Protein AF-A0A9R0AD29-F1 (afdb_monomer)

pLDDT: mean 74.95, std 23.06, range [22.58, 98.25]

Mean predicted aligned error: 21.93 Å

Secondary structure (DSSP, 8-state):
---------------TTHHHHHHH-HHHH---S------------------PPPEEEEEEE-SS--SBPPPTTTHHHHHHTT-EEEEEEE-TT--HHHHHHHHHHH-GGGGGGTT-EEEEEE-SSSSS-BEEEPPPBTTB--HHHHHHHTTTTTSPEEEEESS-----PPPPTTSGGGTTS-EEE-TTT--EEEHHHHHHHHHHHTTS----------------------------------------EEE-TTT--EEEHHHHHHHHHHHTT----------------TT--SHHHHHHHHHHTS-TT--EEEEE-STTHHHHHHHHHHH-TT-STTSPEEEEETT-----SSHHHHHHHHHHHHHHHHHSEE-SSSBEE---HHHHHTTHHHHHHHHHHHHHHHTS---TTB-HHHHHHHHHS---GGG---TTTHHHHTT--

Solvent-accessible surface area (backbone atoms only — not comparable to full-atom values): 27889 Å² total; per-residue (Å²): 139,84,86,87,81,86,84,89,80,77,91,73,84,77,69,82,55,64,64,54,49,44,70,74,38,58,87,80,68,70,82,88,80,90,79,84,90,73,84,85,67,86,66,77,76,60,84,72,83,67,73,70,77,64,41,56,33,38,38,28,43,51,42,39,72,66,59,50,50,78,54,83,82,47,50,59,46,28,46,40,29,41,44,24,78,45,76,46,79,41,42,59,85,36,42,31,70,58,48,51,54,53,47,29,74,62,25,57,77,50,61,81,47,74,80,46,58,48,49,26,36,62,53,85,84,80,85,74,30,57,47,43,76,56,83,73,49,101,76,42,57,38,29,51,56,53,33,59,77,18,68,66,28,74,39,58,35,33,39,31,28,72,88,52,73,54,74,61,62,71,57,63,62,82,41,77,53,48,69,89,48,68,65,47,58,41,91,81,81,58,54,64,24,34,52,75,55,41,68,59,42,55,77,64,49,74,80,75,78,78,85,87,81,90,86,83,88,81,91,84,85,89,85,91,79,89,85,80,83,90,86,85,89,83,92,78,92,79,81,88,81,80,80,78,88,76,90,51,70,44,63,38,92,87,79,69,51,71,32,48,65,88,49,41,64,64,48,52,66,59,61,71,67,64,74,90,84,74,97,67,77,91,69,82,75,83,70,83,72,87,75,63,84,50,73,66,42,51,41,52,52,44,39,69,63,40,41,81,90,48,71,31,78,48,81,40,47,84,72,64,39,46,71,52,46,54,55,53,45,75,70,35,92,59,65,45,50,46,32,43,76,39,39,36,52,68,94,55,97,64,80,54,86,48,65,52,38,27,53,49,36,43,49,40,54,53,45,45,50,70,73,49,32,44,67,88,83,50,21,45,76,51,95,47,71,67,46,52,77,69,41,45,63,59,52,48,51,40,50,41,49,29,14,47,38,72,68,24,59,65,81,86,43,56,31,70,44,56,57,48,26,75,74,67,76,48,88,62,76,94,56,59,87,39,94,78,50,43,67,56,64,64,69,75,109

Nearest PDB structures (foldseek):
  6j1y-assembly1_A  TM=7.872E-01  e=8.049E-05  Homo sapiens
  4y07-assembly1_A  TM=7.575E-01  e=2.019E-04  Homo sapiens
  1zvd-assembly1_A  TM=7.522E-01  e=2.282E-04  Homo sapiens
  5tj7-assembly1_A  TM=7.218E-01  e=1.623E-03  Homo sapiens
  5tj7-assembly4_D  TM=5.974E-01  e=2.916E-04  Homo sapiens

Foldseek 3Di:
DDDDDDDDDDDDDPPPPVVVVCVVCVPPPDDDDDDDDDDPDPDDPPVPPPQDFWFKAKEFEAQAQDQKDDAPVCQLLCVQLLTTIDIDTAGQAQFPVNVLVRVCLLRVLCVVLVPQKFKWFFDDDDGMGGIDTDDADPRGDGSNSSCVRCVNRVTYIYIHHHPGGRDSDGDDQPDSSCVPADWDAAPQPRDIGHPVVSVVVNVVRVPPDDPDDDDDDDDDDDDDDDDDDDDDDDDDDDDDDDDDPDQDFDAQPQPRDTDGPVCNVVVNVVSVPPPDDDPDDDPPPPDDPPPCPDPVVVLVVLLVQADAVAADEDEAEPPPLQVSVLVRLVVDPPLALNHHYWYHYPPDPDGCPQPRVQVSLQVNLVVCCVPQWDDDQATDGDDDPPCVVVCVVVSNVRSQSNQSNRPYDHNPRHFPQVVVCVVPVDGDPPRDPDPVCPVVVVVVD

Sequence (445 aa):
MANSSRPTGSQIERSSVQYEMARSFPGLFQNGRKRPSTSVSCRFASMSNKKWKPFYLSIFLLSSNDELTPLPSDELAFMQAGLGKRTVSLDRDLTHVELSRLLQATYPKMVELQDRWLLYKAGGGNGRRKMSAIPLEAEGYTGAMLRKVSGGGKGTLYIVPLQDELDLSPLPANAPEFALMPKASCKHCFAEMPLQMLALHDRKCASHTSPDLEIISDDDDDVQFPEVLQTPVPVQTTKEDHCPQQKGDVQCPICGISFPVLLIEEHASHCGQRTEDTTSPERELHTETDDISCEEDVIMWLKSKVDTSKTFELCVSRDNMFERGLKLWKRNKKATPINPLRIKFLGEVGIDTGALRKEFLTTMVSGIEQRLFEGVKSKMPNYSVNDFDEELFRIAGEIFATSIAQGGPAPRFLQRWCYNFLVSGKLSLDQVLDPSLSPLITTVF

Radius of gyration: 34.86 Å; Cα contacts (8 Å, |Δi|>4): 485; chains: 1; bounding box: 124×83×100 Å

Organism: Cyprinus carpio (NCBI:txid7962)

Structure (mmCIF, N/CA/C/O backbone):
data_AF-A0A9R0AD29-F1
#
_entry.id   AF-A0A9R0AD29-F1
#
loop_
_atom_site.group_PDB
_atom_site.id
_atom_site.type_symbol
_atom_site.label_atom_id
_atom_site.label_alt_id
_atom_site.label_comp_id
_atom_site.label_asym_id
_atom_site.label_entity_id
_atom_site.label_seq_id
_atom_site.pdbx_PDB_ins_code
_atom_site.Cartn_x
_atom_site.Cartn_y
_atom_site.Cartn_z
_atom_site.occupancy
_atom_site.B_iso_or_equiv
_atom_site.auth_seq_id
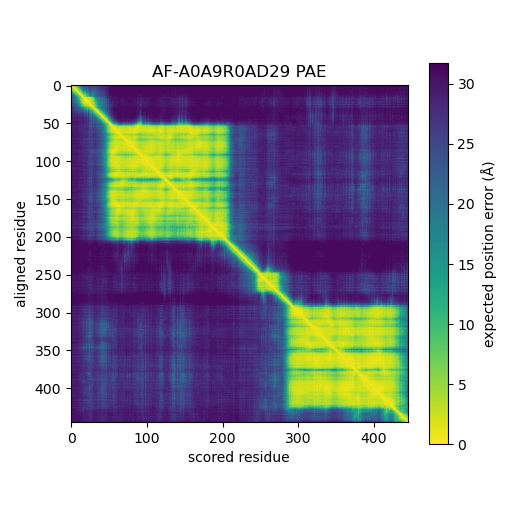_atom_site.auth_comp_id
_atom_site.auth_asym_id
_atom_site.auth_atom_id
_atom_site.pdbx_PDB_model_num
ATOM 1 N N . MET A 1 1 ? -69.603 61.110 -12.736 1.00 37.75 1 MET A N 1
ATOM 2 C CA . MET A 1 1 ? -70.411 59.975 -13.239 1.00 37.75 1 MET A CA 1
ATOM 3 C C . MET A 1 1 ? -69.463 58.786 -13.341 1.00 37.75 1 MET A C 1
ATOM 5 O O . MET A 1 1 ? -68.553 58.841 -14.144 1.00 37.75 1 MET A O 1
ATOM 9 N N . ALA A 1 2 ? -69.350 57.960 -12.305 1.00 36.03 2 ALA A N 1
ATOM 10 C CA . ALA A 1 2 ? -70.220 56.830 -11.956 1.00 36.03 2 ALA A CA 1
ATOM 11 C C . ALA A 1 2 ? -69.653 55.486 -12.474 1.00 36.03 2 ALA A C 1
ATOM 13 O O . ALA A 1 2 ? -69.797 55.159 -13.641 1.00 36.03 2 ALA A O 1
ATOM 14 N N . ASN A 1 3 ? -69.070 54.753 -11.516 1.00 31.69 3 ASN A N 1
ATOM 15 C CA . ASN A 1 3 ? -69.066 53.302 -11.281 1.00 31.69 3 ASN A CA 1
ATOM 16 C C . ASN A 1 3 ? -68.412 52.256 -12.209 1.00 31.69 3 ASN A C 1
ATOM 18 O O . ASN A 1 3 ? -68.584 52.236 -13.419 1.00 31.69 3 ASN A O 1
ATOM 22 N N . SER A 1 4 ? -67.872 51.254 -11.486 1.00 37.16 4 SER A N 1
ATOM 23 C CA . SER A 1 4 ? -67.571 49.852 -11.839 1.00 37.16 4 SER A CA 1
ATOM 24 C C . SER A 1 4 ? -66.142 49.599 -12.361 1.00 37.16 4 SER A C 1
ATOM 26 O O . SER A 1 4 ? -65.752 50.165 -13.366 1.00 37.16 4 SER A O 1
ATOM 28 N N . SER A 1 5 ? -65.265 48.765 -11.778 1.00 35.81 5 SER A N 1
ATOM 29 C CA . SER A 1 5 ? -65.435 47.636 -10.846 1.00 35.81 5 SER A CA 1
ATOM 30 C C . SER A 1 5 ? -64.090 47.307 -10.156 1.00 35.81 5 SER A C 1
ATOM 32 O O . SER A 1 5 ? -63.049 47.302 -10.808 1.00 35.81 5 SER A O 1
ATOM 34 N N . ARG A 1 6 ? -64.118 46.984 -8.855 1.00 36.56 6 ARG A N 1
ATOM 35 C CA . ARG A 1 6 ? -63.050 46.298 -8.080 1.00 36.56 6 ARG A CA 1
ATOM 36 C C . ARG A 1 6 ? -63.123 44.774 -8.378 1.00 36.56 6 ARG A C 1
ATOM 38 O O . ARG A 1 6 ? -64.202 44.334 -8.773 1.00 36.56 6 ARG A O 1
ATOM 45 N N . PRO A 1 7 ? -62.070 43.952 -8.158 1.00 40.50 7 PRO A N 1
ATOM 46 C CA . PRO A 1 7 ? -61.731 43.574 -6.785 1.00 40.50 7 PRO A CA 1
ATOM 47 C C . PRO A 1 7 ? -60.230 43.468 -6.460 1.00 40.50 7 PRO A C 1
ATOM 49 O O . PRO A 1 7 ? -59.354 43.278 -7.295 1.00 40.50 7 PRO A O 1
ATOM 52 N N . THR A 1 8 ? -59.993 43.597 -5.162 1.00 43.72 8 THR A N 1
ATOM 53 C CA . THR A 1 8 ? -58.776 43.360 -4.386 1.00 43.72 8 THR A CA 1
ATOM 54 C C . THR A 1 8 ? -58.260 41.923 -4.501 1.00 43.72 8 THR A C 1
ATOM 56 O O . THR A 1 8 ? -59.014 40.986 -4.250 1.00 43.72 8 THR A O 1
ATOM 59 N N . GLY A 1 9 ? -56.961 41.766 -4.777 1.00 30.91 9 GLY A N 1
ATOM 60 C CA . GLY A 1 9 ? -56.207 40.524 -4.593 1.00 30.91 9 GLY A CA 1
ATOM 61 C C . GLY A 1 9 ? -55.257 40.646 -3.400 1.00 30.91 9 GLY A C 1
ATOM 62 O O . GLY A 1 9 ? -54.330 41.449 -3.419 1.00 30.91 9 GLY A O 1
ATOM 63 N N . SER A 1 10 ? -55.565 39.869 -2.369 1.00 37.16 10 SER A N 1
ATOM 64 C CA . SER A 1 10 ? -54.829 39.552 -1.140 1.00 37.16 10 SER A CA 1
ATOM 65 C C . SER A 1 10 ? -53.300 39.700 -1.161 1.00 37.16 10 SER A C 1
ATOM 67 O O . SER A 1 10 ? -52.616 39.157 -2.030 1.00 37.16 10 SER A O 1
ATOM 69 N N . GLN A 1 11 ? -52.772 40.311 -0.094 1.00 45.97 11 GLN A N 1
ATOM 70 C CA . GLN A 1 11 ? -51.421 40.055 0.405 1.00 45.97 11 GLN A CA 1
ATOM 71 C C . GLN A 1 11 ? -51.203 38.539 0.535 1.00 45.97 11 GLN A C 1
ATOM 73 O O . GLN A 1 11 ? -51.975 37.861 1.208 1.00 45.97 11 GLN A O 1
ATOM 78 N N . ILE A 1 12 ? -50.156 38.014 -0.102 1.00 41.44 12 ILE A N 1
ATOM 79 C CA . ILE A 1 12 ? -49.627 36.680 0.187 1.00 41.44 12 ILE A CA 1
ATOM 80 C C . ILE A 1 12 ? -48.284 36.906 0.873 1.00 41.44 12 ILE A C 1
ATOM 82 O O . ILE A 1 12 ? -47.306 37.298 0.231 1.00 41.44 12 ILE A O 1
ATOM 86 N N . GLU A 1 13 ? -48.260 36.689 2.187 1.00 44.66 13 GLU A N 1
ATOM 87 C CA . GLU A 1 13 ? -47.036 36.463 2.948 1.00 44.66 13 GLU A CA 1
ATOM 88 C C . GLU A 1 13 ? -46.213 35.382 2.242 1.00 44.66 13 GLU A C 1
ATOM 90 O O . GLU A 1 13 ? -46.623 34.227 2.120 1.00 44.66 13 GLU A O 1
ATOM 95 N N . ARG A 1 14 ? -45.035 35.756 1.738 1.00 42.00 14 ARG A N 1
ATOM 96 C CA . ARG A 1 14 ? -44.069 34.779 1.238 1.00 42.00 14 ARG A CA 1
ATOM 97 C C . ARG A 1 14 ? -43.447 34.092 2.447 1.00 42.00 14 ARG A C 1
ATOM 99 O O . ARG A 1 14 ? -42.596 34.671 3.114 1.00 42.00 14 ARG A O 1
ATOM 106 N N . SER A 1 15 ? -43.880 32.862 2.715 1.00 45.84 15 SER A N 1
ATOM 107 C CA . SER A 1 15 ? -43.334 32.006 3.769 1.00 45.84 15 SER A CA 1
ATOM 108 C C . SER A 1 15 ? -41.806 31.908 3.664 1.00 45.84 15 SER A C 1
ATOM 110 O O . SER A 1 15 ? -41.263 31.512 2.626 1.00 45.84 15 SER A O 1
ATOM 112 N N . SER A 1 16 ? -41.129 32.248 4.757 1.00 61.78 16 SER A N 1
ATOM 113 C CA . SER A 1 16 ? -39.695 32.532 4.880 1.00 61.78 16 SER A CA 1
ATOM 114 C C . SER A 1 16 ? -38.753 31.322 4.808 1.00 61.78 16 SER A C 1
ATOM 116 O O . SER A 1 16 ? -37.623 31.408 5.266 1.00 61.78 16 SER A O 1
ATOM 118 N N . VAL A 1 17 ? -39.166 30.199 4.218 1.00 51.00 17 VAL A N 1
ATOM 119 C CA . VAL A 1 17 ? -38.338 28.978 4.159 1.00 51.00 17 VAL A CA 1
ATOM 120 C C . VAL A 1 17 ? -37.806 28.732 2.747 1.00 51.00 17 VAL A C 1
ATOM 122 O O . VAL A 1 17 ? -36.629 28.447 2.559 1.00 51.00 17 VAL A O 1
ATOM 125 N N . GLN A 1 18 ? -38.631 28.932 1.717 1.00 50.22 18 GLN A N 1
ATOM 126 C CA . GLN A 1 18 ? -38.228 28.686 0.326 1.00 50.22 18 GLN A CA 1
ATOM 127 C C . GLN A 1 18 ? -37.140 29.649 -0.166 1.00 50.22 18 GLN A C 1
ATOM 129 O O . GLN A 1 18 ? -36.276 29.252 -0.947 1.00 50.22 18 GLN A O 1
ATOM 134 N N . TYR A 1 19 ? -37.143 30.894 0.316 1.00 58.47 19 TYR A N 1
ATOM 135 C CA . TYR A 1 19 ? -36.107 31.872 -0.018 1.00 58.47 19 TYR A CA 1
ATOM 136 C C . TYR A 1 19 ? -34.750 31.514 0.616 1.00 58.47 19 TYR A C 1
ATOM 138 O O . TYR A 1 19 ? -33.719 31.593 -0.052 1.00 58.47 19 TYR A O 1
ATOM 146 N N . GLU A 1 20 ? -34.737 31.033 1.865 1.00 50.81 20 GLU A N 1
ATOM 147 C CA . GLU A 1 20 ? -33.510 30.551 2.516 1.00 50.81 20 GLU A CA 1
ATOM 148 C C . GLU A 1 20 ? -33.011 29.222 1.935 1.00 50.81 20 GLU A C 1
ATOM 150 O O . GLU A 1 20 ? -31.805 29.045 1.747 1.00 50.81 20 GLU A O 1
ATOM 155 N N . MET A 1 21 ? -33.916 28.307 1.575 1.00 43.47 21 MET A N 1
ATOM 156 C CA . MET A 1 21 ? -33.564 27.042 0.922 1.00 43.47 21 MET A CA 1
ATOM 157 C C . MET A 1 21 ? -32.963 27.258 -0.475 1.00 43.47 21 MET A C 1
ATOM 159 O O . MET A 1 21 ? -31.974 26.612 -0.817 1.00 43.47 21 MET A O 1
ATOM 163 N N . ALA A 1 22 ? -33.494 28.202 -1.262 1.00 56.03 22 ALA A N 1
ATOM 164 C CA . ALA A 1 22 ? -32.949 28.552 -2.576 1.00 56.03 22 ALA A CA 1
ATOM 165 C C . ALA A 1 22 ? -31.570 29.234 -2.489 1.00 56.03 22 ALA A C 1
ATOM 167 O O . ALA A 1 22 ? -30.732 29.043 -3.371 1.00 56.03 22 ALA A O 1
ATOM 168 N N . ARG A 1 23 ? -31.308 29.987 -1.411 1.00 58.62 23 ARG A N 1
ATOM 169 C CA . ARG A 1 23 ? -29.989 30.574 -1.129 1.00 58.62 23 ARG A CA 1
ATOM 170 C C . ARG A 1 23 ? -28.974 29.528 -0.654 1.00 58.62 23 ARG A C 1
ATOM 172 O O . ARG A 1 23 ? -27.803 29.619 -1.008 1.00 58.62 23 ARG A O 1
ATOM 179 N N . SER A 1 24 ? -29.419 28.546 0.128 1.00 47.66 24 SER A N 1
ATOM 180 C CA . SER A 1 24 ? -28.551 27.524 0.732 1.00 47.66 24 SER A CA 1
ATOM 181 C C . SER A 1 24 ? -28.229 26.363 -0.218 1.00 47.66 24 SER A C 1
ATOM 183 O O . SER A 1 24 ? -27.192 25.721 -0.067 1.00 47.66 24 SER A O 1
ATOM 185 N N . PHE A 1 25 ? -29.072 26.115 -1.231 1.00 46.06 25 PHE A N 1
ATOM 186 C CA . PHE A 1 25 ? -28.895 25.023 -2.201 1.00 46.06 25 PHE A CA 1
ATOM 187 C C . PHE A 1 25 ? -29.156 25.472 -3.656 1.00 46.06 25 PHE A C 1
ATOM 189 O O . PHE A 1 25 ? -30.148 25.061 -4.268 1.00 46.06 25 PHE A O 1
ATOM 196 N N . PRO A 1 26 ? -28.254 26.271 -4.263 1.00 49.31 26 PRO A N 1
ATOM 197 C CA . PRO A 1 26 ? -28.487 26.891 -5.575 1.00 49.31 26 PRO A CA 1
ATOM 198 C C . PRO A 1 26 ? -28.680 25.885 -6.721 1.00 49.31 26 PRO A C 1
ATOM 200 O O . PRO A 1 26 ? -29.405 26.156 -7.674 1.00 49.31 26 PRO A O 1
ATOM 203 N N . GLY A 1 27 ? -28.055 24.706 -6.621 1.00 48.09 27 GLY A N 1
ATOM 204 C CA . GLY A 1 27 ? -28.080 23.675 -7.663 1.00 48.09 27 GLY A CA 1
ATOM 205 C C . GLY A 1 27 ? -29.328 22.786 -7.689 1.00 48.09 27 GLY A C 1
ATOM 206 O O . GLY A 1 27 ? -29.518 22.065 -8.663 1.00 48.09 27 GLY A O 1
ATOM 207 N N . LEU A 1 28 ? -30.173 22.815 -6.650 1.00 49.12 28 LEU A N 1
ATOM 208 C CA . LEU A 1 28 ? -31.392 21.992 -6.586 1.00 49.12 28 LEU A CA 1
ATOM 209 C C . LEU A 1 28 ? -32.655 22.735 -7.040 1.00 49.12 28 LEU A C 1
ATOM 211 O O . LEU A 1 28 ? -33.594 22.097 -7.509 1.00 49.12 28 LEU A O 1
ATOM 215 N N . PHE A 1 29 ? -32.687 24.064 -6.907 1.00 50.41 29 PHE A N 1
ATOM 216 C CA . PHE A 1 29 ? -33.917 24.851 -7.071 1.00 50.41 29 PHE A CA 1
ATOM 217 C C . PHE A 1 29 ? -33.907 25.813 -8.266 1.00 50.41 29 PHE A C 1
ATOM 219 O O . PHE A 1 29 ? -34.932 26.421 -8.565 1.00 50.41 29 PHE A O 1
ATOM 226 N N . GLN A 1 30 ? -32.800 25.915 -9.006 1.00 44.97 30 GLN A N 1
ATOM 227 C CA . GLN A 1 30 ? -32.779 26.586 -10.307 1.00 44.97 30 GLN A CA 1
ATOM 228 C C . GLN A 1 30 ? -32.920 25.561 -11.434 1.00 44.97 30 GLN A C 1
ATOM 230 O O . GLN A 1 30 ? -31.930 25.112 -12.000 1.00 44.97 30 GLN A O 1
ATOM 235 N N . ASN A 1 31 ? -34.153 25.210 -11.802 1.00 45.53 31 ASN A N 1
ATOM 236 C CA . ASN A 1 31 ? -34.403 24.468 -13.037 1.00 45.53 31 ASN A CA 1
ATOM 237 C C . ASN A 1 31 ? -35.221 25.312 -14.006 1.00 45.53 31 ASN A C 1
ATOM 239 O O . ASN A 1 31 ? -36.406 25.556 -13.803 1.00 45.53 31 ASN A O 1
ATOM 243 N N . GLY A 1 32 ? -34.570 25.735 -15.090 1.00 41.62 32 GLY A N 1
ATOM 244 C CA . GLY A 1 32 ? -35.209 26.562 -16.103 1.00 41.62 32 GLY A CA 1
ATOM 245 C C . GLY A 1 32 ? -34.626 26.486 -17.509 1.00 41.62 32 GLY A C 1
ATOM 246 O O . GLY A 1 32 ? -34.968 27.355 -18.299 1.00 41.62 32 GLY A O 1
ATOM 247 N N . ARG A 1 33 ? -33.785 25.501 -17.874 1.00 35.88 33 ARG A N 1
ATOM 248 C CA . ARG A 1 33 ? -33.481 25.207 -19.294 1.00 35.88 33 ARG A CA 1
ATOM 249 C C . ARG A 1 33 ? -33.350 23.701 -19.548 1.00 35.88 33 ARG A C 1
ATOM 251 O O . ARG A 1 33 ? -32.476 23.030 -19.017 1.00 35.88 33 ARG A O 1
ATOM 258 N N . LYS A 1 34 ? -34.286 23.198 -20.357 1.00 44.38 34 LYS A N 1
ATOM 259 C CA . LYS A 1 34 ? -34.533 21.795 -20.720 1.00 44.38 34 LYS A CA 1
ATOM 260 C C . LYS A 1 34 ? -33.365 21.160 -21.492 1.00 44.38 34 LYS A C 1
ATOM 262 O O . LYS A 1 34 ? -32.882 21.757 -22.450 1.00 44.38 34 LYS A O 1
ATOM 267 N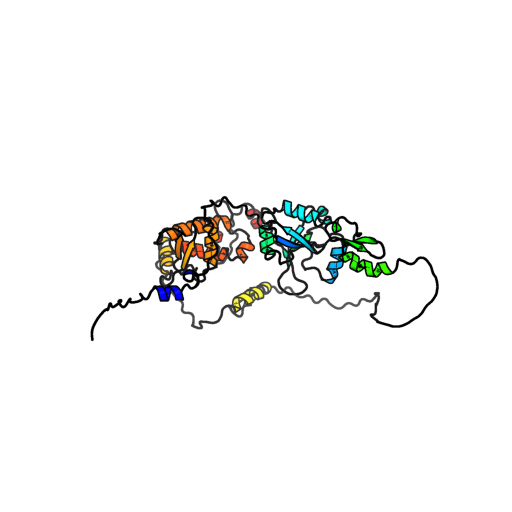 N . ARG A 1 35 ? -33.049 19.894 -21.190 1.00 32.56 35 ARG A N 1
ATOM 268 C CA . ARG A 1 35 ? -32.587 18.872 -22.158 1.00 32.56 35 ARG A CA 1
ATOM 269 C C . ARG A 1 35 ? -33.265 17.524 -21.835 1.00 32.56 35 ARG A C 1
ATOM 271 O O . ARG A 1 35 ? -33.692 17.345 -20.698 1.00 32.56 35 ARG A O 1
ATOM 278 N N . PRO A 1 36 ? -33.503 16.662 -22.841 1.00 39.88 36 PRO A N 1
ATOM 279 C CA . PRO A 1 36 ? -34.675 15.795 -22.875 1.00 39.88 36 PRO A CA 1
ATOM 280 C C . PRO A 1 36 ? -34.561 14.554 -21.987 1.00 39.88 36 PRO A C 1
ATOM 282 O O . PRO A 1 36 ? -33.487 13.996 -21.782 1.00 39.88 36 PRO A O 1
ATOM 285 N N . SER A 1 37 ? -35.736 14.143 -21.514 1.00 37.88 37 SER A N 1
ATOM 286 C CA . SER A 1 37 ? -36.036 12.905 -20.803 1.00 37.88 37 SER A CA 1
ATOM 287 C C . SER A 1 37 ? -35.612 11.672 -21.602 1.00 37.88 37 SER A C 1
ATOM 289 O O . SER A 1 37 ? -36.077 11.463 -22.722 1.00 37.88 37 SER A O 1
ATOM 291 N N . THR A 1 38 ? -34.806 10.815 -20.982 1.00 32.38 38 THR A N 1
ATOM 292 C CA . THR A 1 38 ? -34.909 9.369 -21.174 1.00 32.38 38 THR A CA 1
ATOM 293 C C . THR A 1 38 ? -35.185 8.728 -19.820 1.00 32.38 38 THR A C 1
ATOM 295 O O . THR A 1 38 ? -34.506 8.969 -18.825 1.00 32.38 38 THR A O 1
ATOM 298 N N . SER A 1 39 ? -36.258 7.945 -19.802 1.00 33.22 39 SER A N 1
ATOM 299 C CA . SER A 1 39 ? -36.749 7.111 -18.711 1.00 33.22 39 SER A CA 1
ATOM 300 C C . SER A 1 39 ? -35.628 6.419 -17.931 1.00 33.22 39 SER A C 1
ATOM 302 O O . SER A 1 39 ? -34.903 5.589 -18.491 1.00 33.22 39 SER A O 1
ATOM 304 N N . VAL A 1 40 ? -35.542 6.671 -16.622 1.00 36.03 40 VAL A N 1
ATOM 305 C CA . VAL A 1 40 ? -34.779 5.811 -15.710 1.00 36.03 40 VAL A CA 1
ATOM 306 C C . VAL A 1 40 ? -35.610 4.553 -15.475 1.00 36.03 40 VAL A C 1
ATOM 308 O O . VAL A 1 40 ? -36.313 4.401 -14.484 1.00 36.03 40 VAL A O 1
ATOM 311 N N . SER A 1 41 ? -35.550 3.653 -16.455 1.00 34.41 41 SER A N 1
ATOM 312 C CA . SER A 1 41 ? -35.760 2.233 -16.222 1.00 34.41 41 SER A CA 1
ATOM 313 C C . SER A 1 41 ? -34.824 1.829 -15.090 1.00 34.41 41 SER A C 1
ATOM 315 O O . SER A 1 41 ? -33.612 2.036 -15.203 1.00 34.41 41 SER A O 1
ATOM 317 N N . CYS A 1 42 ? -35.376 1.227 -14.037 1.00 36.84 42 CYS A N 1
ATOM 318 C CA . CYS A 1 42 ? -34.637 0.380 -13.1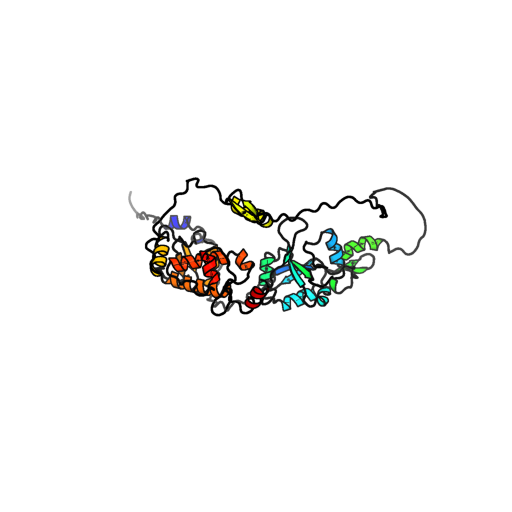13 1.00 36.84 42 CYS A CA 1
ATOM 319 C C . CYS A 1 42 ? -33.868 -0.652 -13.938 1.00 36.84 42 CYS A C 1
ATOM 321 O O . CYS A 1 42 ? -34.397 -1.691 -14.323 1.00 36.84 42 CYS A O 1
ATOM 323 N N . ARG A 1 43 ? -32.617 -0.348 -14.273 1.00 31.81 43 ARG A N 1
ATOM 324 C CA . ARG A 1 43 ? -31.658 -1.382 -14.606 1.00 31.81 43 ARG A CA 1
ATOM 325 C C . ARG A 1 43 ? -31.148 -1.849 -13.264 1.00 31.81 43 ARG A C 1
ATOM 327 O O . ARG A 1 43 ? -30.418 -1.122 -12.595 1.00 31.81 43 ARG A O 1
ATOM 334 N N . PHE A 1 44 ? -31.549 -3.059 -12.890 1.00 34.16 44 PHE A N 1
ATOM 335 C CA . PHE A 1 44 ? -30.656 -3.945 -12.167 1.00 34.16 44 PHE A CA 1
ATOM 336 C C . PHE A 1 44 ? -29.246 -3.685 -12.696 1.00 34.16 44 PHE A C 1
ATOM 338 O O . PHE A 1 44 ? -28.954 -3.961 -13.864 1.00 34.16 44 PHE A O 1
ATOM 345 N N . ALA A 1 45 ? -28.378 -3.115 -11.868 1.00 32.84 45 ALA A N 1
ATOM 346 C CA . ALA A 1 45 ? -26.968 -3.313 -12.085 1.00 32.84 45 ALA A CA 1
ATOM 347 C C . ALA A 1 45 ? -26.722 -4.788 -11.750 1.00 32.84 45 ALA A C 1
ATOM 349 O O . ALA A 1 45 ? -26.286 -5.133 -10.659 1.00 32.84 45 ALA A O 1
ATOM 350 N N . SER A 1 46 ? -26.990 -5.659 -12.731 1.00 34.66 46 SER A N 1
ATOM 351 C CA . SER A 1 46 ? -26.008 -6.670 -13.114 1.00 34.66 46 SER A CA 1
ATOM 352 C C . SER A 1 46 ? -24.646 -6.080 -12.797 1.00 34.66 46 SER A C 1
ATOM 354 O O . SER A 1 46 ? -24.389 -4.971 -13.277 1.00 34.66 46 SER A O 1
ATOM 356 N N . MET A 1 47 ? -23.833 -6.774 -11.993 1.00 38.81 47 MET A N 1
ATOM 357 C CA . MET A 1 47 ? -22.391 -6.552 -11.892 1.00 38.81 47 MET A CA 1
ATOM 358 C C . MET A 1 47 ? -21.911 -6.036 -13.237 1.00 38.81 47 MET A C 1
ATOM 360 O O . MET A 1 47 ? -21.858 -6.780 -14.219 1.00 38.81 47 MET A O 1
ATOM 364 N N . SER A 1 48 ? -21.748 -4.717 -13.349 1.00 36.03 48 SER A N 1
ATOM 365 C CA . SER A 1 48 ? -21.390 -4.175 -14.636 1.00 36.03 48 SER A CA 1
ATOM 366 C C . SER A 1 48 ? -19.934 -4.559 -14.740 1.00 36.03 48 SER A C 1
ATOM 368 O O . SER A 1 48 ? -19.104 -3.956 -14.057 1.00 36.03 48 SER A O 1
ATOM 370 N N . ASN A 1 49 ? -19.646 -5.541 -15.591 1.00 40.62 49 ASN A N 1
ATOM 371 C CA . ASN A 1 49 ? -18.398 -5.668 -16.328 1.00 40.62 49 ASN A CA 1
ATOM 372 C C . ASN A 1 49 ? -18.167 -4.367 -17.115 1.00 40.62 49 ASN A C 1
ATOM 374 O O . ASN A 1 49 ? -18.083 -4.355 -18.341 1.00 40.62 49 ASN A O 1
ATOM 378 N N . LYS A 1 50 ? -18.105 -3.219 -16.432 1.00 44.94 50 LYS A N 1
ATOM 379 C CA . LYS A 1 50 ? -17.450 -2.043 -16.965 1.00 44.94 50 LYS A CA 1
ATOM 380 C C . LYS A 1 50 ? -15.998 -2.466 -16.984 1.00 44.94 50 LYS A C 1
ATOM 382 O O . LYS A 1 50 ? -15.326 -2.339 -15.964 1.00 44.94 50 LYS A O 1
ATOM 387 N N . LYS A 1 51 ? -15.577 -3.041 -18.120 1.00 49.53 51 LYS A N 1
ATOM 388 C CA . LYS A 1 51 ? -14.172 -3.258 -18.448 1.00 49.53 51 LYS A CA 1
ATOM 389 C C . LYS A 1 51 ? -13.461 -1.987 -18.026 1.00 49.53 51 LYS A C 1
ATOM 391 O O . LYS A 1 51 ? -13.728 -0.909 -18.569 1.00 49.53 51 LYS A O 1
ATOM 396 N N . TRP A 1 52 ? -12.676 -2.097 -16.964 1.00 61.38 52 TRP A N 1
ATOM 397 C CA . TRP A 1 52 ? -11.822 -1.002 -16.564 1.00 61.38 52 TRP A CA 1
ATOM 398 C C . TRP A 1 52 ? -10.954 -0.669 -17.768 1.00 61.38 52 TRP A C 1
ATOM 400 O O . TRP A 1 52 ? -10.523 -1.566 -18.488 1.00 61.38 52 TRP A O 1
ATOM 410 N N . LYS A 1 53 ? -10.777 0.624 -18.048 1.00 76.69 53 LYS A N 1
ATOM 411 C CA . LYS A 1 53 ? -9.895 1.003 -19.146 1.00 76.69 53 LYS A CA 1
ATOM 412 C C . LYS A 1 53 ? -8.472 0.590 -18.758 1.00 76.69 53 LYS A C 1
ATOM 414 O O . LYS A 1 53 ? -8.073 0.934 -17.636 1.00 76.69 53 LYS A O 1
ATOM 419 N N . PRO A 1 54 ? -7.735 -0.084 -19.655 1.00 87.31 54 PRO A N 1
ATOM 420 C CA . PRO A 1 54 ? -6.318 -0.315 -19.457 1.00 87.31 54 PRO A CA 1
ATOM 421 C C . PRO A 1 54 ? -5.615 1.009 -19.153 1.00 87.31 54 PRO A C 1
ATOM 423 O O . PRO A 1 54 ? -6.024 2.071 -19.643 1.00 87.31 54 PRO A O 1
ATOM 426 N N . PHE A 1 55 ? -4.580 0.960 -18.324 1.00 91.38 55 PHE A N 1
ATOM 427 C CA . PHE A 1 55 ? -3.727 2.111 -18.060 1.00 91.38 55 PHE A CA 1
ATOM 428 C C . PHE A 1 55 ? -2.339 1.863 -18.637 1.00 91.38 55 PHE A C 1
ATOM 430 O O . PHE A 1 55 ? -1.848 0.738 -18.655 1.00 91.38 55 PHE A O 1
ATOM 437 N N . TYR A 1 56 ? -1.712 2.931 -19.113 1.00 93.75 56 TYR A N 1
ATOM 438 C CA . TYR A 1 56 ? -0.350 2.868 -19.620 1.00 93.75 56 TYR A CA 1
ATOM 439 C C . TYR A 1 56 ? 0.625 3.025 -18.462 1.00 93.75 56 TYR A C 1
ATOM 441 O O . TYR A 1 56 ? 0.472 3.931 -17.641 1.00 93.75 56 TYR A O 1
ATOM 449 N N . LEU A 1 57 ? 1.617 2.145 -18.404 1.00 95.00 57 LEU A N 1
ATOM 450 C CA . LEU A 1 57 ? 2.669 2.164 -17.406 1.00 95.00 57 LEU A CA 1
ATOM 451 C C . LEU A 1 57 ? 4.028 2.257 -18.091 1.00 95.00 57 LEU A C 1
ATOM 453 O O . LEU A 1 57 ? 4.344 1.451 -18.966 1.00 95.00 57 LEU A O 1
ATOM 457 N N . SER A 1 58 ? 4.842 3.221 -17.663 1.00 95.12 58 SER A N 1
ATOM 458 C CA . SER A 1 58 ? 6.254 3.267 -18.031 1.00 95.12 58 SER A CA 1
ATOM 459 C C . SER A 1 58 ? 7.031 2.288 -17.156 1.00 95.12 58 SER A C 1
ATOM 461 O O . SER A 1 58 ? 7.006 2.395 -15.931 1.00 95.12 58 SER A O 1
ATOM 463 N N . ILE A 1 59 ? 7.754 1.366 -17.778 1.00 96.00 59 ILE A N 1
ATOM 464 C CA . ILE A 1 59 ? 8.607 0.391 -17.099 1.00 96.00 59 ILE A CA 1
ATOM 465 C C . ILE A 1 59 ? 10.019 0.504 -17.667 1.00 96.00 59 ILE A C 1
ATOM 467 O O . ILE A 1 59 ? 10.172 0.734 -18.861 1.00 96.00 59 ILE A O 1
ATOM 471 N N . PHE A 1 60 ? 11.040 0.361 -16.831 1.00 96.69 60 PHE A N 1
ATOM 472 C CA . PHE A 1 60 ? 12.446 0.398 -17.215 1.00 96.69 60 PHE A CA 1
ATOM 473 C C . PHE A 1 60 ? 13.124 -0.917 -16.828 1.00 96.69 60 PHE A C 1
ATOM 475 O O . PHE A 1 60 ? 13.128 -1.251 -15.649 1.00 96.69 60 PHE A O 1
ATOM 482 N N . LEU A 1 61 ? 13.701 -1.652 -17.778 1.00 96.50 61 LEU A N 1
ATOM 483 C CA . LEU A 1 61 ? 14.497 -2.849 -17.478 1.00 96.50 61 LEU A CA 1
ATOM 484 C C . LEU A 1 61 ? 15.972 -2.490 -17.270 1.00 96.50 61 LEU A C 1
ATOM 486 O O . LEU A 1 61 ? 16.589 -1.908 -18.164 1.00 96.50 61 LEU A O 1
ATOM 490 N N . LEU A 1 62 ? 16.506 -2.835 -16.096 1.00 96.31 62 LEU A N 1
ATOM 491 C CA . LEU A 1 62 ? 17.918 -2.683 -15.742 1.00 96.31 62 LEU A CA 1
ATOM 492 C C . LEU A 1 62 ? 18.731 -3.911 -16.160 1.00 96.31 62 LEU A C 1
ATOM 494 O O . LEU A 1 62 ? 18.178 -4.988 -16.372 1.00 96.31 62 LEU A O 1
ATOM 498 N N . SER A 1 63 ? 20.044 -3.728 -16.288 1.00 95.12 63 SER A N 1
ATOM 499 C CA . SER A 1 63 ? 20.992 -4.788 -16.637 1.00 95.12 63 SER A CA 1
ATOM 500 C C . SER A 1 63 ? 21.388 -5.611 -15.422 1.00 95.12 63 SER A C 1
ATOM 502 O O . SER A 1 63 ? 21.571 -6.812 -15.540 1.00 95.12 63 SER A O 1
ATOM 504 N N . SER A 1 64 ? 21.483 -4.971 -14.262 1.00 94.00 64 SER A N 1
ATOM 505 C CA . SER A 1 64 ? 22.017 -5.523 -13.020 1.00 94.00 64 SER A CA 1
ATOM 506 C C . SER A 1 64 ? 21.154 -5.122 -11.822 1.00 94.00 64 SER A C 1
ATOM 508 O O . SER A 1 64 ? 20.211 -4.326 -11.935 1.00 94.00 64 SER A O 1
ATOM 510 N N . ASN A 1 65 ? 21.491 -5.676 -10.656 1.00 92.50 65 ASN A N 1
ATOM 511 C CA . ASN A 1 65 ? 20.849 -5.366 -9.383 1.00 92.50 65 ASN A CA 1
ATOM 512 C C . ASN A 1 65 ? 21.331 -4.024 -8.801 1.00 92.50 65 ASN A C 1
ATOM 514 O O . ASN A 1 65 ? 22.021 -3.972 -7.783 1.00 92.50 65 ASN A O 1
ATOM 518 N N . ASP A 1 66 ? 20.993 -2.934 -9.483 1.00 89.56 66 ASP A N 1
ATOM 519 C CA . ASP A 1 66 ? 21.369 -1.586 -9.069 1.00 89.56 66 ASP A CA 1
ATOM 520 C C . ASP A 1 66 ? 20.360 -1.007 -8.065 1.00 89.56 66 ASP A C 1
ATOM 522 O O . ASP A 1 66 ? 19.148 -1.063 -8.266 1.00 89.56 66 ASP A O 1
ATOM 526 N N . GLU A 1 67 ? 20.844 -0.349 -7.007 1.00 88.50 67 GLU A N 1
ATOM 527 C CA . GLU A 1 67 ? 19.978 0.324 -6.020 1.00 88.50 67 GLU A CA 1
ATOM 528 C C . GLU A 1 67 ? 19.510 1.722 -6.454 1.00 88.50 67 GLU A C 1
ATOM 530 O O . GLU A 1 67 ? 18.639 2.329 -5.823 1.00 88.50 67 GLU A O 1
ATOM 535 N N . LEU A 1 68 ? 20.108 2.273 -7.509 1.00 91.19 68 LEU A N 1
ATOM 536 C CA . LEU A 1 68 ? 19.875 3.638 -7.966 1.00 91.19 68 LEU A CA 1
ATOM 537 C C . LEU A 1 68 ? 19.261 3.649 -9.362 1.00 91.19 68 LEU A C 1
ATOM 539 O O . LEU A 1 68 ? 19.577 2.810 -10.198 1.00 91.19 68 LEU A O 1
ATOM 543 N N . THR A 1 69 ? 18.444 4.660 -9.653 1.00 93.25 69 THR A N 1
ATOM 544 C CA . THR A 1 69 ? 17.953 4.875 -11.019 1.00 93.25 69 THR A CA 1
ATOM 545 C C . THR A 1 69 ? 19.127 5.065 -11.997 1.00 93.25 69 THR A C 1
ATOM 547 O O . THR A 1 69 ? 20.152 5.634 -11.602 1.00 93.25 69 THR A O 1
ATOM 550 N N . PRO A 1 70 ? 18.983 4.659 -13.268 1.00 91.19 70 PRO A N 1
ATOM 551 C CA . PRO A 1 70 ? 20.019 4.843 -14.283 1.00 91.19 70 PRO A CA 1
ATOM 552 C C . PRO A 1 70 ? 20.250 6.335 -14.553 1.00 91.19 70 PRO A C 1
ATOM 554 O O . PRO A 1 70 ? 19.352 7.160 -14.332 1.00 91.19 70 PRO A O 1
ATOM 557 N N . LEU A 1 71 ? 21.455 6.696 -15.001 1.00 88.31 71 LEU A N 1
ATOM 558 C CA . LEU A 1 71 ? 21.738 8.070 -15.406 1.00 88.31 71 LEU A CA 1
ATOM 559 C C . LEU A 1 71 ? 21.118 8.348 -16.785 1.00 88.31 71 LEU A C 1
ATOM 561 O O . LEU A 1 71 ? 21.025 7.441 -17.612 1.00 88.31 71 LEU A O 1
ATOM 565 N N . PRO A 1 72 ? 20.755 9.609 -17.091 1.00 84.69 72 PRO A N 1
ATOM 566 C CA . PRO A 1 72 ? 20.298 9.983 -18.430 1.00 84.69 72 PRO A CA 1
ATOM 567 C C . PRO A 1 72 ? 21.308 9.654 -19.542 1.00 84.69 72 PRO A C 1
ATOM 569 O O . PRO A 1 72 ? 20.908 9.413 -20.676 1.00 84.69 72 PRO A O 1
ATOM 572 N N . SER A 1 73 ? 22.608 9.624 -19.221 1.00 84.69 73 SER A N 1
ATOM 573 C CA . SER A 1 73 ? 23.679 9.202 -20.134 1.00 84.69 73 SER A CA 1
ATOM 574 C C . SER A 1 73 ? 23.565 7.738 -20.556 1.00 84.69 73 SER A C 1
ATOM 576 O O . SER A 1 73 ? 23.935 7.395 -21.676 1.00 84.69 73 SER A O 1
ATOM 578 N N . ASP A 1 74 ? 23.030 6.888 -19.680 1.00 87.38 74 ASP A N 1
ATOM 579 C CA . ASP A 1 74 ? 23.040 5.436 -19.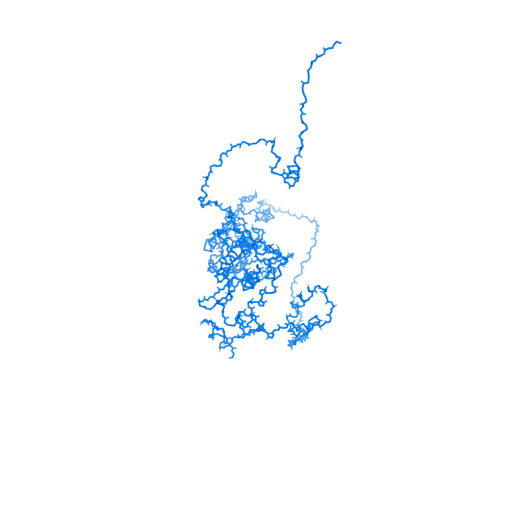853 1.00 87.38 74 ASP A CA 1
ATOM 580 C C . ASP A 1 74 ? 21.811 4.968 -20.641 1.00 87.38 74 ASP A C 1
ATOM 582 O O . ASP A 1 74 ? 21.822 3.889 -21.232 1.00 87.38 74 ASP A O 1
ATOM 586 N N . GLU A 1 75 ? 20.748 5.787 -20.699 1.00 88.69 75 GLU A N 1
ATOM 587 C CA . GLU A 1 75 ? 19.491 5.452 -21.384 1.00 88.69 75 GLU A CA 1
ATOM 588 C C . GLU A 1 75 ? 19.712 5.030 -22.842 1.00 88.69 75 GLU A C 1
ATOM 590 O O . GLU A 1 75 ? 19.000 4.157 -23.347 1.00 88.69 75 GLU A O 1
ATOM 595 N N . LEU A 1 76 ? 20.715 5.612 -23.510 1.00 87.25 76 LEU A N 1
ATOM 596 C CA . LEU A 1 76 ? 21.058 5.259 -24.882 1.00 87.25 76 LEU A CA 1
ATOM 597 C C . LEU A 1 76 ? 21.609 3.832 -24.991 1.00 87.25 76 LEU A C 1
ATOM 599 O O . LEU A 1 76 ? 21.179 3.093 -25.876 1.00 87.25 76 LEU A O 1
ATOM 603 N N . ALA A 1 77 ? 22.507 3.439 -24.084 1.00 90.94 77 ALA A N 1
ATOM 604 C CA . ALA A 1 77 ? 23.092 2.101 -24.055 1.00 90.94 77 ALA A CA 1
ATOM 605 C C . ALA A 1 77 ? 22.022 1.046 -23.746 1.00 90.94 77 ALA A C 1
ATOM 607 O O . ALA A 1 77 ? 21.895 0.064 -24.475 1.00 90.94 77 ALA A O 1
ATOM 608 N N . PHE A 1 78 ? 21.168 1.302 -22.747 1.00 93.88 78 PHE A N 1
ATOM 609 C CA . PHE A 1 78 ? 20.026 0.436 -22.445 1.00 93.88 78 PHE A CA 1
ATOM 610 C C . PHE A 1 78 ? 19.106 0.261 -23.659 1.00 93.88 78 PHE A C 1
ATOM 612 O O . PHE A 1 78 ? 18.722 -0.861 -23.981 1.00 93.88 78 PHE A O 1
ATOM 619 N N . MET A 1 79 ? 18.776 1.353 -24.356 1.00 90.75 79 MET A N 1
ATOM 620 C CA . MET A 1 79 ? 17.926 1.305 -25.547 1.00 90.75 79 MET A CA 1
ATOM 621 C C . MET A 1 79 ? 18.572 0.494 -26.672 1.00 90.75 79 MET A C 1
ATOM 623 O O . MET A 1 79 ? 17.917 -0.378 -27.236 1.00 90.75 79 MET A O 1
ATOM 627 N N . GLN A 1 80 ? 19.854 0.723 -26.967 1.00 90.44 80 GLN A N 1
ATOM 628 C CA . GLN A 1 80 ? 20.575 -0.027 -27.998 1.00 90.44 80 GLN A CA 1
ATOM 629 C C . GLN A 1 80 ? 20.722 -1.513 -27.651 1.00 90.44 80 GLN A C 1
ATOM 631 O O . GLN A 1 80 ? 20.719 -2.339 -28.555 1.00 90.44 80 GLN A O 1
ATOM 636 N N . ALA A 1 81 ? 20.788 -1.871 -26.370 1.00 94.12 81 ALA A N 1
ATOM 637 C CA . ALA A 1 81 ? 20.823 -3.256 -25.907 1.00 94.12 81 ALA A CA 1
ATOM 638 C C . ALA A 1 81 ? 19.448 -3.951 -25.887 1.00 94.12 81 ALA A C 1
ATOM 640 O O . ALA A 1 81 ? 19.353 -5.114 -25.486 1.00 94.12 81 ALA A O 1
ATOM 641 N N . GLY A 1 82 ? 18.375 -3.246 -26.271 1.00 91.75 82 GLY A N 1
ATOM 642 C CA . GLY A 1 82 ? 16.998 -3.742 -26.217 1.00 91.75 82 GLY A CA 1
ATOM 643 C C . GLY A 1 82 ? 16.352 -3.693 -24.826 1.00 91.75 82 GLY A C 1
ATOM 644 O O . GLY A 1 82 ? 15.227 -4.170 -24.660 1.00 91.75 82 GLY A O 1
ATOM 645 N N . LEU A 1 83 ? 17.020 -3.091 -23.844 1.00 94.12 83 LEU A N 1
ATOM 646 C CA . LEU A 1 83 ? 16.563 -2.894 -22.469 1.00 94.12 83 LEU A CA 1
ATOM 647 C C . LEU A 1 83 ? 15.949 -1.488 -22.300 1.00 94.12 83 LEU A C 1
ATOM 649 O O . LEU A 1 83 ? 15.441 -0.887 -23.252 1.00 94.12 83 LEU A O 1
ATOM 653 N N . GLY A 1 84 ? 15.979 -0.948 -21.080 1.00 93.69 84 GLY A N 1
ATOM 654 C CA . GLY A 1 84 ? 15.639 0.445 -20.825 1.00 93.69 84 GLY A CA 1
ATOM 655 C C . GLY A 1 84 ? 14.145 0.706 -20.744 1.00 93.69 84 GLY A C 1
ATOM 656 O O . GLY A 1 84 ? 13.369 -0.166 -20.368 1.00 93.69 84 GLY A O 1
ATOM 657 N N . LYS A 1 85 ? 13.739 1.943 -21.039 1.00 93.00 85 LYS A N 1
ATOM 658 C CA . LYS A 1 85 ? 12.369 2.423 -20.838 1.00 93.00 85 LYS A CA 1
ATOM 659 C C . LYS A 1 85 ? 11.425 1.972 -21.956 1.00 93.00 85 LYS A C 1
ATOM 661 O O . LYS A 1 85 ? 11.608 2.346 -23.112 1.00 93.00 85 LYS A O 1
ATOM 666 N N . ARG A 1 86 ? 10.332 1.292 -21.602 1.00 92.19 86 ARG A N 1
ATOM 667 C CA . ARG A 1 86 ? 9.194 0.988 -22.488 1.00 92.19 86 ARG A CA 1
ATOM 668 C C . ARG A 1 86 ? 7.868 1.345 -21.826 1.00 92.19 86 ARG A C 1
ATOM 670 O O . ARG A 1 86 ? 7.780 1.528 -20.614 1.00 92.19 86 ARG A O 1
ATOM 677 N N . THR A 1 87 ? 6.822 1.489 -22.632 1.00 93.31 87 THR A N 1
ATOM 678 C CA . THR A 1 87 ? 5.456 1.715 -22.142 1.00 93.31 87 THR A CA 1
ATOM 679 C C . THR A 1 87 ? 4.601 0.504 -22.463 1.00 93.31 87 THR A C 1
ATOM 681 O O . THR A 1 87 ? 4.531 0.093 -23.617 1.00 93.31 87 THR A O 1
ATOM 684 N N . VAL A 1 88 ? 3.944 -0.047 -21.446 1.00 94.00 88 VAL A N 1
ATOM 685 C CA . VAL A 1 88 ? 3.047 -1.201 -21.571 1.00 94.00 88 VAL A CA 1
ATOM 686 C C . VAL A 1 88 ? 1.630 -0.821 -21.160 1.00 94.00 88 VAL A C 1
ATOM 688 O O . VAL A 1 88 ? 1.429 0.077 -20.342 1.00 94.00 88 VAL A O 1
ATOM 691 N N . SER A 1 89 ? 0.638 -1.497 -21.734 1.00 93.69 89 SER A N 1
ATOM 692 C CA . SER A 1 89 ? -0.766 -1.352 -21.348 1.00 93.69 89 SER A CA 1
ATOM 693 C C . SER A 1 89 ? -1.125 -2.446 -20.350 1.00 93.69 89 SER A C 1
ATOM 695 O O . SER A 1 89 ? -0.983 -3.625 -20.665 1.00 93.69 89 SER A O 1
ATOM 697 N N . LEU A 1 90 ? -1.599 -2.061 -19.167 1.00 93.12 90 LEU A N 1
ATOM 698 C CA . LEU A 1 90 ? -1.975 -2.980 -18.097 1.00 93.12 90 LEU A CA 1
ATOM 699 C C . LEU A 1 90 ? -3.470 -2.911 -17.803 1.00 93.12 90 LEU A C 1
ATOM 701 O O . LEU A 1 90 ? -4.047 -1.827 -17.668 1.00 93.12 90 LEU A O 1
ATOM 705 N N . ASP A 1 91 ? -4.070 -4.083 -17.629 1.00 90.31 91 ASP A N 1
ATOM 706 C CA . ASP A 1 91 ? -5.412 -4.230 -17.082 1.00 90.31 91 ASP A CA 1
ATOM 707 C C . ASP A 1 91 ? -5.378 -4.301 -15.553 1.00 90.31 91 ASP A C 1
ATOM 709 O O . ASP A 1 91 ? -4.379 -4.679 -14.946 1.00 90.31 91 ASP A O 1
ATOM 713 N N . ARG A 1 92 ? -6.480 -3.915 -14.902 1.00 83.88 92 ARG A N 1
ATOM 714 C CA . ARG A 1 92 ? -6.577 -3.918 -13.432 1.00 83.88 92 ARG A CA 1
ATOM 715 C C . ARG A 1 92 ? -6.443 -5.325 -12.851 1.00 83.88 92 ARG A C 1
ATOM 717 O O . ARG A 1 92 ? -5.808 -5.491 -11.815 1.00 83.88 92 ARG A O 1
ATOM 724 N N . ASP A 1 93 ? -7.059 -6.293 -13.512 1.00 85.44 93 ASP A N 1
ATOM 725 C CA . ASP A 1 93 ? -7.191 -7.662 -13.016 1.00 85.44 93 ASP A CA 1
ATOM 726 C C . ASP A 1 93 ? -6.056 -8.565 -13.549 1.00 85.44 93 ASP A C 1
ATOM 728 O O . ASP A 1 93 ? -6.114 -9.780 -13.410 1.00 85.44 93 ASP A O 1
ATOM 732 N N . LEU A 1 94 ? -5.025 -7.955 -14.154 1.00 92.44 94 LEU A N 1
ATOM 733 C CA . LEU A 1 94 ? -3.839 -8.629 -14.671 1.00 92.44 94 LEU A CA 1
ATOM 734 C C . LEU A 1 94 ? -3.083 -9.322 -13.533 1.00 92.44 94 LEU A C 1
ATOM 736 O O . LEU A 1 94 ? -2.719 -8.684 -12.539 1.00 92.44 94 LEU A O 1
ATOM 740 N N . THR A 1 95 ? -2.864 -10.620 -13.706 1.00 93.31 95 THR A N 1
ATOM 741 C CA . THR A 1 95 ? -2.172 -11.499 -12.755 1.00 93.31 95 THR A CA 1
ATOM 742 C C . THR A 1 95 ? -0.655 -11.440 -12.926 1.00 93.31 95 THR A C 1
ATOM 744 O O . THR A 1 95 ? -0.151 -10.991 -13.957 1.00 93.31 95 THR A O 1
ATOM 747 N N . HIS A 1 96 ? 0.097 -11.955 -11.950 1.00 94.06 96 HIS A N 1
ATOM 748 C CA . HIS A 1 96 ? 1.558 -12.005 -12.035 1.00 94.06 96 HIS A CA 1
ATOM 749 C C . HIS A 1 96 ? 2.056 -12.821 -13.239 1.00 94.06 96 HIS A C 1
ATOM 751 O O . HIS A 1 96 ? 2.996 -12.422 -13.920 1.00 94.06 96 HIS A O 1
ATOM 757 N N . VAL A 1 97 ? 1.385 -13.931 -13.559 1.00 93.44 97 VAL A N 1
ATOM 758 C CA . VAL A 1 97 ? 1.738 -14.779 -14.708 1.00 93.44 97 VAL A CA 1
ATOM 759 C C . VAL A 1 97 ? 1.507 -14.041 -16.031 1.00 93.44 97 VAL A C 1
ATOM 761 O O . VAL A 1 97 ? 2.331 -14.107 -16.943 1.00 93.44 97 VAL A O 1
ATOM 764 N N . GLU A 1 98 ? 0.395 -13.315 -16.153 1.00 94.50 98 GLU A N 1
ATOM 765 C CA . GLU A 1 98 ? 0.119 -12.478 -17.326 1.00 94.50 98 GLU A CA 1
ATOM 766 C C . GLU A 1 98 ? 1.090 -11.299 -17.423 1.00 94.50 98 GLU A C 1
ATOM 768 O O . GLU A 1 98 ? 1.533 -10.972 -18.525 1.00 94.50 98 GLU A O 1
ATOM 773 N N . LEU A 1 99 ? 1.471 -10.707 -16.285 1.00 94.94 99 LEU A N 1
ATOM 774 C CA . LEU A 1 99 ? 2.506 -9.681 -16.221 1.00 94.94 99 LEU A CA 1
ATOM 775 C C . LEU A 1 99 ? 3.836 -10.211 -16.743 1.00 94.94 99 LEU A C 1
ATOM 777 O O . LEU A 1 99 ? 4.429 -9.575 -17.605 1.00 94.94 99 LEU A O 1
ATOM 781 N N . SER A 1 100 ? 4.293 -11.362 -16.248 1.00 95.00 100 SER A N 1
ATOM 782 C CA . SER A 1 100 ? 5.564 -11.953 -16.667 1.00 95.00 100 SER A CA 1
ATOM 783 C C . SER A 1 100 ? 5.586 -12.191 -18.179 1.00 95.00 100 SER A C 1
ATOM 785 O O . SER A 1 100 ? 6.491 -11.717 -18.865 1.00 95.00 100 SER A O 1
ATOM 787 N N . ARG A 1 101 ? 4.525 -12.785 -18.744 1.00 94.38 101 ARG A N 1
ATOM 788 C CA . ARG A 1 101 ? 4.400 -12.969 -20.203 1.00 94.38 101 ARG A CA 1
ATOM 789 C C . ARG A 1 101 ? 4.422 -11.647 -20.968 1.00 94.38 101 ARG A C 1
ATOM 791 O O . ARG A 1 101 ? 5.080 -11.550 -22.002 1.00 94.38 101 ARG A O 1
ATOM 798 N N . LEU A 1 102 ? 3.716 -10.629 -20.474 1.00 94.81 102 LEU A N 1
ATOM 799 C CA . LEU A 1 102 ? 3.711 -9.298 -21.082 1.00 94.81 102 LEU A CA 1
ATOM 800 C C . LEU A 1 102 ? 5.108 -8.667 -21.053 1.00 94.81 102 LEU A C 1
ATOM 802 O O . LEU A 1 102 ? 5.531 -8.072 -22.044 1.00 94.81 102 LEU A O 1
ATOM 806 N N . LEU A 1 103 ? 5.828 -8.803 -19.939 1.00 94.75 103 LEU A N 1
ATOM 807 C CA . LEU A 1 103 ? 7.181 -8.283 -19.784 1.00 94.75 103 LEU A CA 1
ATOM 808 C C . LEU A 1 103 ? 8.183 -9.033 -20.660 1.00 94.75 103 LEU A C 1
ATOM 810 O O . LEU A 1 103 ? 8.985 -8.373 -21.302 1.00 94.75 103 LEU A O 1
ATOM 814 N N . GLN A 1 104 ? 8.086 -10.356 -20.789 1.00 93.94 104 GLN A N 1
ATOM 815 C CA . GLN A 1 104 ? 8.919 -11.154 -21.700 1.00 93.94 104 GLN A CA 1
ATOM 816 C C . GLN A 1 104 ? 8.659 -10.814 -23.174 1.00 93.94 104 GLN A C 1
ATOM 818 O O . GLN A 1 104 ? 9.595 -10.681 -23.956 1.00 93.94 104 GLN A O 1
ATOM 823 N N . ALA A 1 105 ? 7.397 -10.599 -23.562 1.00 92.62 105 ALA A N 1
ATOM 824 C CA . ALA A 1 105 ? 7.066 -10.123 -24.907 1.00 92.62 105 ALA A CA 1
ATOM 825 C C . ALA A 1 105 ? 7.578 -8.693 -25.157 1.00 92.62 105 ALA A C 1
ATOM 827 O O . ALA A 1 105 ? 7.934 -8.332 -26.278 1.00 92.62 105 ALA A O 1
ATOM 828 N N . THR A 1 106 ? 7.613 -7.872 -24.104 1.00 93.56 106 THR A N 1
ATOM 829 C CA . THR A 1 106 ? 8.113 -6.496 -24.155 1.00 93.56 106 THR A CA 1
ATOM 830 C C . THR A 1 106 ? 9.640 -6.444 -24.136 1.00 93.56 106 THR A C 1
ATOM 832 O O . THR A 1 106 ? 10.207 -5.585 -24.797 1.00 93.56 106 THR A O 1
ATOM 835 N N . TYR A 1 107 ? 10.308 -7.349 -23.428 1.00 94.25 107 TYR A N 1
ATOM 836 C CA . TYR A 1 107 ? 11.756 -7.453 -23.281 1.00 94.25 107 TYR A CA 1
ATOM 837 C C . TYR A 1 107 ? 12.176 -8.920 -23.475 1.00 94.25 107 TYR A C 1
ATOM 839 O O . TYR A 1 107 ? 12.227 -9.671 -22.500 1.00 94.25 107 TYR A O 1
ATOM 847 N N . PRO A 1 108 ? 12.510 -9.342 -24.708 1.00 93.25 108 PRO A N 1
ATOM 848 C CA . PRO A 1 108 ? 12.906 -10.724 -24.998 1.00 93.25 108 PRO A CA 1
ATOM 849 C C . PRO A 1 108 ? 14.024 -11.271 -24.096 1.00 93.25 108 PRO A C 1
ATOM 851 O O . PRO A 1 108 ? 13.946 -12.414 -23.652 1.00 93.25 108 PRO A O 1
ATOM 854 N N . LYS A 1 109 ? 14.999 -10.429 -23.722 1.00 91.75 109 LYS A N 1
ATOM 855 C CA . LYS A 1 109 ? 16.082 -10.770 -22.779 1.00 91.75 109 LYS A CA 1
ATOM 856 C C . LYS A 1 109 ? 15.594 -11.205 -21.385 1.00 91.75 109 LYS A C 1
ATOM 858 O O . LYS A 1 109 ? 16.325 -11.864 -20.660 1.00 91.75 109 LYS A O 1
ATOM 863 N N . MET A 1 110 ? 14.349 -10.905 -20.999 1.00 91.56 110 MET A N 1
ATOM 864 C CA . MET A 1 110 ? 13.786 -11.371 -19.723 1.00 91.56 110 MET A CA 1
ATOM 865 C C . MET A 1 110 ? 13.463 -12.866 -19.693 1.00 91.56 110 MET A C 1
ATOM 867 O O . MET A 1 110 ? 13.260 -13.406 -18.609 1.00 91.56 110 MET A O 1
ATOM 871 N N . VAL A 1 111 ? 13.402 -13.545 -20.843 1.00 91.25 111 VAL A N 1
ATOM 872 C CA . VAL A 1 111 ? 13.159 -14.998 -20.889 1.00 91.25 111 VAL A CA 1
ATOM 873 C C . VAL A 1 111 ? 14.268 -15.760 -20.154 1.00 91.25 111 VAL A C 1
ATOM 875 O O . VAL A 1 111 ? 13.989 -16.737 -19.461 1.00 91.25 111 VAL A O 1
ATOM 878 N N . GLU A 1 112 ? 15.507 -15.273 -20.233 1.00 87.75 112 GLU A N 1
ATOM 879 C CA . GLU A 1 112 ? 16.672 -15.866 -19.566 1.00 87.75 112 GLU A CA 1
ATOM 880 C C . GLU A 1 112 ? 16.609 -15.738 -18.038 1.00 87.75 112 GLU A C 1
ATOM 882 O O . GLU A 1 112 ? 17.142 -16.588 -17.328 1.00 87.75 112 GLU A O 1
ATOM 887 N N . LEU A 1 113 ? 15.891 -14.733 -17.523 1.00 88.88 113 LEU A N 1
ATOM 888 C CA . LEU A 1 113 ? 15.775 -14.485 -16.085 1.00 88.88 113 LEU A CA 1
ATOM 889 C C . LEU A 1 113 ? 14.914 -15.527 -15.360 1.00 88.88 113 LEU A C 1
ATOM 891 O O . LEU A 1 113 ? 15.002 -15.610 -14.139 1.00 88.88 113 LEU A O 1
ATOM 895 N N . GLN A 1 114 ? 14.068 -16.293 -16.065 1.00 87.00 114 GLN A N 1
ATOM 896 C CA . GLN A 1 114 ? 13.186 -17.321 -15.477 1.00 87.00 114 GLN A CA 1
ATOM 897 C C . GLN A 1 114 ? 12.423 -16.831 -14.225 1.00 87.00 114 GLN A C 1
ATOM 899 O O . GLN A 1 114 ? 12.421 -17.482 -13.184 1.00 87.00 114 GLN A O 1
ATOM 904 N N . ASP A 1 115 ? 11.811 -15.647 -14.316 1.00 86.38 115 ASP A N 1
ATOM 905 C CA . ASP A 1 115 ? 11.090 -14.976 -13.219 1.00 86.38 115 ASP A CA 1
ATOM 906 C C . ASP A 1 115 ? 11.941 -14.523 -12.007 1.00 86.38 115 ASP A C 1
ATOM 908 O O . ASP A 1 115 ? 11.399 -14.088 -10.992 1.00 86.38 115 ASP A O 1
ATOM 912 N N . ARG A 1 116 ? 13.278 -14.501 -12.119 1.00 93.06 116 ARG A N 1
ATOM 913 C CA . ARG A 1 116 ? 14.205 -13.962 -11.098 1.00 93.06 116 ARG A CA 1
ATOM 914 C C . ARG A 1 116 ? 14.385 -12.446 -11.192 1.00 93.06 116 ARG A C 1
ATOM 916 O O . ARG A 1 116 ? 15.495 -11.928 -11.332 1.00 93.06 116 ARG A O 1
ATOM 923 N N . TRP A 1 117 ? 13.281 -11.720 -11.109 1.00 95.31 117 TRP A N 1
ATOM 924 C CA . TRP A 1 117 ? 13.265 -10.261 -11.150 1.00 95.31 117 TRP A CA 1
ATOM 925 C C . TRP A 1 117 ? 12.253 -9.693 -10.158 1.00 95.31 117 TRP A C 1
ATOM 927 O O . TRP A 1 117 ? 11.246 -10.318 -9.833 1.00 95.31 117 TRP A O 1
ATOM 937 N N . LEU A 1 118 ? 12.510 -8.473 -9.696 1.00 96.12 118 LEU A N 1
ATOM 938 C CA . LEU A 1 118 ? 11.596 -7.712 -8.847 1.00 96.12 118 LEU A CA 1
ATOM 939 C C . LEU A 1 118 ? 11.313 -6.344 -9.462 1.00 96.12 118 LEU A C 1
ATOM 941 O O . LEU A 1 118 ? 12.107 -5.812 -10.239 1.00 96.12 118 LEU A O 1
ATOM 945 N N . LEU A 1 119 ? 10.171 -5.760 -9.105 1.00 97.00 119 LEU A N 1
ATOM 946 C CA . LEU A 1 119 ? 9.840 -4.389 -9.470 1.00 97.00 119 LEU A CA 1
ATOM 947 C C . LEU A 1 119 ? 10.220 -3.431 -8.356 1.00 97.00 119 LEU A C 1
ATOM 949 O O . LEU A 1 119 ? 9.963 -3.679 -7.183 1.00 97.00 119 LEU A O 1
ATOM 953 N N . TYR A 1 120 ? 10.769 -2.294 -8.750 1.00 96.81 120 TYR A N 1
ATOM 954 C CA . TYR A 1 120 ? 11.188 -1.221 -7.871 1.00 96.81 120 TYR A CA 1
ATOM 955 C C . TYR A 1 120 ? 10.523 0.093 -8.281 1.00 96.81 120 TYR A C 1
ATOM 957 O O . TYR A 1 120 ? 10.182 0.320 -9.445 1.00 96.81 120 TYR A O 1
ATOM 965 N N . LYS A 1 121 ? 10.361 0.993 -7.311 1.00 94.94 121 LYS A N 1
ATOM 966 C CA . LYS A 1 121 ? 9.942 2.383 -7.526 1.00 94.94 121 LYS A CA 1
ATOM 967 C C . LYS A 1 121 ? 11.057 3.332 -7.103 1.00 94.94 121 LYS A C 1
ATOM 969 O O . LYS A 1 121 ? 11.692 3.126 -6.067 1.00 94.94 121 LYS A O 1
ATOM 974 N N . ALA A 1 122 ? 11.262 4.395 -7.874 1.00 92.44 122 ALA A N 1
ATOM 975 C CA . ALA A 1 122 ? 12.173 5.467 -7.486 1.00 92.44 122 ALA A CA 1
ATOM 976 C C . ALA A 1 122 ? 11.601 6.285 -6.314 1.00 92.44 122 ALA A C 1
ATOM 978 O O . ALA A 1 122 ? 10.389 6.500 -6.230 1.00 92.44 122 ALA A O 1
ATOM 979 N N . GLY A 1 123 ? 12.480 6.766 -5.431 1.00 85.50 123 GLY A N 1
ATOM 980 C CA . GLY A 1 123 ? 12.134 7.726 -4.381 1.00 85.50 123 GLY A CA 1
ATOM 981 C C . GLY A 1 123 ? 11.696 9.103 -4.910 1.00 85.50 123 GLY A C 1
ATOM 982 O O . GLY A 1 123 ? 11.675 9.365 -6.116 1.00 85.50 123 GLY A O 1
ATOM 983 N N . GLY A 1 124 ? 11.331 10.004 -3.995 1.00 77.75 124 GLY A N 1
ATOM 984 C CA . GLY A 1 124 ? 11.066 11.413 -4.312 1.00 77.75 124 GLY A CA 1
ATOM 985 C C . GLY A 1 124 ? 12.354 12.209 -4.561 1.00 77.75 124 GLY A C 1
ATOM 986 O O . GLY A 1 124 ? 13.427 11.798 -4.130 1.00 77.75 124 GLY A O 1
ATOM 987 N N . GLY A 1 125 ? 12.249 13.349 -5.250 1.00 73.38 125 GLY A N 1
ATOM 988 C CA . GLY A 1 125 ? 13.380 14.244 -5.543 1.00 73.38 125 GLY A CA 1
ATOM 989 C C . GLY A 1 125 ? 13.795 14.271 -7.018 1.00 73.38 125 GLY A C 1
ATOM 990 O O . GLY A 1 125 ? 13.170 13.626 -7.862 1.00 73.38 125 GLY A O 1
ATOM 991 N N . ASN A 1 126 ? 14.844 15.041 -7.318 1.00 71.44 126 ASN A N 1
ATOM 992 C CA . ASN A 1 126 ? 15.399 15.217 -8.664 1.00 71.44 126 ASN A CA 1
ATOM 993 C C . ASN A 1 126 ? 16.720 14.447 -8.819 1.00 71.44 126 ASN A C 1
ATOM 995 O O . ASN A 1 126 ? 17.436 14.240 -7.844 1.00 71.44 126 ASN A O 1
ATOM 999 N N . GLY A 1 127 ? 17.064 14.072 -10.053 1.00 80.56 127 GLY A N 1
ATOM 1000 C CA . GLY A 1 127 ? 18.333 13.412 -10.375 1.00 80.56 127 GLY A CA 1
ATOM 1001 C C . GLY A 1 127 ? 18.313 11.895 -10.173 1.00 80.56 127 GLY A C 1
ATOM 1002 O O . GLY A 1 127 ? 17.288 11.243 -10.389 1.00 80.56 127 GLY A O 1
ATOM 1003 N N . ARG A 1 128 ? 19.470 11.337 -9.797 1.00 84.44 128 ARG A N 1
ATOM 1004 C CA . ARG A 1 128 ? 19.649 9.906 -9.532 1.00 84.44 128 ARG A CA 1
ATOM 1005 C C . ARG A 1 128 ? 19.064 9.565 -8.165 1.00 84.44 128 ARG A C 1
ATOM 1007 O O . ARG A 1 128 ? 19.438 10.166 -7.163 1.00 84.44 128 ARG A O 1
ATOM 1014 N N . ARG A 1 129 ? 18.119 8.627 -8.126 1.00 89.31 129 ARG A N 1
ATOM 1015 C CA . ARG A 1 12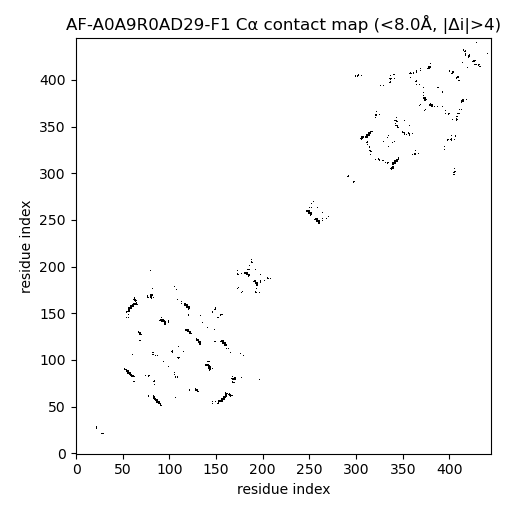9 ? 17.296 8.357 -6.940 1.00 89.31 129 ARG A CA 1
ATOM 1016 C C . ARG A 1 129 ? 17.510 6.943 -6.449 1.00 89.31 129 ARG A C 1
ATOM 1018 O O . ARG A 1 129 ? 17.628 6.029 -7.260 1.00 89.31 129 ARG A O 1
ATOM 1025 N N . LYS A 1 130 ? 17.482 6.767 -5.127 1.00 91.62 130 LYS A N 1
ATOM 1026 C CA . LYS A 1 130 ? 17.412 5.434 -4.534 1.00 91.62 130 LYS A CA 1
ATOM 1027 C C . LYS A 1 130 ? 16.086 4.780 -4.898 1.00 91.62 130 LYS A C 1
ATOM 1029 O O . LYS A 1 130 ? 15.030 5.423 -4.885 1.00 91.62 130 LYS A O 1
ATOM 1034 N N . MET A 1 131 ? 16.165 3.515 -5.268 1.00 94.12 131 MET A N 1
ATOM 1035 C CA . MET A 1 131 ? 15.027 2.688 -5.605 1.00 94.12 131 MET A CA 1
ATOM 1036 C C . MET A 1 131 ? 14.633 1.843 -4.397 1.00 94.12 131 MET A C 1
ATOM 1038 O O . MET A 1 131 ? 15.462 1.451 -3.582 1.00 94.12 131 MET A O 1
ATOM 1042 N N . SER A 1 132 ? 13.336 1.592 -4.273 1.00 93.56 132 SER A N 1
ATOM 1043 C CA . SER A 1 132 ? 12.762 0.745 -3.227 1.00 93.56 132 SER A CA 1
ATOM 1044 C C . SER A 1 132 ? 11.988 -0.384 -3.883 1.00 93.56 132 SER A C 1
ATOM 1046 O O . SER A 1 132 ? 11.215 -0.129 -4.813 1.00 93.56 132 SER A O 1
ATOM 1048 N N . ALA A 1 133 ? 12.215 -1.612 -3.420 1.00 94.19 133 ALA A N 1
ATOM 1049 C CA . ALA A 1 133 ? 11.501 -2.779 -3.912 1.00 94.19 133 ALA A CA 1
ATOM 1050 C C . ALA A 1 133 ? 10.000 -2.612 -3.651 1.00 94.19 133 ALA A C 1
ATOM 1052 O O . ALA A 1 133 ? 9.581 -2.133 -2.595 1.00 94.19 133 ALA A O 1
ATOM 1053 N N . ILE A 1 134 ? 9.186 -2.991 -4.629 1.00 95.06 134 ILE A N 1
ATOM 1054 C CA . ILE A 1 134 ? 7.741 -3.096 -4.481 1.00 95.06 134 ILE A CA 1
ATOM 1055 C C . ILE A 1 134 ? 7.469 -4.464 -3.852 1.00 95.06 134 ILE A C 1
ATOM 1057 O O . ILE A 1 134 ? 7.815 -5.471 -4.480 1.00 95.06 134 ILE A O 1
ATOM 1061 N N . PRO A 1 135 ? 6.861 -4.517 -2.652 1.00 89.50 135 PRO A N 1
ATOM 1062 C CA . PRO A 1 135 ? 6.576 -5.778 -1.977 1.00 89.50 135 PRO A CA 1
ATOM 1063 C C . PRO A 1 135 ? 5.739 -6.718 -2.850 1.00 89.50 135 PRO A C 1
ATOM 1065 O O . PRO A 1 135 ? 4.813 -6.266 -3.532 1.00 89.50 135 PRO A O 1
ATOM 1068 N N . LEU A 1 136 ? 6.062 -8.013 -2.817 1.00 87.31 136 LEU A N 1
ATOM 1069 C CA . LEU A 1 136 ? 5.239 -9.056 -3.431 1.00 87.31 136 LEU A CA 1
ATOM 1070 C C . LEU A 1 136 ? 4.104 -9.430 -2.482 1.00 87.31 136 LEU A C 1
ATOM 1072 O O . LEU A 1 136 ? 4.326 -9.629 -1.290 1.00 87.31 136 LEU A O 1
ATOM 1076 N N . GLU A 1 137 ? 2.899 -9.558 -3.027 1.00 82.00 137 GLU A N 1
ATOM 1077 C CA . GLU A 1 137 ? 1.781 -10.191 -2.329 1.00 82.00 137 GLU A CA 1
ATOM 1078 C C . GLU A 1 137 ? 1.841 -11.718 -2.529 1.00 82.00 137 GLU A C 1
ATOM 1080 O O . GLU A 1 137 ? 2.622 -12.213 -3.344 1.00 82.00 137 GLU A O 1
ATOM 1085 N N . ALA A 1 138 ? 1.004 -12.479 -1.816 1.00 79.56 138 ALA A N 1
ATOM 1086 C CA . ALA A 1 138 ? 0.975 -13.946 -1.909 1.00 79.56 138 ALA A CA 1
ATOM 1087 C C . ALA A 1 138 ? 0.729 -14.472 -3.342 1.00 79.56 138 ALA A C 1
ATOM 1089 O O . ALA A 1 138 ? 1.197 -15.550 -3.695 1.00 79.56 138 ALA A O 1
ATOM 1090 N N . GLU A 1 139 ? 0.025 -13.697 -4.174 1.00 83.81 139 GLU A N 1
ATOM 1091 C CA . GLU A 1 139 ? -0.265 -14.004 -5.585 1.00 83.81 139 GLU A CA 1
ATOM 1092 C C . GLU A 1 139 ? 0.710 -13.312 -6.569 1.00 83.81 139 GLU A C 1
ATOM 1094 O O . GLU A 1 139 ? 0.535 -13.380 -7.788 1.00 83.81 139 GLU A O 1
ATOM 1099 N N . GLY A 1 140 ? 1.744 -12.636 -6.056 1.00 91.38 140 GLY A N 1
ATOM 1100 C CA . GLY A 1 140 ? 2.716 -11.863 -6.828 1.00 91.38 140 GLY A CA 1
ATOM 1101 C C . GLY A 1 140 ? 2.248 -10.439 -7.152 1.00 91.38 140 GLY A C 1
ATOM 1102 O O . GLY A 1 140 ? 1.564 -9.783 -6.368 1.00 91.38 140 GLY A O 1
ATOM 1103 N N . TYR A 1 141 ? 2.661 -9.919 -8.311 1.00 94.44 141 TYR A N 1
ATOM 1104 C CA . TYR A 1 141 ? 2.286 -8.575 -8.766 1.00 94.44 141 TYR A CA 1
ATOM 1105 C C . TYR A 1 141 ? 0.949 -8.568 -9.512 1.00 94.44 141 TYR A C 1
ATOM 1107 O O . TYR A 1 141 ? 0.790 -9.274 -10.505 1.00 94.44 141 TYR A O 1
ATOM 1115 N N . THR A 1 142 ? 0.030 -7.691 -9.101 1.00 93.38 142 THR A N 1
ATOM 1116 C CA . THR A 1 142 ? -1.260 -7.487 -9.777 1.00 93.38 142 THR A CA 1
ATOM 1117 C C . THR A 1 142 ? -1.351 -6.114 -10.439 1.00 93.38 142 THR A C 1
ATOM 1119 O O . THR A 1 142 ? -0.782 -5.125 -9.965 1.00 93.38 142 THR A O 1
ATOM 1122 N N . GLY A 1 143 ? -2.121 -6.006 -11.524 1.00 91.56 143 GLY A N 1
ATOM 1123 C CA . GLY A 1 143 ? -2.331 -4.734 -12.222 1.00 91.56 143 GLY A CA 1
ATOM 1124 C C . GLY A 1 143 ? -2.909 -3.631 -11.324 1.00 91.56 143 GLY A C 1
ATOM 1125 O O . GLY A 1 143 ? -2.505 -2.469 -11.414 1.00 91.56 143 GLY A O 1
ATOM 1126 N N . ALA A 1 144 ? -3.808 -3.983 -10.401 1.00 90.12 144 ALA A N 1
ATOM 1127 C CA . ALA A 1 144 ? -4.365 -3.066 -9.409 1.00 90.12 144 ALA A CA 1
ATOM 1128 C C . ALA A 1 144 ? -3.285 -2.486 -8.476 1.00 90.12 144 ALA A C 1
ATOM 1130 O O . ALA A 1 144 ? -3.273 -1.271 -8.241 1.00 90.12 144 ALA A O 1
ATOM 1131 N N . MET A 1 145 ? -2.364 -3.331 -8.000 1.00 92.50 145 MET A N 1
ATOM 1132 C CA . MET A 1 145 ? -1.231 -2.931 -7.163 1.00 92.50 145 MET A CA 1
ATOM 1133 C C . MET A 1 145 ? -0.269 -2.025 -7.938 1.00 92.50 145 MET A C 1
ATOM 1135 O O . MET A 1 145 ? 0.024 -0.908 -7.504 1.00 92.50 145 MET A O 1
ATOM 1139 N N . LEU A 1 146 ? 0.136 -2.429 -9.146 1.00 94.12 146 LEU A N 1
ATOM 1140 C CA . LEU A 1 146 ? 1.038 -1.631 -9.983 1.00 94.12 146 LEU A CA 1
ATOM 1141 C C . LEU A 1 146 ? 0.443 -0.268 -10.341 1.00 94.12 146 LEU A C 1
ATOM 1143 O O . LEU A 1 146 ? 1.150 0.743 -10.345 1.00 94.12 146 LEU A O 1
ATOM 1147 N N . ARG A 1 147 ? -0.873 -0.193 -10.574 1.00 92.06 147 ARG A N 1
ATOM 1148 C CA . ARG A 1 147 ? -1.577 1.077 -10.792 1.00 92.06 147 ARG A CA 1
ATOM 1149 C C . ARG A 1 147 ? -1.504 1.988 -9.573 1.00 92.06 147 ARG A C 1
ATOM 1151 O O . ARG A 1 147 ? -1.348 3.196 -9.731 1.00 92.06 147 ARG A O 1
ATOM 1158 N N . LYS A 1 148 ? -1.655 1.435 -8.369 1.00 91.25 148 LYS A N 1
ATOM 1159 C CA . LYS A 1 148 ? -1.587 2.194 -7.115 1.00 91.25 148 LYS A CA 1
ATOM 1160 C C . LYS A 1 148 ? -0.174 2.732 -6.893 1.00 91.25 148 LYS A C 1
ATOM 1162 O O . LYS A 1 148 ? -0.014 3.938 -6.720 1.00 91.25 148 LYS A O 1
ATOM 1167 N N . VAL A 1 149 ? 0.836 1.866 -6.989 1.00 91.62 149 VAL A N 1
ATOM 1168 C CA . VAL A 1 149 ? 2.244 2.217 -6.736 1.00 91.62 149 VAL A CA 1
ATOM 1169 C C . VAL A 1 149 ? 2.788 3.216 -7.760 1.00 91.62 149 VAL A C 1
ATOM 1171 O O . VAL A 1 149 ? 3.527 4.128 -7.404 1.00 91.62 149 VAL A O 1
ATOM 1174 N N . SER A 1 150 ? 2.369 3.111 -9.022 1.00 91.38 150 SER A N 1
ATOM 1175 C CA . SER A 1 150 ? 2.756 4.055 -10.081 1.00 91.38 150 SER A CA 1
ATOM 1176 C C . SER A 1 150 ? 1.956 5.368 -10.083 1.00 91.38 150 SER A C 1
ATOM 1178 O O . SER A 1 150 ? 2.110 6.176 -11.001 1.00 91.38 150 SER A O 1
ATOM 1180 N N . GLY A 1 151 ? 1.054 5.601 -9.121 1.00 88.81 151 GLY A N 1
ATOM 1181 C CA . GLY A 1 151 ? 0.209 6.802 -9.106 1.00 88.81 151 GLY A CA 1
ATOM 1182 C C . GLY A 1 151 ? -0.737 6.897 -10.312 1.00 88.81 151 GLY A C 1
ATOM 1183 O O . GLY A 1 151 ? -1.008 7.989 -10.819 1.00 88.81 151 GLY A O 1
ATOM 1184 N N . GLY A 1 152 ? -1.220 5.751 -10.797 1.00 86.62 152 GLY A N 1
ATOM 1185 C CA . GLY A 1 152 ? -2.077 5.631 -11.974 1.00 86.62 152 GLY A CA 1
ATOM 1186 C C . GLY A 1 152 ? -1.319 5.589 -13.302 1.00 86.62 152 GLY A C 1
ATOM 1187 O O . GLY A 1 152 ? -1.868 6.056 -14.296 1.00 86.62 152 GLY A O 1
ATOM 1188 N N . GLY A 1 153 ? -0.084 5.077 -13.317 1.00 87.19 153 GLY A N 1
ATOM 1189 C CA . GLY A 1 153 ? 0.780 5.014 -14.503 1.00 87.19 153 GLY A CA 1
ATOM 1190 C C . GLY A 1 153 ? 1.704 6.221 -14.696 1.00 87.19 153 GLY A C 1
ATOM 1191 O O . GLY A 1 153 ? 2.425 6.293 -15.686 1.00 87.19 153 GLY A O 1
ATOM 1192 N N . LYS A 1 154 ? 1.692 7.181 -13.763 1.00 88.81 154 LYS A N 1
ATOM 1193 C CA . LYS A 1 154 ? 2.499 8.412 -13.843 1.00 88.81 154 LYS A CA 1
ATOM 1194 C C . LYS A 1 154 ? 3.969 8.184 -13.489 1.00 88.81 154 LYS A C 1
ATOM 1196 O O . LYS A 1 154 ? 4.833 8.883 -14.005 1.00 88.81 154 LYS A O 1
ATOM 1201 N N . GLY A 1 155 ? 4.239 7.256 -12.575 1.00 90.81 155 GLY A N 1
ATOM 1202 C CA . GLY A 1 155 ? 5.583 6.881 -12.151 1.00 90.81 155 GLY A CA 1
ATOM 1203 C C . GLY A 1 155 ? 6.150 5.742 -12.992 1.00 90.81 155 GLY A C 1
ATOM 1204 O O . GLY A 1 155 ? 5.432 4.796 -13.317 1.00 90.81 155 GLY A O 1
ATOM 1205 N N . THR A 1 156 ? 7.444 5.822 -13.302 1.00 93.94 156 THR A N 1
ATOM 1206 C CA . THR A 1 156 ? 8.193 4.713 -13.902 1.00 93.94 156 THR A CA 1
ATOM 1207 C C . THR A 1 156 ? 8.473 3.645 -12.851 1.00 93.94 156 THR A C 1
ATOM 1209 O O . THR A 1 156 ? 8.932 3.977 -11.755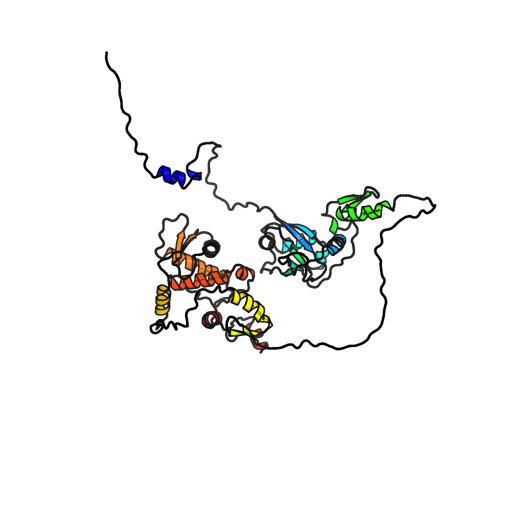 1.00 93.94 156 THR A O 1
ATOM 1212 N N . LEU A 1 157 ? 8.227 2.381 -13.190 1.00 96.56 157 LEU A N 1
ATOM 1213 C CA . LEU A 1 157 ? 8.693 1.237 -12.402 1.00 96.56 157 LEU A CA 1
ATOM 1214 C C . LEU A 1 157 ? 9.954 0.644 -13.026 1.00 96.56 157 LEU A C 1
ATOM 1216 O O . LEU A 1 157 ? 10.127 0.712 -14.239 1.00 96.56 157 LEU A O 1
ATOM 1220 N N . TYR A 1 158 ? 10.815 0.057 -12.208 1.00 97.19 158 TYR A N 1
ATOM 1221 C CA . TYR A 1 158 ? 12.095 -0.502 -12.632 1.00 97.19 158 TYR A CA 1
ATOM 1222 C C . TYR A 1 158 ? 12.077 -2.011 -12.424 1.00 97.19 158 TYR A C 1
ATOM 1224 O O . TYR A 1 158 ? 11.759 -2.461 -11.330 1.00 97.19 158 TYR A O 1
ATOM 1232 N N . ILE A 1 159 ? 12.376 -2.786 -13.461 1.00 97.19 159 ILE A N 1
ATOM 1233 C CA . ILE A 1 159 ? 12.596 -4.227 -13.355 1.00 97.19 159 ILE A CA 1
ATOM 1234 C C . ILE A 1 159 ? 14.069 -4.419 -13.023 1.00 97.19 159 ILE A C 1
ATOM 1236 O O . ILE A 1 159 ? 14.931 -3.988 -13.790 1.00 97.19 159 ILE A O 1
ATOM 1240 N N . VAL A 1 160 ? 14.329 -5.054 -11.887 1.00 96.62 160 VAL A N 1
ATOM 1241 C CA . VAL A 1 160 ? 15.668 -5.325 -11.373 1.00 96.62 160 VAL A CA 1
ATOM 1242 C C . VAL A 1 160 ? 15.907 -6.837 -11.426 1.00 96.62 160 VAL A C 1
ATOM 1244 O O . VAL A 1 160 ? 15.203 -7.576 -10.726 1.00 96.62 160 VAL A O 1
ATOM 1247 N N . PRO A 1 161 ? 16.851 -7.317 -12.257 1.00 96.00 161 PRO A N 1
ATOM 1248 C CA . PRO A 1 161 ? 17.335 -8.696 -12.201 1.00 96.00 161 PRO A CA 1
ATOM 1249 C C . PRO A 1 161 ? 17.950 -9.007 -10.829 1.00 96.00 161 PRO A C 1
ATOM 1251 O O . PRO A 1 161 ? 18.651 -8.171 -10.263 1.00 96.00 161 PRO A O 1
ATOM 1254 N N . LEU A 1 162 ? 17.689 -10.193 -10.272 1.00 92.50 162 LEU A N 1
ATOM 1255 C CA . LEU A 1 162 ? 18.162 -10.538 -8.922 1.00 92.50 162 LEU A CA 1
ATOM 1256 C C . LEU A 1 162 ? 19.543 -11.192 -8.895 1.00 92.50 162 LEU A C 1
ATOM 1258 O O . LEU A 1 162 ? 20.354 -10.869 -8.029 1.00 92.50 162 LEU A O 1
ATOM 1262 N N . GLN A 1 163 ? 19.771 -12.150 -9.793 1.00 89.25 163 GLN A N 1
ATOM 1263 C CA . GLN A 1 163 ? 20.951 -13.027 -9.800 1.00 89.25 163 GLN A CA 1
ATOM 1264 C C . GLN A 1 163 ? 21.680 -13.032 -11.147 1.00 89.25 163 GLN A C 1
ATOM 1266 O O . GLN A 1 163 ? 22.709 -13.688 -11.279 1.00 89.25 163 GLN A O 1
ATOM 1271 N N . ASP A 1 164 ? 21.138 -12.324 -12.134 1.00 92.38 164 ASP A N 1
ATOM 1272 C CA . ASP A 1 164 ? 21.603 -12.318 -13.513 1.00 92.38 164 ASP A CA 1
ATOM 1273 C C . ASP A 1 164 ? 22.041 -10.905 -13.905 1.00 92.38 164 ASP A C 1
ATOM 1275 O O . ASP A 1 164 ? 21.494 -9.915 -13.411 1.00 92.38 164 ASP A O 1
ATOM 1279 N N . GLU A 1 165 ? 22.996 -10.824 -14.826 1.00 93.69 165 GLU A N 1
ATOM 1280 C CA . GLU A 1 165 ? 23.422 -9.578 -15.452 1.00 93.69 165 GLU A CA 1
ATOM 1281 C C . GLU A 1 165 ? 23.119 -9.652 -16.951 1.00 93.69 165 GLU A C 1
ATOM 1283 O O . GLU A 1 165 ? 23.592 -10.545 -17.654 1.00 93.69 165 GLU A O 1
ATOM 1288 N N . LEU A 1 166 ? 22.274 -8.744 -17.435 1.00 93.88 166 LEU A N 1
ATOM 1289 C CA . LEU A 1 166 ? 21.870 -8.692 -18.833 1.00 93.88 166 LEU A CA 1
ATOM 1290 C C . LEU A 1 166 ? 22.898 -7.920 -19.656 1.00 93.88 166 LEU A C 1
ATOM 1292 O O . LEU A 1 166 ? 23.288 -6.805 -19.312 1.00 93.88 166 LEU A O 1
ATOM 1296 N N . ASP A 1 167 ? 23.252 -8.488 -20.805 1.00 93.31 167 ASP A N 1
ATOM 1297 C CA . ASP A 1 167 ? 24.188 -7.889 -21.748 1.00 93.31 167 ASP A CA 1
ATOM 1298 C C . ASP A 1 167 ? 23.707 -6.518 -22.266 1.00 93.31 167 ASP A C 1
ATOM 1300 O O . ASP A 1 167 ? 22.574 -6.374 -22.747 1.00 93.31 167 ASP A O 1
ATOM 1304 N N . LEU A 1 168 ? 24.603 -5.529 -22.201 1.00 93.81 168 LEU A N 1
ATOM 1305 C CA . LEU A 1 168 ? 24.409 -4.155 -22.676 1.00 93.81 168 LEU A CA 1
ATOM 1306 C C . LEU A 1 168 ? 24.983 -3.907 -24.080 1.00 93.81 168 LEU A C 1
ATOM 1308 O O . LEU A 1 168 ? 24.988 -2.766 -24.551 1.00 93.81 168 LEU A O 1
ATOM 1312 N N . SER A 1 169 ? 25.455 -4.948 -24.768 1.00 93.31 169 SER A N 1
ATOM 1313 C CA . SER A 1 169 ? 25.960 -4.809 -26.131 1.00 93.31 169 SER A CA 1
ATOM 1314 C C . SER A 1 169 ? 24.853 -4.332 -27.083 1.00 93.31 169 SER A C 1
ATOM 1316 O O . SER A 1 169 ? 23.718 -4.821 -27.020 1.00 93.31 169 SER A O 1
ATOM 1318 N N . PRO A 1 170 ? 25.152 -3.372 -27.980 1.00 91.31 170 PRO A N 1
ATOM 1319 C CA . PRO A 1 170 ? 24.165 -2.832 -28.901 1.00 91.31 170 PRO A CA 1
ATOM 1320 C C . PRO A 1 170 ? 23.697 -3.911 -29.883 1.00 91.31 170 PRO A C 1
ATOM 1322 O O . PRO A 1 170 ? 24.498 -4.568 -30.548 1.00 91.31 170 PRO A O 1
ATOM 1325 N N . LEU A 1 171 ? 22.383 -4.059 -29.997 1.00 91.38 171 LEU A N 1
ATOM 1326 C CA . LEU A 1 171 ? 21.733 -5.012 -30.881 1.00 91.38 171 LEU A CA 1
ATOM 1327 C C . LEU A 1 171 ? 21.555 -4.435 -32.293 1.00 91.38 171 LEU A C 1
ATOM 1329 O O . LEU A 1 171 ? 21.406 -3.219 -32.468 1.00 91.38 171 LEU A O 1
ATOM 1333 N N . PRO A 1 172 ? 21.528 -5.292 -33.329 1.00 89.94 172 PRO A N 1
ATOM 1334 C CA . PRO A 1 172 ? 21.258 -4.848 -34.688 1.00 89.94 172 PRO A CA 1
ATOM 1335 C C . PRO A 1 172 ? 19.810 -4.354 -34.832 1.00 89.94 172 PRO A C 1
ATOM 1337 O O . PRO A 1 172 ? 18.901 -4.815 -34.149 1.00 89.94 172 PRO A O 1
ATOM 1340 N N . ALA A 1 173 ? 19.556 -3.435 -35.767 1.00 85.94 173 ALA A N 1
ATOM 1341 C CA . ALA A 1 173 ? 18.245 -2.786 -35.920 1.00 85.94 173 ALA A CA 1
ATOM 1342 C C . ALA A 1 173 ? 17.075 -3.739 -36.261 1.00 85.94 173 ALA A C 1
ATOM 1344 O O . ALA A 1 173 ? 15.906 -3.384 -36.088 1.00 85.94 173 ALA A O 1
ATOM 1345 N N . ASN A 1 174 ? 17.379 -4.942 -36.750 1.00 86.12 174 ASN A N 1
ATOM 1346 C CA . ASN A 1 174 ? 16.413 -5.996 -37.055 1.00 86.12 174 ASN A CA 1
ATOM 1347 C C . ASN A 1 174 ? 16.170 -6.968 -35.884 1.00 86.12 174 ASN A C 1
ATOM 1349 O O . ASN A 1 174 ? 15.412 -7.922 -36.057 1.00 86.12 174 ASN A O 1
ATOM 1353 N N . ALA A 1 175 ? 16.788 -6.744 -34.721 1.00 89.88 175 ALA A N 1
ATOM 1354 C CA . ALA A 1 175 ? 16.641 -7.604 -33.555 1.00 89.88 175 ALA A CA 1
ATOM 1355 C C . ALA A 1 175 ? 15.181 -7.638 -33.040 1.00 89.88 175 ALA A C 1
ATOM 1357 O O . ALA A 1 175 ? 14.458 -6.634 -33.147 1.00 89.88 175 ALA A O 1
ATOM 1358 N N . PRO A 1 176 ? 14.712 -8.780 -32.496 1.00 89.50 176 PRO A N 1
ATOM 1359 C CA . PRO A 1 176 ? 13.328 -8.953 -32.039 1.00 89.50 176 PRO A CA 1
ATOM 1360 C C . PRO A 1 176 ? 12.927 -7.964 -30.938 1.00 89.50 176 PRO A C 1
ATOM 1362 O O . PRO A 1 176 ? 11.767 -7.559 -30.858 1.00 89.50 176 PRO A O 1
ATOM 1365 N N . GLU A 1 177 ? 13.887 -7.500 -30.142 1.00 90.88 177 GLU A N 1
ATOM 1366 C CA . GLU A 1 177 ? 13.728 -6.488 -29.100 1.00 90.88 177 GLU A CA 1
ATOM 1367 C C . GLU A 1 177 ? 13.118 -5.197 -29.653 1.00 90.88 177 GLU A C 1
ATOM 1369 O O . GLU A 1 177 ? 12.420 -4.487 -28.927 1.00 90.88 177 GLU A O 1
ATOM 1374 N N . PHE A 1 178 ? 13.331 -4.904 -30.935 1.00 90.00 178 PHE A N 1
ATOM 1375 C CA . PHE A 1 178 ? 12.871 -3.691 -31.599 1.00 90.00 178 PHE A CA 1
ATOM 1376 C C . PHE A 1 178 ? 11.596 -3.878 -32.431 1.00 90.00 178 PHE A C 1
ATOM 1378 O O . PHE A 1 178 ? 11.158 -2.944 -33.105 1.00 90.00 178 PHE A O 1
ATOM 1385 N N . ALA A 1 179 ? 10.977 -5.062 -32.411 1.00 87.00 179 ALA A N 1
ATOM 1386 C CA . ALA A 1 179 ? 9.817 -5.371 -33.249 1.00 87.00 179 ALA A CA 1
ATOM 1387 C C . ALA A 1 179 ? 8.588 -4.497 -32.938 1.00 87.00 179 ALA A C 1
ATOM 1389 O O . ALA A 1 179 ? 7.864 -4.113 -33.852 1.00 87.00 179 ALA A O 1
ATOM 1390 N N . LEU A 1 180 ? 8.374 -4.153 -31.663 1.00 84.00 180 LEU A N 1
ATOM 1391 C CA . LEU A 1 180 ? 7.241 -3.337 -31.204 1.00 84.00 180 LEU A CA 1
ATOM 1392 C C . LEU A 1 180 ? 7.512 -1.823 -31.255 1.00 84.00 180 LEU A C 1
ATOM 1394 O O . LEU A 1 180 ? 6.652 -1.027 -30.875 1.00 84.00 180 LEU A O 1
ATOM 1398 N N . MET A 1 181 ? 8.707 -1.409 -31.686 1.00 85.75 181 MET A N 1
ATOM 1399 C CA . MET A 1 181 ? 9.080 0.002 -31.765 1.00 85.75 181 MET A CA 1
ATOM 1400 C C . MET A 1 181 ? 8.665 0.612 -33.110 1.00 85.75 181 MET A C 1
ATOM 1402 O O . MET A 1 181 ? 8.703 -0.077 -34.129 1.00 85.75 181 MET A O 1
ATOM 1406 N N . PRO A 1 182 ? 8.320 1.912 -33.159 1.00 88.12 182 PRO A N 1
ATOM 1407 C CA . PRO A 1 182 ? 8.108 2.609 -34.422 1.00 88.12 182 PRO A CA 1
ATOM 1408 C C . PRO A 1 182 ? 9.380 2.594 -35.277 1.00 88.12 182 PRO A C 1
ATOM 1410 O O . PRO A 1 182 ? 10.451 2.997 -34.808 1.00 88.12 182 PRO A O 1
ATOM 1413 N N . LYS A 1 183 ? 9.251 2.155 -36.531 1.00 90.25 183 LYS A N 1
ATOM 1414 C CA . LYS A 1 183 ? 10.352 2.059 -37.494 1.00 90.25 183 LYS A CA 1
ATOM 1415 C C . LYS A 1 183 ? 10.172 3.034 -38.650 1.00 90.25 183 LYS A C 1
ATOM 1417 O O . LYS A 1 183 ? 9.051 3.397 -39.003 1.00 90.25 183 LYS A O 1
ATOM 1422 N N . ALA A 1 184 ? 11.292 3.443 -39.230 1.00 91.75 184 ALA A N 1
ATOM 1423 C CA . ALA A 1 184 ? 11.339 4.168 -40.488 1.00 91.75 184 ALA A CA 1
ATOM 1424 C C . ALA A 1 184 ? 12.588 3.764 -41.277 1.00 91.75 184 ALA A C 1
ATOM 1426 O O . ALA A 1 184 ? 13.595 3.340 -40.706 1.00 91.75 184 ALA A O 1
ATOM 1427 N N . SER A 1 185 ? 12.525 3.912 -42.596 1.00 91.69 185 SER A N 1
ATOM 1428 C CA . SER A 1 185 ? 13.670 3.715 -43.481 1.00 91.69 185 SER A CA 1
ATOM 1429 C C . SER A 1 185 ? 14.581 4.942 -43.485 1.00 91.69 185 SER A C 1
ATOM 1431 O O . SER A 1 185 ? 14.106 6.072 -43.639 1.00 91.69 185 SER A O 1
ATOM 1433 N N . CYS A 1 186 ? 15.892 4.725 -43.392 1.00 91.06 186 CYS A N 1
ATOM 1434 C CA . CYS A 1 186 ? 16.883 5.765 -43.660 1.00 91.06 186 CYS A CA 1
ATOM 1435 C C . CYS A 1 186 ? 16.763 6.266 -45.107 1.00 91.06 186 CYS A C 1
ATOM 1437 O O . CYS A 1 186 ? 16.606 5.470 -46.026 1.00 91.06 186 CYS A O 1
ATOM 1439 N N . LYS A 1 187 ? 16.868 7.580 -45.337 1.00 88.88 187 LYS A N 1
ATOM 1440 C CA . LYS A 1 187 ? 16.787 8.145 -46.697 1.00 88.88 187 LYS A CA 1
ATOM 1441 C C . LYS A 1 187 ? 18.029 7.880 -47.554 1.00 88.88 187 LYS A C 1
ATOM 1443 O O . LYS A 1 187 ? 17.938 7.994 -48.769 1.00 88.88 187 LYS A O 1
ATOM 1448 N N . HIS A 1 188 ? 19.159 7.550 -46.929 1.00 88.25 188 HIS A N 1
ATOM 1449 C CA . HIS A 1 188 ? 20.438 7.343 -47.609 1.00 88.25 188 HIS A CA 1
ATOM 1450 C C . HIS A 1 188 ? 20.660 5.864 -47.961 1.00 88.25 188 HIS A C 1
ATOM 1452 O O . HIS A 1 188 ? 20.842 5.528 -49.125 1.00 88.25 188 HIS A O 1
ATOM 1458 N N . CYS A 1 189 ? 20.594 4.965 -46.973 1.00 89.19 189 CYS A N 1
ATOM 1459 C CA . CYS A 1 189 ? 20.844 3.532 -47.181 1.00 89.19 189 CYS A CA 1
ATOM 1460 C C . CYS A 1 189 ? 19.571 2.679 -47.312 1.00 89.19 189 CYS A C 1
ATOM 1462 O O . CYS A 1 189 ? 19.670 1.472 -47.514 1.00 89.19 189 CYS A O 1
ATOM 1464 N N . PHE A 1 190 ? 18.383 3.276 -47.148 1.00 87.81 190 PHE A N 1
ATOM 1465 C CA . PHE A 1 190 ? 17.074 2.603 -47.185 1.00 87.81 190 PHE A CA 1
ATOM 1466 C C . PHE A 1 190 ? 16.855 1.499 -46.138 1.00 87.81 190 PHE A C 1
ATOM 1468 O O . PHE A 1 190 ? 15.789 0.886 -46.117 1.00 87.81 190 PHE A O 1
ATOM 1475 N N . ALA A 1 191 ? 17.803 1.284 -45.219 1.00 87.44 191 ALA A N 1
ATOM 1476 C CA . ALA A 1 191 ? 17.643 0.337 -44.125 1.00 87.44 191 ALA A CA 1
ATOM 1477 C C . ALA A 1 191 ? 16.515 0.779 -43.180 1.00 87.44 191 ALA A C 1
ATOM 1479 O O . ALA A 1 191 ? 16.478 1.928 -42.729 1.00 87.44 191 ALA A O 1
ATOM 1480 N N . GLU A 1 192 ? 15.600 -0.142 -42.876 1.00 88.44 192 GLU A N 1
ATOM 1481 C CA . GLU A 1 192 ? 14.534 0.063 -41.897 1.00 88.44 192 GLU A CA 1
ATOM 1482 C C . GLU A 1 192 ? 15.064 -0.156 -40.476 1.00 88.44 192 GLU A C 1
ATOM 1484 O O . GLU A 1 192 ? 15.668 -1.187 -40.173 1.00 88.44 192 GLU A O 1
ATOM 1489 N N . MET A 1 193 ? 14.831 0.813 -39.589 1.00 88.50 193 MET A N 1
ATOM 1490 C CA . MET A 1 193 ? 15.285 0.744 -38.200 1.00 88.50 193 MET A CA 1
ATOM 1491 C C . MET A 1 193 ? 14.400 1.561 -37.249 1.00 88.50 193 MET A C 1
ATOM 1493 O O . MET A 1 193 ? 13.640 2.423 -37.699 1.00 88.50 193 MET A O 1
ATOM 1497 N N . PRO A 1 194 ? 14.473 1.311 -35.928 1.00 89.38 194 PRO A N 1
ATOM 1498 C CA . PRO A 1 194 ? 13.753 2.102 -34.931 1.00 89.38 194 PRO A CA 1
ATOM 1499 C C . PRO A 1 194 ? 14.095 3.591 -35.007 1.00 89.38 194 PRO A C 1
ATOM 1501 O O . PRO A 1 194 ? 15.259 3.944 -35.198 1.00 89.38 194 PRO A O 1
ATOM 1504 N N . LEU A 1 195 ? 13.109 4.472 -34.798 1.00 88.38 195 LEU A N 1
ATOM 1505 C CA . LEU A 1 195 ? 13.283 5.930 -34.935 1.00 88.38 195 LEU A CA 1
ATOM 1506 C C . LEU A 1 195 ? 14.459 6.495 -34.118 1.00 88.38 195 LEU A C 1
ATOM 1508 O O . LEU A 1 195 ? 15.201 7.349 -34.599 1.00 88.38 195 LEU A O 1
ATOM 1512 N N . GLN A 1 196 ? 14.655 6.010 -32.893 1.00 82.19 196 GLN A N 1
ATOM 1513 C CA . GLN A 1 196 ? 15.743 6.444 -32.017 1.00 82.19 196 GLN A CA 1
ATOM 1514 C C . GLN A 1 196 ? 17.116 6.010 -32.547 1.00 82.19 196 GLN A C 1
ATOM 1516 O O . GLN A 1 196 ? 18.074 6.775 -32.464 1.00 82.19 196 GLN A O 1
ATOM 1521 N N . MET A 1 197 ? 17.214 4.812 -33.132 1.00 85.81 197 MET A N 1
ATOM 1522 C CA . MET A 1 197 ? 18.439 4.347 -33.788 1.00 85.81 197 MET A CA 1
ATOM 1523 C C . MET A 1 197 ? 18.683 5.105 -35.092 1.00 85.81 197 MET A C 1
ATOM 1525 O O . MET A 1 197 ? 19.826 5.445 -35.383 1.00 85.81 197 MET A O 1
ATOM 1529 N N . LEU A 1 198 ? 17.621 5.435 -35.835 1.00 87.75 198 LEU A N 1
ATOM 1530 C CA . LEU A 1 198 ? 17.711 6.221 -37.062 1.00 87.75 198 LEU A CA 1
ATOM 1531 C C . LEU A 1 198 ? 18.343 7.595 -36.809 1.00 87.75 198 LEU A C 1
ATOM 1533 O O . LEU A 1 198 ? 19.207 8.009 -37.573 1.00 87.75 198 LEU A O 1
ATOM 1537 N N . ALA A 1 199 ? 17.991 8.266 -35.707 1.00 85.44 199 ALA A N 1
ATOM 1538 C CA . ALA A 1 199 ? 18.588 9.551 -35.331 1.00 85.44 199 ALA A CA 1
ATOM 1539 C C . ALA A 1 199 ? 20.110 9.472 -35.080 1.00 85.44 199 ALA A C 1
ATOM 1541 O O . ALA A 1 199 ? 20.836 10.432 -35.341 1.00 85.44 199 ALA A O 1
ATOM 1542 N N . LEU A 1 200 ? 20.605 8.332 -34.583 1.00 82.81 200 LEU A N 1
ATOM 1543 C CA . LEU A 1 200 ? 22.042 8.087 -34.411 1.00 82.81 200 LEU A CA 1
ATOM 1544 C C . LEU A 1 200 ? 22.709 7.678 -35.725 1.00 82.81 200 LEU A C 1
ATOM 1546 O O . LEU A 1 200 ? 23.840 8.077 -36.001 1.00 82.81 200 LEU A O 1
ATOM 1550 N N . HIS A 1 201 ? 22.015 6.854 -36.507 1.00 85.88 201 HIS A N 1
ATOM 1551 C CA . HIS A 1 201 ? 22.489 6.330 -37.775 1.00 85.88 201 HIS A CA 1
ATOM 1552 C C . HIS A 1 201 ? 22.650 7.435 -38.814 1.00 85.88 201 HIS A C 1
ATOM 1554 O O . HIS A 1 201 ? 23.663 7.442 -39.497 1.00 85.88 201 HIS A O 1
ATOM 1560 N N . ASP A 1 202 ? 21.721 8.391 -38.900 1.00 81.31 202 ASP A N 1
ATOM 1561 C CA . ASP A 1 202 ? 21.748 9.478 -39.889 1.00 81.31 202 ASP A CA 1
ATOM 1562 C C . ASP A 1 202 ? 23.084 10.245 -39.875 1.00 81.31 202 ASP A C 1
ATOM 1564 O O . ASP A 1 202 ? 23.669 10.510 -40.923 1.00 81.31 202 ASP A O 1
ATOM 1568 N N . ARG A 1 203 ? 23.657 10.450 -38.679 1.00 73.75 203 ARG A N 1
ATOM 1569 C CA . ARG A 1 203 ? 24.973 11.085 -38.486 1.00 73.75 203 ARG A CA 1
ATOM 1570 C C . ARG A 1 203 ? 26.136 10.301 -39.097 1.00 73.75 203 ARG A C 1
ATOM 1572 O O . ARG A 1 203 ? 27.128 10.899 -39.490 1.00 73.75 203 ARG A O 1
ATOM 1579 N N . LYS A 1 204 ? 26.037 8.970 -39.125 1.00 75.31 204 LYS A N 1
ATOM 1580 C CA . LYS A 1 204 ? 27.077 8.050 -39.622 1.00 75.31 204 LYS A CA 1
ATOM 1581 C C . LYS A 1 204 ? 26.766 7.497 -41.016 1.00 75.31 204 LYS A C 1
ATOM 1583 O O . LYS A 1 204 ? 27.624 6.891 -41.639 1.00 75.31 204 LYS A O 1
ATOM 1588 N N . CYS A 1 205 ? 25.536 7.651 -41.497 1.00 82.62 205 CYS A N 1
ATOM 1589 C CA . CYS A 1 205 ? 25.098 7.113 -42.780 1.00 82.62 205 CYS A CA 1
ATOM 1590 C C . CYS A 1 205 ? 25.477 8.024 -43.948 1.00 82.62 205 CYS A C 1
ATOM 1592 O O . CYS A 1 205 ? 25.713 7.530 -45.049 1.00 82.62 205 CYS A O 1
ATOM 1594 N N . ALA A 1 206 ? 25.559 9.335 -43.707 1.00 62.88 206 ALA A N 1
ATOM 1595 C CA . ALA A 1 206 ? 25.936 10.317 -44.719 1.00 62.88 206 ALA A CA 1
ATOM 1596 C C . ALA A 1 206 ? 27.351 10.089 -45.294 1.00 62.88 206 ALA A C 1
ATOM 1598 O O . ALA A 1 206 ? 27.637 10.541 -46.395 1.00 62.88 206 ALA A O 1
ATOM 1599 N N . SER A 1 207 ? 28.218 9.344 -44.596 1.00 56.56 207 SER A N 1
ATOM 1600 C CA . SER A 1 207 ? 29.591 9.053 -45.027 1.00 56.56 207 SER A CA 1
ATOM 1601 C C . SER A 1 207 ? 29.751 7.794 -45.891 1.00 56.56 207 SER A C 1
ATOM 1603 O O . SER A 1 207 ? 30.876 7.448 -46.233 1.00 56.56 207 SER A O 1
ATOM 1605 N N . HIS A 1 208 ? 28.671 7.085 -46.251 1.00 52.66 208 HIS A N 1
ATOM 1606 C CA . HIS A 1 208 ? 28.762 5.816 -46.997 1.00 52.66 208 HIS A CA 1
ATOM 1607 C C . HIS A 1 208 ? 28.022 5.802 -48.340 1.00 52.66 208 HIS A C 1
ATOM 1609 O O . HIS A 1 208 ? 27.650 4.740 -48.838 1.00 52.66 208 HIS A O 1
ATOM 1615 N N . THR A 1 209 ? 27.821 6.954 -48.982 1.00 46.78 209 THR A N 1
ATOM 1616 C CA . THR A 1 209 ? 27.359 6.965 -50.380 1.00 46.78 209 THR A CA 1
ATOM 1617 C C . THR A 1 209 ? 28.114 7.978 -51.231 1.00 46.78 209 THR A C 1
ATOM 1619 O O . THR A 1 209 ? 27.594 9.026 -51.590 1.00 46.78 209 THR A O 1
ATOM 1622 N N . SER A 1 210 ? 29.326 7.600 -51.624 1.00 36.56 210 SER A N 1
ATOM 1623 C CA . SER A 1 210 ? 29.883 7.954 -52.931 1.00 36.56 210 SER A CA 1
ATOM 1624 C C . SER A 1 210 ? 30.886 6.874 -53.353 1.00 36.56 210 SER A C 1
ATOM 1626 O O . SER A 1 210 ? 31.838 6.628 -52.609 1.00 36.56 210 SER A O 1
ATOM 1628 N N . PRO A 1 211 ? 30.698 6.207 -54.503 1.00 44.66 211 PRO A N 1
ATOM 1629 C CA . PRO A 1 211 ? 31.761 5.420 -55.106 1.00 44.66 211 PRO A CA 1
ATOM 1630 C C . PRO A 1 211 ? 32.792 6.377 -55.722 1.00 44.66 211 PRO A C 1
ATOM 1632 O O . PRO A 1 211 ? 32.395 7.320 -56.400 1.00 44.66 211 PRO A O 1
ATOM 1635 N N . ASP A 1 212 ? 34.069 6.119 -55.435 1.00 40.16 212 ASP A N 1
ATOM 1636 C CA . ASP A 1 212 ? 35.297 6.632 -56.060 1.00 40.16 212 ASP A CA 1
ATOM 1637 C C . ASP A 1 212 ? 35.346 8.112 -56.468 1.00 40.16 212 ASP A C 1
ATOM 1639 O O . ASP A 1 212 ? 34.726 8.502 -57.446 1.00 40.16 212 ASP A O 1
ATOM 1643 N N . LEU A 1 213 ? 36.204 8.896 -55.806 1.00 36.78 213 LEU A N 1
ATOM 1644 C CA . LEU A 1 213 ? 37.228 9.728 -56.454 1.00 36.78 213 LEU A CA 1
ATOM 1645 C C . LEU A 1 213 ? 38.235 10.213 -55.393 1.00 36.78 213 LEU A C 1
ATOM 1647 O O . LEU A 1 213 ? 37.864 10.739 -54.346 1.00 36.78 213 LEU A O 1
ATOM 1651 N N . GLU A 1 214 ? 39.517 9.998 -55.680 1.00 41.38 214 GLU A N 1
ATOM 1652 C CA . GLU A 1 214 ? 40.653 10.592 -54.977 1.00 41.38 214 GLU A CA 1
ATOM 1653 C C . GLU A 1 214 ? 40.629 12.133 -55.062 1.00 41.38 214 GLU A C 1
ATOM 1655 O O . GLU A 1 214 ? 40.011 12.683 -55.974 1.00 41.38 214 GLU A O 1
ATOM 1660 N N . ILE A 1 215 ? 41.441 12.771 -54.199 1.00 35.88 215 ILE A N 1
ATOM 1661 C CA . ILE A 1 215 ? 42.100 14.094 -54.337 1.00 35.88 215 ILE A CA 1
ATOM 1662 C C . ILE A 1 215 ? 41.663 15.188 -53.329 1.00 35.88 215 ILE A C 1
ATOM 1664 O O . ILE A 1 215 ? 40.665 15.874 -53.504 1.00 35.88 215 ILE A O 1
ATOM 1668 N N . ILE A 1 216 ? 42.578 15.373 -52.362 1.00 32.41 216 ILE A N 1
ATOM 1669 C CA . ILE A 1 216 ? 43.182 16.617 -51.827 1.00 32.41 216 ILE A CA 1
ATOM 1670 C C . ILE A 1 216 ? 42.415 17.469 -50.795 1.00 32.41 216 ILE A C 1
ATOM 1672 O O . ILE A 1 216 ? 41.220 17.721 -50.878 1.00 32.41 216 ILE A O 1
ATOM 1676 N N . SER A 1 217 ? 43.232 17.865 -49.813 1.00 41.06 217 SER A N 1
ATOM 1677 C CA . SER A 1 217 ? 43.086 18.798 -48.697 1.00 41.06 217 SER A CA 1
ATOM 1678 C C . SER A 1 217 ? 42.271 20.061 -48.965 1.00 41.06 217 SER A C 1
ATOM 1680 O O . SER A 1 217 ? 42.337 20.614 -50.056 1.00 41.06 217 SER A O 1
ATOM 1682 N N . ASP A 1 218 ? 41.641 20.576 -47.908 1.00 31.66 218 ASP A N 1
ATOM 1683 C CA . ASP A 1 218 ? 42.042 21.872 -47.349 1.00 31.66 218 ASP A CA 1
ATOM 1684 C C . ASP A 1 218 ? 41.561 22.013 -45.895 1.00 31.66 218 ASP A C 1
ATOM 1686 O O . ASP A 1 218 ? 40.464 21.582 -45.529 1.00 31.66 218 ASP A O 1
ATOM 1690 N N . ASP A 1 219 ? 42.465 22.557 -45.084 1.00 42.22 219 ASP A N 1
ATOM 1691 C CA . ASP A 1 219 ? 42.292 23.006 -43.706 1.00 42.22 219 ASP A CA 1
ATOM 1692 C C . ASP A 1 219 ? 41.223 24.114 -43.599 1.00 42.22 219 ASP A C 1
ATOM 1694 O O . ASP A 1 219 ? 41.129 24.968 -44.477 1.00 42.22 219 ASP A O 1
ATOM 1698 N N . ASP A 1 220 ? 40.417 24.104 -42.530 1.00 39.19 220 ASP A N 1
ATOM 1699 C CA . ASP A 1 220 ? 40.446 25.168 -41.508 1.00 39.19 220 ASP A CA 1
ATOM 1700 C C . ASP A 1 220 ? 39.413 24.943 -40.376 1.00 39.19 220 ASP A C 1
ATOM 1702 O O . ASP A 1 220 ? 38.228 24.679 -40.592 1.00 39.19 220 ASP A O 1
ATOM 1706 N N . ASP A 1 221 ? 39.947 25.099 -39.163 1.00 35.66 221 ASP A N 1
ATOM 1707 C CA . ASP A 1 221 ? 39.383 25.625 -37.913 1.00 35.66 221 ASP A CA 1
ATOM 1708 C C . ASP A 1 221 ? 38.280 24.902 -37.092 1.00 35.66 221 ASP A C 1
ATOM 1710 O O . ASP A 1 221 ? 37.072 25.053 -37.266 1.00 35.66 221 ASP A O 1
ATOM 1714 N N . ASP A 1 222 ? 38.786 24.211 -36.060 1.00 31.52 222 ASP A N 1
ATOM 1715 C CA . ASP A 1 222 ? 38.677 24.564 -34.627 1.00 31.52 222 ASP A CA 1
ATOM 1716 C C . ASP A 1 222 ? 37.313 24.487 -33.901 1.00 31.52 222 ASP A C 1
ATOM 1718 O O . ASP A 1 222 ? 36.510 25.413 -33.948 1.00 31.52 222 ASP A O 1
ATOM 1722 N N . VAL A 1 223 ? 37.135 23.444 -33.066 1.00 31.42 223 VAL A N 1
ATOM 1723 C CA . VAL A 1 223 ? 36.697 23.579 -31.654 1.00 31.42 223 VAL A CA 1
ATOM 1724 C C . VAL A 1 223 ? 37.291 22.429 -30.817 1.00 31.42 223 VAL A C 1
ATOM 1726 O O . VAL A 1 223 ? 36.934 21.262 -30.975 1.00 31.42 223 VAL A O 1
ATOM 1729 N N . GLN A 1 224 ? 38.182 22.782 -29.890 1.00 30.27 224 GLN A N 1
ATOM 1730 C CA . GLN A 1 224 ? 38.872 21.902 -28.942 1.00 30.27 224 GLN A CA 1
ATOM 1731 C C . GLN A 1 224 ? 37.963 21.316 -27.843 1.00 30.27 224 GLN A C 1
ATOM 1733 O O . GLN A 1 224 ? 37.259 22.053 -27.157 1.00 30.27 224 GLN A O 1
ATOM 1738 N N . PHE A 1 225 ? 38.131 20.020 -27.551 1.00 26.72 225 PHE A N 1
ATOM 1739 C CA . PHE A 1 225 ? 38.073 19.464 -26.190 1.00 26.72 225 PHE A CA 1
ATOM 1740 C C . PHE A 1 225 ? 39.171 18.394 -26.058 1.00 26.72 225 PHE A C 1
ATOM 1742 O O . PHE A 1 225 ? 39.199 17.477 -26.879 1.00 26.72 225 PHE A O 1
ATOM 1749 N N . PRO A 1 226 ? 40.099 18.495 -25.086 1.00 31.97 226 PRO A N 1
ATOM 1750 C CA . PRO A 1 226 ? 41.253 17.612 -25.042 1.00 31.97 226 PRO A CA 1
ATOM 1751 C C . PRO A 1 226 ? 40.928 16.270 -24.380 1.00 31.97 226 PRO A C 1
ATOM 1753 O O . PRO A 1 226 ? 40.438 16.189 -23.253 1.00 31.97 226 PRO A O 1
ATOM 1756 N N . GLU A 1 227 ? 41.281 15.223 -25.109 1.00 28.84 227 GLU A N 1
ATOM 1757 C CA . GLU A 1 227 ? 41.526 13.864 -24.654 1.00 28.84 227 GLU A CA 1
ATOM 1758 C C . GLU A 1 227 ? 42.872 13.829 -23.909 1.00 28.84 227 GLU A C 1
ATOM 1760 O O . GLU A 1 227 ? 43.870 14.339 -24.421 1.00 28.84 227 GLU A O 1
ATOM 1765 N N . VAL A 1 228 ? 42.939 13.232 -22.713 1.00 27.41 228 VAL A N 1
ATOM 1766 C CA . VAL A 1 228 ? 44.229 12.812 -22.144 1.00 27.41 228 VAL A CA 1
ATOM 1767 C C . VAL A 1 228 ? 44.127 11.387 -21.618 1.00 27.41 228 VAL A C 1
ATOM 1769 O O . VAL A 1 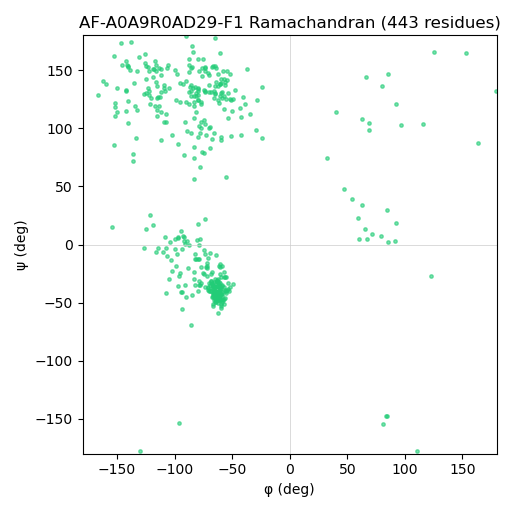228 ? 43.384 11.071 -20.689 1.00 27.41 228 VAL A O 1
ATOM 1772 N N . LEU A 1 229 ? 44.919 10.556 -22.286 1.00 27.98 229 LEU A N 1
ATOM 1773 C CA . LEU A 1 229 ? 45.224 9.155 -22.060 1.00 27.98 229 LEU A CA 1
ATOM 1774 C C . LEU A 1 229 ? 45.732 8.856 -20.641 1.00 27.98 229 LEU A C 1
ATOM 1776 O O . LEU A 1 229 ? 46.447 9.639 -20.018 1.00 27.98 229 LEU A O 1
ATOM 1780 N N . GLN A 1 230 ? 45.417 7.647 -20.182 1.00 30.91 230 GLN A N 1
ATOM 1781 C CA . GLN A 1 230 ? 46.034 6.998 -19.028 1.00 30.91 230 GLN A CA 1
ATOM 1782 C C . GLN A 1 230 ? 47.479 6.565 -19.323 1.00 30.91 230 GLN A C 1
ATOM 1784 O O . GLN A 1 230 ? 47.773 6.115 -20.431 1.00 30.91 230 GLN A O 1
ATOM 1789 N N . THR A 1 231 ? 48.331 6.605 -18.288 1.00 25.84 231 THR A N 1
ATOM 1790 C CA . THR A 1 231 ? 49.258 5.557 -17.761 1.00 25.84 231 THR A CA 1
ATOM 1791 C C . THR A 1 231 ? 50.474 6.221 -17.041 1.00 25.84 231 THR A C 1
ATOM 1793 O O . THR A 1 231 ? 50.635 7.431 -17.154 1.00 25.84 231 THR A O 1
ATOM 1796 N N . PRO A 1 232 ? 51.295 5.523 -16.216 1.00 35.19 232 PRO A N 1
ATOM 1797 C CA . PRO A 1 232 ? 51.032 5.228 -14.795 1.00 35.19 232 PRO A CA 1
ATOM 1798 C C . PRO A 1 232 ? 52.211 5.584 -13.826 1.00 35.19 232 PRO A C 1
ATOM 1800 O O . PRO A 1 232 ? 53.285 5.976 -14.271 1.00 35.19 232 PRO A O 1
ATOM 1803 N N . VAL A 1 233 ? 52.034 5.276 -12.517 1.00 22.58 233 VAL A N 1
ATOM 1804 C CA . VAL A 1 233 ? 53.065 5.070 -11.439 1.00 22.58 233 VAL A CA 1
ATOM 1805 C C . VAL A 1 233 ? 53.561 6.361 -10.716 1.00 22.58 233 VAL A C 1
ATOM 1807 O O . VAL A 1 233 ? 53.644 7.379 -11.392 1.00 22.58 233 VAL A O 1
ATOM 1810 N N . PRO A 1 234 ? 53.935 6.402 -9.395 1.00 28.14 234 PRO A N 1
ATOM 1811 C CA . PRO A 1 234 ? 54.100 5.350 -8.369 1.00 28.14 234 PRO A CA 1
ATOM 1812 C C . PRO A 1 234 ? 53.335 5.519 -7.036 1.00 28.14 234 PRO A C 1
ATOM 1814 O O . PRO A 1 234 ? 52.931 6.596 -6.610 1.00 28.14 234 PRO A O 1
ATOM 1817 N N . VAL A 1 235 ? 53.281 4.386 -6.334 1.00 28.17 235 VAL A N 1
ATOM 1818 C CA . VAL A 1 235 ? 53.007 4.177 -4.905 1.00 28.17 235 VAL A CA 1
ATOM 1819 C C . VAL A 1 235 ? 53.825 5.110 -4.005 1.00 28.17 235 VAL A C 1
ATOM 1821 O O . VAL A 1 235 ? 55.048 5.140 -4.118 1.00 28.17 235 VAL A O 1
ATOM 1824 N N . GLN A 1 236 ? 53.168 5.736 -3.023 1.00 27.39 236 GLN A N 1
ATOM 1825 C CA . GLN A 1 236 ? 53.729 5.915 -1.682 1.00 27.39 236 GLN A CA 1
ATOM 1826 C C . GLN A 1 236 ? 52.619 5.996 -0.624 1.00 27.39 236 GLN A C 1
ATOM 1828 O O . GLN A 1 236 ? 51.748 6.857 -0.629 1.00 27.39 236 GLN A O 1
ATOM 1833 N N . THR A 1 237 ? 52.690 5.014 0.265 1.00 27.03 237 THR A N 1
ATOM 1834 C CA . THR A 1 237 ? 52.026 4.839 1.555 1.00 27.03 237 THR A CA 1
ATOM 1835 C C . THR A 1 237 ? 51.931 6.101 2.405 1.00 27.03 237 THR A C 1
ATOM 1837 O O . THR A 1 237 ? 52.966 6.616 2.817 1.00 27.03 237 THR A O 1
ATOM 1840 N N . THR A 1 238 ? 50.718 6.437 2.851 1.00 25.06 238 THR A N 1
ATOM 1841 C CA . THR A 1 238 ? 50.479 6.972 4.201 1.00 25.06 238 THR A CA 1
ATOM 1842 C C . THR A 1 238 ? 49.072 6.621 4.696 1.00 25.06 238 THR A C 1
ATOM 1844 O O . THR A 1 238 ? 48.095 7.176 4.217 1.00 25.06 238 THR A O 1
ATOM 1847 N N . LYS A 1 239 ? 49.043 5.727 5.691 1.00 27.00 239 LYS A N 1
ATOM 1848 C CA . LYS A 1 239 ? 48.208 5.728 6.905 1.00 27.00 239 LYS A CA 1
ATOM 1849 C C . LYS A 1 239 ? 46.683 5.629 6.760 1.00 27.00 239 LYS A C 1
ATOM 1851 O O . LYS A 1 239 ? 45.980 6.566 6.413 1.00 27.00 239 LYS A O 1
ATOM 1856 N N . GLU A 1 240 ? 46.236 4.442 7.151 1.00 29.77 240 GLU A N 1
ATOM 1857 C CA . GLU A 1 240 ? 44.920 4.075 7.652 1.00 29.77 240 GLU A CA 1
ATOM 1858 C C . GLU A 1 240 ? 44.387 5.105 8.661 1.00 29.77 240 GLU A C 1
ATOM 1860 O O . GLU A 1 240 ? 44.949 5.240 9.747 1.00 29.77 240 GLU A O 1
ATOM 1865 N N . ASP A 1 241 ? 43.266 5.755 8.347 1.00 25.23 241 ASP A N 1
ATOM 1866 C CA . ASP A 1 241 ? 42.386 6.326 9.366 1.00 25.23 241 ASP A CA 1
ATOM 1867 C C . ASP A 1 241 ? 41.181 5.398 9.529 1.00 25.23 241 ASP A C 1
ATOM 1869 O O . ASP A 1 241 ? 40.192 5.423 8.795 1.00 25.23 241 ASP A O 1
ATOM 1873 N N . HIS A 1 242 ? 41.336 4.520 10.516 1.00 29.56 242 HIS A N 1
ATOM 1874 C CA . HIS A 1 242 ? 40.274 3.760 11.146 1.00 29.56 242 HIS A CA 1
ATOM 1875 C C . HIS A 1 242 ? 39.219 4.730 11.699 1.00 29.56 242 HIS A C 1
ATOM 1877 O O . HIS A 1 242 ? 39.501 5.482 12.631 1.00 29.56 242 HIS A O 1
ATOM 1883 N N . CYS A 1 243 ? 37.985 4.682 11.195 1.00 23.89 243 CYS A N 1
ATOM 1884 C CA . CYS A 1 243 ? 36.852 5.253 11.922 1.00 23.89 243 CYS A CA 1
ATOM 1885 C C . CYS A 1 243 ? 36.399 4.218 12.970 1.00 23.89 243 CYS A C 1
ATOM 1887 O O . CYS A 1 243 ? 35.967 3.128 12.582 1.00 23.89 243 CYS A O 1
ATOM 1889 N N . PRO A 1 244 ? 36.518 4.481 14.285 1.00 33.97 244 PRO A N 1
ATOM 1890 C CA . PRO A 1 244 ? 36.131 3.507 15.292 1.00 33.97 244 PRO A CA 1
ATOM 1891 C C . PRO A 1 244 ? 34.610 3.361 15.306 1.00 33.97 244 PRO A C 1
ATOM 1893 O O . PRO A 1 244 ? 33.883 4.348 15.418 1.00 33.97 244 PRO A O 1
ATOM 1896 N N . GLN A 1 245 ? 34.131 2.119 15.280 1.00 40.25 245 GLN A N 1
ATOM 1897 C CA . GLN A 1 245 ? 32.777 1.765 15.696 1.00 40.25 245 GLN A CA 1
ATOM 1898 C C . GLN A 1 245 ? 32.587 2.167 17.166 1.00 40.25 245 GLN A C 1
ATOM 1900 O O . GLN A 1 245 ? 32.865 1.396 18.084 1.00 40.25 245 GLN A O 1
ATOM 1905 N N . GLN A 1 246 ? 32.127 3.394 17.406 1.00 43.66 246 GLN A N 1
ATOM 1906 C CA . GLN A 1 246 ? 31.706 3.825 18.732 1.00 43.66 246 GLN A CA 1
ATOM 1907 C C . GLN A 1 246 ? 30.311 3.260 19.017 1.00 43.66 246 GLN A C 1
ATOM 1909 O O . GLN A 1 246 ? 29.289 3.820 18.630 1.00 43.66 246 GLN A O 1
ATOM 1914 N N . LYS A 1 247 ? 30.281 2.123 19.721 1.00 49.94 247 LYS A N 1
ATOM 1915 C CA . LYS A 1 247 ? 29.140 1.720 20.551 1.00 49.94 247 LYS A CA 1
ATOM 1916 C C . LYS A 1 247 ? 29.018 2.729 21.695 1.00 49.94 247 LYS A C 1
ATOM 1918 O O . LYS A 1 247 ? 29.715 2.606 22.697 1.00 49.94 247 LYS A O 1
ATOM 1923 N N . GLY A 1 248 ? 28.163 3.726 21.535 1.00 54.41 248 GLY A N 1
ATOM 1924 C CA . GLY A 1 248 ? 27.776 4.628 22.611 1.00 54.41 248 GLY A CA 1
ATOM 1925 C C . GLY A 1 248 ? 26.305 4.974 22.474 1.00 54.41 248 GLY A C 1
ATOM 1926 O O . GLY A 1 248 ? 25.851 5.285 21.374 1.00 54.41 248 GLY A O 1
ATOM 1927 N N . ASP A 1 249 ? 25.563 4.898 23.572 1.00 72.00 249 ASP A N 1
ATOM 1928 C CA . ASP A 1 249 ? 24.222 5.466 23.628 1.00 72.00 249 ASP A CA 1
ATOM 1929 C C . ASP A 1 249 ? 24.351 6.977 23.865 1.00 72.00 249 ASP A C 1
ATOM 1931 O O . ASP A 1 249 ? 25.107 7.420 24.732 1.00 72.00 249 ASP A O 1
ATOM 1935 N N . VAL A 1 250 ? 23.627 7.776 23.085 1.00 78.00 250 VAL A N 1
ATOM 1936 C CA . VAL A 1 250 ? 23.567 9.236 23.197 1.00 78.00 250 VAL A CA 1
ATOM 1937 C C . VAL A 1 250 ? 22.192 9.626 23.721 1.00 78.00 250 VAL A C 1
ATOM 1939 O O . VAL A 1 250 ? 21.166 9.110 23.279 1.00 78.00 250 VAL A O 1
ATOM 1942 N N . GLN A 1 251 ? 22.163 10.541 24.684 1.00 76.62 251 GLN A N 1
ATOM 1943 C CA . GLN A 1 251 ? 20.923 11.021 25.281 1.00 76.62 251 GLN A CA 1
ATOM 1944 C C . GLN A 1 251 ? 20.257 12.058 24.371 1.00 76.62 251 GLN A C 1
ATOM 1946 O O . GLN A 1 251 ? 20.883 13.035 23.960 1.00 76.62 251 GLN A O 1
ATOM 1951 N N . CYS A 1 252 ? 18.974 11.866 24.063 1.00 79.81 252 CYS A N 1
ATOM 1952 C CA . CYS A 1 252 ? 18.204 12.856 23.323 1.00 79.81 252 CYS A CA 1
ATOM 1953 C C . CYS A 1 252 ? 18.036 14.135 24.165 1.00 79.81 252 CYS A C 1
ATOM 1955 O O . CYS A 1 252 ? 17.494 14.053 25.269 1.00 79.81 252 CYS A O 1
ATOM 1957 N N . PRO A 1 253 ? 18.397 15.325 23.651 1.00 68.56 253 PRO A N 1
ATOM 1958 C CA . PRO A 1 253 ? 18.281 16.576 24.402 1.00 68.56 253 PRO A CA 1
ATOM 1959 C C . PRO A 1 253 ? 16.830 17.045 24.607 1.00 68.56 253 PRO A C 1
ATOM 1961 O O . PRO A 1 253 ? 16.601 17.956 25.392 1.00 68.56 253 PRO A O 1
ATOM 1964 N N . ILE A 1 254 ? 15.855 16.443 23.913 1.00 72.94 254 ILE A N 1
ATOM 1965 C CA . ILE A 1 254 ? 14.437 16.833 23.981 1.00 72.94 254 ILE A CA 1
ATOM 1966 C C . ILE A 1 254 ? 13.673 15.982 25.007 1.00 72.94 254 ILE A C 1
ATOM 1968 O O . ILE A 1 254 ? 12.854 16.511 25.751 1.00 72.94 254 ILE A O 1
ATOM 1972 N N . CYS A 1 255 ? 13.933 14.671 25.074 1.00 76.88 255 CYS A N 1
ATOM 1973 C CA . CYS A 1 255 ? 13.211 13.764 25.980 1.00 76.88 255 CYS A CA 1
ATOM 1974 C C . CYS A 1 255 ? 14.076 13.114 27.068 1.00 76.88 255 CYS A C 1
ATOM 1976 O O . CYS A 1 255 ? 13.542 12.421 27.928 1.00 76.88 255 CYS A O 1
ATOM 1978 N N . GLY A 1 256 ? 15.397 13.299 27.034 1.00 65.56 256 GLY A N 1
ATOM 1979 C CA . GLY A 1 256 ? 16.311 12.762 28.041 1.00 65.56 256 GLY A CA 1
ATOM 1980 C C . GLY A 1 256 ? 16.520 11.244 27.988 1.00 65.56 256 GLY A C 1
ATOM 1981 O O . GLY A 1 256 ? 17.139 10.703 28.899 1.00 65.56 256 GLY A O 1
ATOM 1982 N N . ILE A 1 257 ? 16.037 10.549 26.954 1.00 73.31 257 ILE A N 1
ATOM 1983 C CA . ILE A 1 257 ? 16.177 9.091 26.804 1.00 73.31 257 ILE A CA 1
ATOM 1984 C C . ILE A 1 257 ? 17.429 8.769 25.975 1.00 73.31 257 ILE A C 1
ATOM 1986 O O . ILE A 1 257 ? 17.711 9.448 24.985 1.00 73.31 257 ILE A O 1
ATOM 1990 N N . SER A 1 258 ? 18.182 7.747 26.388 1.00 73.81 258 SER A N 1
ATOM 1991 C CA . SER A 1 258 ? 19.396 7.279 25.709 1.00 73.81 258 SER A CA 1
ATOM 1992 C C . SER A 1 258 ? 19.069 6.364 24.531 1.00 73.81 258 SER A C 1
ATOM 1994 O O . SER A 1 258 ? 18.311 5.406 24.683 1.00 73.81 258 SER A O 1
ATOM 1996 N N . PHE A 1 259 ? 19.662 6.642 23.370 1.00 73.06 259 PHE A N 1
ATOM 1997 C CA . PHE A 1 259 ? 19.509 5.844 22.155 1.00 73.06 259 PHE A CA 1
ATOM 1998 C C . PHE A 1 259 ? 20.867 5.559 21.509 1.00 73.06 259 PHE A C 1
ATOM 2000 O O . PHE A 1 259 ? 21.749 6.418 21.554 1.00 73.06 259 PHE A O 1
ATOM 2007 N N . PRO A 1 260 ? 21.032 4.414 20.827 1.00 79.56 260 PRO A N 1
ATOM 2008 C CA . PRO A 1 260 ? 22.190 4.186 19.972 1.00 79.56 260 PRO A CA 1
ATOM 2009 C C . PRO A 1 260 ? 22.334 5.306 18.932 1.00 79.56 260 PRO A C 1
ATOM 2011 O O . PRO A 1 260 ? 21.332 5.747 18.364 1.00 79.56 260 PRO A O 1
ATOM 2014 N N . VAL A 1 261 ? 23.569 5.726 18.628 1.00 73.00 261 VAL A N 1
ATOM 2015 C CA . VAL A 1 261 ? 23.870 6.813 17.663 1.00 73.00 261 VAL A CA 1
ATOM 2016 C C . VAL A 1 261 ? 23.141 6.647 16.323 1.00 73.00 261 VAL A C 1
ATOM 2018 O O . VAL A 1 261 ? 22.718 7.630 15.733 1.00 73.00 261 VAL A O 1
ATOM 2021 N N . LEU A 1 262 ? 22.927 5.415 15.854 1.00 72.88 262 LEU A N 1
ATOM 2022 C CA . LEU A 1 262 ? 22.237 5.148 14.584 1.00 72.88 262 LEU A CA 1
ATOM 2023 C C . LEU A 1 262 ? 20.724 5.429 14.618 1.00 72.88 262 LEU A C 1
ATOM 2025 O O . LEU A 1 262 ? 20.115 5.586 13.568 1.00 72.88 262 LEU A O 1
ATOM 2029 N N . LEU A 1 263 ? 20.114 5.479 15.804 1.00 72.69 263 LEU A N 1
ATOM 2030 C CA . LEU A 1 263 ? 18.672 5.677 15.992 1.00 72.69 263 LEU A CA 1
ATOM 2031 C C . LEU A 1 263 ? 18.332 7.086 16.501 1.00 72.69 263 LEU A C 1
ATOM 2033 O O . LEU A 1 263 ? 17.159 7.466 16.529 1.00 72.69 263 LEU A O 1
ATOM 2037 N N . ILE A 1 264 ? 19.339 7.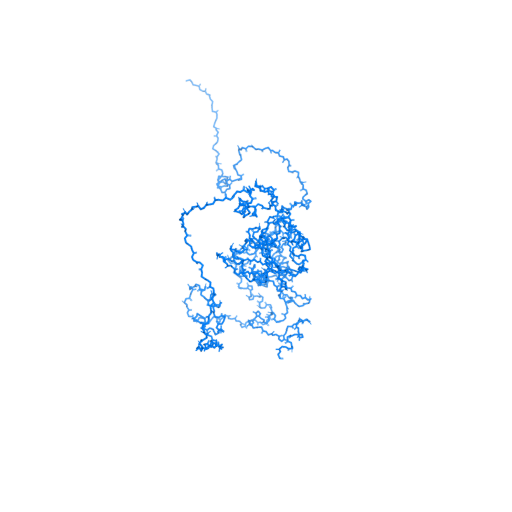879 16.896 1.00 75.19 264 ILE A N 1
ATOM 2038 C CA . ILE A 1 264 ? 19.116 9.227 17.432 1.00 75.19 264 ILE A CA 1
ATOM 2039 C C . ILE A 1 264 ? 18.585 10.187 16.364 1.00 75.19 264 ILE A C 1
ATOM 2041 O O . ILE A 1 264 ? 17.764 11.038 16.690 1.00 75.19 264 ILE A O 1
ATOM 2045 N N . GLU A 1 265 ? 18.990 10.037 15.099 1.00 68.44 265 GLU A N 1
ATOM 2046 C CA . GLU A 1 265 ? 18.504 10.877 13.995 1.00 68.44 265 GLU A CA 1
ATOM 2047 C C . GLU A 1 265 ? 17.013 10.630 13.714 1.00 68.44 265 GLU A C 1
ATOM 2049 O O . GLU A 1 265 ? 16.227 11.579 13.629 1.00 68.44 265 GLU A O 1
ATOM 2054 N N . GLU A 1 266 ? 16.590 9.360 13.670 1.00 69.00 266 GLU A N 1
ATOM 2055 C CA . GLU A 1 266 ? 15.178 8.994 13.514 1.00 69.00 266 GLU A CA 1
ATOM 2056 C C . GLU A 1 266 ? 14.344 9.463 14.709 1.00 69.00 266 GLU A C 1
ATOM 2058 O O . GLU A 1 266 ? 13.273 10.050 14.532 1.00 69.00 266 GLU A O 1
ATOM 2063 N N . HIS A 1 267 ? 14.844 9.281 15.932 1.00 74.44 267 HIS A N 1
ATOM 2064 C CA . HIS A 1 267 ? 14.160 9.753 17.130 1.00 74.44 267 HIS A CA 1
ATOM 2065 C C . HIS A 1 267 ? 14.053 11.287 17.174 1.00 74.44 267 HIS A C 1
ATOM 2067 O O . HIS A 1 267 ? 12.968 11.819 17.418 1.00 74.44 267 HIS A O 1
ATOM 2073 N N . ALA A 1 268 ? 15.147 12.012 16.915 1.00 69.50 268 ALA A N 1
ATOM 2074 C CA . ALA A 1 268 ? 15.188 13.475 16.954 1.00 69.50 268 ALA A CA 1
ATOM 2075 C C . ALA A 1 268 ? 14.187 14.101 15.971 1.00 69.50 268 ALA A C 1
ATOM 2077 O O . ALA A 1 268 ? 13.537 15.093 16.309 1.00 69.50 268 ALA A O 1
ATOM 2078 N N . SER A 1 269 ? 13.988 13.470 14.806 1.00 66.44 269 SER A N 1
ATOM 2079 C CA . SER A 1 269 ? 13.004 13.908 13.807 1.00 66.44 269 SER A CA 1
ATOM 2080 C C . SER A 1 269 ? 11.547 13.848 14.299 1.00 66.44 269 SER A C 1
ATOM 2082 O O . SER A 1 269 ? 10.732 14.685 13.907 1.00 66.44 269 SER A O 1
ATOM 2084 N N . HIS A 1 270 ? 11.226 12.913 15.201 1.00 64.06 270 HIS A N 1
ATOM 2085 C CA . HIS A 1 270 ? 9.896 12.762 15.801 1.00 64.06 270 HIS A CA 1
ATOM 2086 C C . HIS A 1 270 ? 9.744 13.569 17.092 1.00 64.06 270 HIS A C 1
ATOM 2088 O O . HIS A 1 270 ? 8.670 14.098 17.381 1.00 64.06 270 HIS A O 1
ATOM 2094 N N . CYS A 1 271 ? 10.820 13.681 17.873 1.00 76.06 271 CYS A N 1
ATOM 2095 C CA . CYS A 1 271 ? 10.808 14.382 19.151 1.00 76.06 271 CYS A CA 1
ATOM 2096 C C . CYS A 1 271 ? 10.591 15.897 18.966 1.00 76.06 271 CYS A C 1
ATOM 2098 O O . CYS A 1 271 ? 9.844 16.507 19.727 1.00 76.06 271 CYS A O 1
ATOM 2100 N N . GLY A 1 272 ? 11.149 16.483 17.896 1.00 53.09 272 GLY A N 1
ATOM 2101 C CA . GLY A 1 272 ? 11.008 17.908 17.562 1.00 53.09 272 GLY A CA 1
ATOM 2102 C C . GLY A 1 272 ? 9.652 18.337 16.982 1.00 53.09 272 GLY A C 1
ATOM 2103 O O . GLY A 1 272 ? 9.438 19.527 16.770 1.00 53.09 272 GLY A O 1
ATOM 2104 N N . GLN A 1 273 ? 8.723 17.407 16.723 1.00 53.44 273 GLN A N 1
ATOM 2105 C CA . GLN A 1 273 ? 7.384 17.727 16.194 1.00 53.44 273 GLN A CA 1
ATOM 2106 C C . GLN A 1 273 ? 6.329 17.961 17.286 1.00 53.44 273 GLN A C 1
ATOM 2108 O O . GLN A 1 273 ? 5.171 18.250 16.977 1.00 53.44 273 GLN A O 1
ATOM 2113 N N . ARG A 1 274 ? 6.702 17.863 18.568 1.00 48.78 274 ARG A N 1
ATOM 2114 C CA . ARG A 1 274 ? 5.835 18.282 19.673 1.00 48.78 274 ARG A CA 1
ATOM 2115 C C . ARG A 1 274 ? 5.928 19.798 19.807 1.00 48.78 274 ARG A C 1
ATOM 2117 O O . ARG A 1 274 ? 6.824 20.311 20.464 1.00 48.78 274 ARG A O 1
ATOM 2124 N N . THR A 1 275 ? 5.022 20.513 19.149 1.00 39.06 275 THR A N 1
ATOM 2125 C CA . THR A 1 275 ? 4.852 21.953 19.364 1.00 39.06 275 THR A CA 1
ATOM 2126 C C . THR A 1 275 ? 4.548 22.214 20.834 1.00 39.06 275 THR A C 1
ATOM 2128 O O . THR A 1 275 ? 3.644 21.596 21.401 1.00 39.06 275 THR A O 1
ATOM 2131 N N . GLU A 1 276 ? 5.322 23.118 21.424 1.00 45.16 276 GLU A N 1
ATOM 2132 C CA . GLU A 1 276 ? 5.118 23.672 22.753 1.00 45.16 276 GLU A CA 1
ATOM 2133 C C . GLU A 1 276 ? 3.702 24.241 22.871 1.00 45.16 276 GLU A C 1
ATOM 2135 O O . GLU A 1 276 ? 3.373 25.254 22.270 1.00 45.16 276 GLU A O 1
ATOM 2140 N N . ASP A 1 277 ? 2.871 23.559 23.647 1.00 33.81 277 ASP A N 1
ATOM 2141 C CA . ASP A 1 277 ? 1.798 24.159 24.428 1.00 33.81 277 ASP A CA 1
ATOM 2142 C C . ASP A 1 277 ? 1.569 23.229 25.618 1.00 33.81 277 ASP A C 1
ATOM 2144 O O . ASP A 1 277 ? 0.792 22.276 25.563 1.00 33.81 277 ASP A O 1
ATOM 2148 N N . THR A 1 278 ? 2.363 23.438 26.668 1.00 32.41 278 THR A N 1
ATOM 2149 C CA . THR A 1 278 ? 1.944 23.581 28.075 1.00 32.41 278 THR A CA 1
ATOM 2150 C C . THR A 1 278 ? 3.182 23.394 28.951 1.00 32.41 278 THR A C 1
ATOM 2152 O O . THR A 1 278 ? 3.470 22.306 29.446 1.00 32.41 278 THR A O 1
ATOM 2155 N N . THR A 1 279 ? 3.912 24.479 29.189 1.00 38.53 279 THR A N 1
ATOM 2156 C CA . THR A 1 279 ? 4.755 24.592 30.378 1.00 38.53 279 THR A CA 1
ATOM 2157 C C . THR A 1 279 ? 3.812 24.733 31.569 1.00 38.53 279 THR A C 1
ATOM 2159 O O . THR A 1 279 ? 3.232 25.788 31.816 1.00 38.53 279 THR A O 1
ATOM 2162 N N . SER A 1 280 ? 3.594 23.646 32.292 1.00 30.42 280 SER A N 1
ATOM 2163 C CA . SER A 1 280 ? 3.117 23.663 33.672 1.00 30.42 280 SER A CA 1
ATOM 2164 C C . SER A 1 280 ? 3.683 22.426 34.358 1.00 30.42 280 SER A C 1
ATOM 2166 O O . SER A 1 280 ? 3.697 21.358 33.746 1.00 30.42 280 SER A O 1
ATOM 2168 N N . PRO A 1 281 ? 4.219 22.586 35.577 1.00 37.81 281 PRO A N 1
ATOM 2169 C CA . PRO A 1 281 ? 5.038 21.581 36.232 1.00 37.81 281 PRO A CA 1
ATOM 2170 C C . PRO A 1 281 ? 4.208 20.334 36.501 1.00 37.81 281 PRO A C 1
ATOM 2172 O O . PRO A 1 281 ? 2.993 20.437 36.680 1.00 37.81 281 PRO A O 1
ATOM 2175 N N . GLU A 1 282 ? 4.895 19.196 36.530 1.00 35.84 282 GLU A N 1
ATOM 2176 C CA . GLU A 1 282 ? 4.457 17.904 37.053 1.00 35.84 282 GLU A CA 1
ATOM 2177 C C . GLU A 1 282 ? 3.346 18.064 38.101 1.00 35.84 282 GLU A C 1
ATOM 2179 O O . GLU A 1 282 ? 3.579 18.243 39.293 1.00 35.84 282 GLU A O 1
ATOM 2184 N N . ARG A 1 283 ? 2.093 18.029 37.643 1.00 34.84 283 ARG A N 1
ATOM 2185 C CA . ARG A 1 283 ? 0.996 17.604 38.492 1.00 34.84 283 ARG A CA 1
ATOM 2186 C C . ARG A 1 283 ? 0.937 16.115 38.282 1.00 34.84 283 ARG A C 1
ATOM 2188 O O . ARG A 1 283 ? 0.381 15.648 37.291 1.00 34.84 283 ARG A O 1
ATOM 2195 N N . GLU A 1 284 ? 1.556 15.403 39.211 1.00 39.38 284 GLU A N 1
ATOM 2196 C CA . GLU A 1 284 ? 1.142 14.066 39.592 1.00 39.38 284 GLU A CA 1
ATOM 2197 C C . GLU A 1 284 ? -0.390 14.051 39.674 1.00 39.38 284 GLU A C 1
ATOM 2199 O O . GLU A 1 284 ? -0.999 14.460 40.661 1.00 39.38 284 GLU A O 1
ATOM 2204 N N . LEU A 1 285 ? -1.042 13.653 38.583 1.00 32.66 285 LEU A N 1
ATOM 2205 C CA . LEU A 1 285 ? -2.470 13.414 38.579 1.00 32.66 285 LEU A CA 1
ATOM 2206 C C . LEU A 1 285 ? -2.668 11.999 39.115 1.00 32.66 285 LEU A C 1
ATOM 2208 O O . LEU A 1 285 ? -2.969 11.071 38.367 1.00 32.66 285 LEU A O 1
ATOM 2212 N N . HIS A 1 286 ? -2.491 11.846 40.428 1.00 41.91 286 HIS A N 1
ATOM 2213 C CA . HIS A 1 286 ? -3.153 10.781 41.168 1.00 41.91 286 HIS A CA 1
ATOM 2214 C C . HIS A 1 286 ? -4.656 11.004 40.976 1.00 41.91 286 HIS A C 1
ATOM 2216 O O . HIS A 1 286 ? -5.278 11.810 41.660 1.00 41.91 286 HIS A O 1
ATOM 2222 N N . THR A 1 287 ? -5.227 10.354 39.967 1.00 38.62 287 THR A N 1
ATOM 2223 C CA . THR A 1 287 ? -6.675 10.216 39.822 1.00 38.62 287 THR A CA 1
ATOM 2224 C C . THR A 1 287 ? -7.002 8.754 40.043 1.00 38.62 287 THR A C 1
ATOM 2226 O O . THR A 1 287 ? -6.942 7.959 39.112 1.00 38.62 287 THR A O 1
ATOM 2229 N N . GLU A 1 288 ? -7.257 8.436 41.313 1.00 50.16 288 GLU A N 1
ATOM 2230 C CA . GLU A 1 288 ? -8.137 7.366 41.800 1.00 50.16 288 GLU A CA 1
ATOM 2231 C C . GLU A 1 288 ? -8.197 6.122 40.894 1.00 50.16 288 GLU A C 1
ATOM 2233 O O . GLU A 1 288 ? -9.167 5.890 40.174 1.00 50.16 288 GLU A O 1
ATOM 2238 N N . THR A 1 289 ? -7.140 5.308 40.913 1.00 53.81 289 THR A N 1
ATOM 2239 C CA . THR A 1 289 ? -7.166 3.929 40.388 1.00 53.81 289 THR A CA 1
ATOM 2240 C C . THR A 1 289 ? -7.524 2.904 41.468 1.00 53.81 289 THR A C 1
ATOM 2242 O O . THR A 1 289 ? -7.473 1.705 41.207 1.00 53.81 289 THR A O 1
ATOM 2245 N N . ASP A 1 290 ? -7.890 3.361 42.668 1.00 53.31 290 ASP A N 1
ATOM 2246 C CA . ASP A 1 290 ? -8.057 2.518 43.859 1.00 53.31 290 ASP A CA 1
ATOM 2247 C C . ASP A 1 290 ? -9.332 1.645 43.838 1.00 53.31 290 ASP A C 1
ATOM 2249 O O . ASP A 1 290 ? -9.457 0.744 44.661 1.00 53.31 290 ASP A O 1
ATOM 2253 N N . ASP A 1 291 ? -10.231 1.841 42.863 1.00 64.81 291 ASP A N 1
ATOM 2254 C CA . ASP A 1 291 ? -11.534 1.152 42.766 1.00 64.81 291 ASP A CA 1
ATOM 2255 C C . ASP A 1 291 ? -11.638 0.105 41.634 1.00 64.81 291 ASP A C 1
ATOM 2257 O O . ASP A 1 291 ? -12.711 -0.450 41.397 1.00 64.81 291 ASP A O 1
ATOM 2261 N N . ILE A 1 292 ? -10.553 -0.214 40.916 1.00 79.56 292 ILE A N 1
ATOM 2262 C CA . ILE A 1 292 ? -10.595 -1.253 39.868 1.00 79.56 292 ILE A CA 1
ATOM 2263 C C . ILE A 1 292 ? -10.366 -2.631 40.501 1.00 79.56 292 ILE A C 1
ATOM 2265 O O . ILE A 1 292 ? -9.227 -3.057 40.690 1.00 79.56 292 ILE A O 1
ATOM 2269 N N . SER A 1 293 ? -11.450 -3.347 40.806 1.00 85.12 293 SER A N 1
ATOM 2270 C CA . SER A 1 293 ? -11.405 -4.683 41.421 1.00 85.12 293 SER A CA 1
ATOM 2271 C C . SER A 1 293 ? -11.663 -5.817 40.424 1.00 85.12 293 SER A C 1
ATOM 2273 O O . SER A 1 293 ? -11.265 -6.959 40.662 1.00 85.12 293 SER A O 1
ATOM 2275 N N . CYS A 1 294 ? -12.327 -5.532 39.301 1.00 87.75 294 CYS A N 1
ATOM 2276 C CA . CYS A 1 294 ? -12.650 -6.518 38.273 1.00 87.75 294 CYS A CA 1
ATOM 2277 C C . CYS A 1 294 ? -12.636 -5.942 36.846 1.00 87.75 294 CYS A C 1
ATOM 2279 O O . CYS A 1 294 ? -12.497 -4.739 36.630 1.00 87.75 294 CYS A O 1
ATOM 2281 N N . GLU A 1 295 ? -12.787 -6.818 35.845 1.00 85.00 295 GLU A N 1
ATOM 2282 C CA . GLU A 1 295 ? -12.825 -6.423 34.427 1.00 85.00 295 GLU A CA 1
ATOM 2283 C C . GLU A 1 295 ? -13.955 -5.426 34.122 1.00 85.00 295 GLU A C 1
ATOM 2285 O O . GLU A 1 295 ? -13.773 -4.526 33.305 1.00 85.00 295 GLU A O 1
ATOM 2290 N N . GLU A 1 296 ? -15.104 -5.548 34.793 1.00 87.81 296 GLU A N 1
ATOM 2291 C CA . GLU A 1 296 ? -16.244 -4.645 34.591 1.00 87.81 296 GLU A CA 1
ATOM 2292 C C . GLU A 1 296 ? -15.925 -3.217 35.061 1.00 87.81 296 GLU A C 1
ATOM 2294 O O . GLU A 1 296 ? -16.301 -2.253 34.392 1.00 87.81 296 GLU A O 1
ATOM 2299 N N . ASP A 1 297 ? -15.151 -3.069 36.140 1.00 90.00 297 ASP A N 1
ATOM 2300 C CA . ASP A 1 297 ? -14.719 -1.760 36.643 1.00 90.00 297 ASP A CA 1
ATOM 2301 C C . ASP A 1 297 ? -13.820 -1.054 35.622 1.00 90.00 297 ASP A C 1
ATOM 2303 O O . ASP A 1 297 ? -13.949 0.151 35.405 1.00 90.00 297 ASP A O 1
ATOM 2307 N N . VAL A 1 298 ? -12.969 -1.810 34.912 1.00 89.88 298 VAL A N 1
ATOM 2308 C CA . VAL A 1 298 ? -12.149 -1.278 33.810 1.00 89.88 298 VAL A CA 1
ATOM 2309 C C . VAL A 1 298 ? -13.036 -0.740 32.687 1.00 89.88 298 VAL A C 1
ATOM 2311 O O . VAL A 1 298 ? -12.797 0.358 32.182 1.00 89.88 298 VAL A O 1
ATOM 2314 N N . ILE A 1 299 ? -14.075 -1.483 32.292 1.00 90.56 299 ILE A N 1
ATOM 2315 C CA . ILE A 1 299 ? -15.008 -1.053 31.239 1.00 90.56 299 ILE A CA 1
ATOM 2316 C C . ILE A 1 299 ? -15.791 0.188 31.678 1.00 90.56 299 ILE A C 1
ATOM 2318 O O . ILE A 1 299 ? -15.928 1.138 30.902 1.00 90.56 299 ILE A O 1
ATOM 2322 N N . MET A 1 300 ? -16.267 0.216 32.922 1.00 89.44 300 MET A N 1
ATOM 2323 C CA . MET A 1 300 ? -16.972 1.363 33.497 1.00 89.44 300 MET A CA 1
ATOM 2324 C C . MET A 1 300 ? -16.080 2.603 33.571 1.00 89.44 300 MET A C 1
ATOM 2326 O O . MET A 1 300 ? -16.500 3.695 33.173 1.00 89.44 300 MET A O 1
ATOM 2330 N N . TRP A 1 301 ? -14.826 2.432 33.987 1.00 92.75 301 TRP A N 1
ATOM 2331 C CA . TRP A 1 301 ? -13.832 3.494 33.994 1.00 92.75 301 TRP A CA 1
ATOM 2332 C C . TRP A 1 301 ? -13.560 4.011 32.579 1.00 92.75 301 TRP A C 1
ATOM 2334 O O . TRP A 1 301 ? -13.652 5.217 32.348 1.00 92.75 301 TRP A O 1
ATOM 2344 N N . LEU A 1 302 ? -13.331 3.133 31.596 1.00 91.75 302 LEU A N 1
ATOM 2345 C CA . LEU A 1 302 ? -13.126 3.531 30.197 1.00 91.75 302 LEU A CA 1
ATOM 2346 C C . LEU A 1 302 ? -14.328 4.296 29.636 1.00 91.75 302 LEU A C 1
ATOM 2348 O O . LEU A 1 302 ? -14.160 5.326 28.983 1.00 91.75 302 LEU A O 1
ATOM 2352 N N . LYS A 1 303 ? -15.546 3.837 29.934 1.00 91.44 303 LYS A N 1
ATOM 2353 C CA . LYS A 1 303 ? -16.784 4.508 29.531 1.00 91.44 303 LYS A CA 1
ATOM 2354 C C . LYS A 1 303 ? -16.899 5.912 30.132 1.00 91.44 303 LYS A C 1
ATOM 2356 O O . LYS A 1 303 ? -17.398 6.810 29.458 1.00 91.44 303 LYS A O 1
ATOM 2361 N N . SER A 1 304 ? -16.404 6.121 31.356 1.00 91.38 304 SER A N 1
ATOM 2362 C CA . SER A 1 304 ? -16.373 7.443 32.004 1.00 91.38 304 SER A CA 1
ATOM 2363 C C . SER A 1 304 ? -15.413 8.431 31.327 1.00 91.38 304 SER A C 1
ATOM 2365 O O . SER A 1 304 ? -15.608 9.641 31.425 1.00 91.38 304 SER A O 1
ATOM 2367 N N . LYS A 1 305 ? -14.397 7.933 30.606 1.00 93.38 305 LYS A N 1
ATOM 2368 C CA . LYS A 1 305 ? -13.427 8.759 29.867 1.00 93.38 305 LYS A CA 1
ATOM 2369 C C . LYS A 1 305 ? -13.928 9.222 28.495 1.00 93.38 305 LYS A C 1
ATOM 2371 O O . LYS A 1 305 ? -13.262 10.034 27.856 1.00 93.38 305 LYS A O 1
ATOM 2376 N N . VAL A 1 306 ? -15.075 8.724 28.029 1.00 93.44 306 VAL A N 1
ATOM 2377 C CA . VAL A 1 306 ? -15.668 9.130 26.748 1.00 93.44 306 VAL A CA 1
ATOM 2378 C C . VAL A 1 306 ? -16.335 10.507 26.896 1.00 93.44 306 VAL A C 1
ATOM 2380 O O . VAL A 1 306 ? -17.257 10.687 27.691 1.00 93.44 306 VAL A O 1
ATOM 2383 N N . ASP A 1 307 ? -15.895 11.483 26.100 1.00 92.56 307 ASP A N 1
ATOM 2384 C CA . ASP A 1 307 ? -16.395 12.862 26.110 1.00 92.56 307 ASP A CA 1
ATOM 2385 C C . ASP A 1 307 ? -17.746 12.969 25.393 1.00 92.56 307 ASP A C 1
ATOM 2387 O O . ASP A 1 307 ? -17.828 13.077 24.170 1.00 92.56 307 ASP A O 1
ATOM 2391 N N . THR A 1 308 ? -18.829 13.004 26.164 1.00 89.31 308 THR A N 1
ATOM 2392 C CA . THR A 1 308 ? -20.195 13.108 25.627 1.00 89.31 308 THR A CA 1
ATOM 2393 C C . THR A 1 308 ? -20.533 14.464 24.988 1.00 89.31 308 THR A C 1
ATOM 2395 O O . THR A 1 308 ? -21.585 14.581 24.357 1.00 89.31 308 THR A O 1
ATOM 2398 N N . SER A 1 309 ? -19.661 15.480 25.088 1.00 89.25 309 SER A N 1
ATOM 2399 C CA . SER A 1 309 ? -19.885 16.803 24.482 1.00 89.25 309 SER A CA 1
ATOM 2400 C C . SER A 1 309 ? -19.679 16.819 22.964 1.00 89.25 309 SER A C 1
ATOM 2402 O O . SER A 1 309 ? -20.243 17.655 22.252 1.00 89.25 309 SER A O 1
ATOM 2404 N N . LYS A 1 310 ? -18.880 15.883 22.446 1.00 88.88 310 LYS A N 1
ATOM 2405 C CA . LYS A 1 310 ? -18.573 15.745 21.021 1.00 88.88 310 LYS A CA 1
ATOM 2406 C C . LYS A 1 310 ? -19.115 14.420 20.524 1.00 88.88 310 LYS A C 1
ATOM 2408 O O . LYS A 1 310 ? -19.300 13.480 21.272 1.00 88.88 310 LYS A O 1
ATOM 2413 N N . THR A 1 311 ? -19.397 14.331 19.233 1.00 91.44 311 THR A N 1
ATOM 2414 C CA . THR A 1 311 ? -19.709 13.050 18.593 1.00 91.44 311 THR A CA 1
ATOM 2415 C C . THR A 1 311 ? -19.087 13.026 17.211 1.00 91.44 311 THR A C 1
ATOM 2417 O O . THR A 1 311 ? -18.864 14.077 16.592 1.00 91.44 311 THR A O 1
ATOM 2420 N N . PHE A 1 312 ? -18.810 11.826 16.715 1.00 94.19 312 PHE A N 1
ATOM 2421 C CA . PHE A 1 312 ? -18.482 11.626 15.316 1.00 94.19 312 PHE A CA 1
ATOM 2422 C C . PHE A 1 312 ? -19.422 10.585 14.717 1.00 94.19 312 PHE A C 1
ATOM 2424 O O . PHE A 1 312 ? -19.661 9.520 15.282 1.00 94.19 312 PHE A O 1
ATOM 2431 N N . GLU A 1 313 ? -20.008 10.938 13.578 1.00 93.50 313 GLU A N 1
ATOM 2432 C C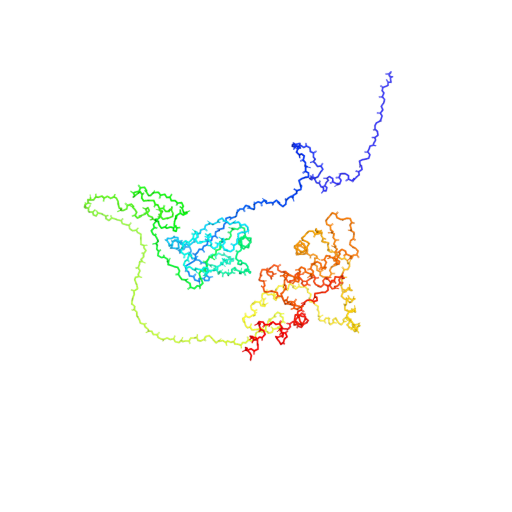A . GLU A 1 313 ? -21.019 10.124 12.917 1.00 93.50 313 GLU A CA 1
ATOM 2433 C C . GLU A 1 313 ? -20.440 9.498 11.649 1.00 93.50 313 GLU A C 1
ATOM 2435 O O . GLU A 1 313 ? -19.824 10.194 10.834 1.00 93.50 313 GLU A O 1
ATOM 2440 N N . LEU A 1 314 ? -20.648 8.193 11.474 1.00 94.06 314 LEU A N 1
ATOM 2441 C CA . LEU A 1 314 ? -20.294 7.465 10.260 1.00 94.06 314 LEU A CA 1
ATOM 2442 C C . LEU A 1 314 ? -21.563 6.965 9.569 1.00 94.06 314 LEU A C 1
ATOM 2444 O O . LEU A 1 314 ? -22.400 6.290 10.168 1.00 94.06 314 LEU A O 1
ATOM 2448 N N . CYS A 1 315 ? -21.680 7.294 8.284 1.00 92.19 315 CYS A N 1
ATOM 2449 C CA . CYS A 1 315 ? -22.804 6.909 7.441 1.00 92.19 315 CYS A CA 1
ATOM 2450 C C . CYS A 1 315 ? -22.339 5.820 6.462 1.00 92.19 315 CYS A C 1
ATOM 2452 O O . CYS A 1 315 ? -21.577 6.102 5.531 1.00 92.19 315 CYS A O 1
ATOM 2454 N N . VAL A 1 316 ? -22.739 4.573 6.705 1.00 92.19 316 VAL A N 1
ATOM 2455 C CA . VAL A 1 316 ? -22.196 3.364 6.058 1.00 92.19 316 VAL A CA 1
ATOM 2456 C C . VAL A 1 316 ? -23.291 2.572 5.341 1.00 92.19 316 VAL A C 1
ATOM 2458 O O . VAL A 1 316 ? -24.447 2.592 5.744 1.00 92.19 316 VAL A O 1
ATOM 2461 N N . SER A 1 317 ? -22.957 1.880 4.250 1.00 90.50 317 SER A N 1
ATOM 2462 C CA . SER A 1 317 ? -23.847 0.854 3.679 1.00 90.50 317 SER A CA 1
ATOM 2463 C C . SER A 1 317 ? -23.629 -0.476 4.391 1.00 90.50 317 SER A C 1
ATOM 2465 O O . SER A 1 317 ? -22.518 -0.738 4.853 1.00 90.50 317 SER A O 1
ATOM 2467 N N . ARG A 1 318 ? -24.659 -1.333 4.418 1.00 87.94 318 ARG A N 1
ATOM 2468 C CA . ARG A 1 318 ? -24.497 -2.736 4.830 1.00 87.94 318 ARG A CA 1
ATOM 2469 C C . ARG A 1 318 ? -23.525 -3.477 3.911 1.00 87.94 318 ARG A C 1
ATOM 2471 O O . ARG A 1 318 ? -22.676 -4.225 4.384 1.00 87.94 318 ARG A O 1
ATOM 2478 N N . ASP A 1 319 ? -23.577 -3.181 2.614 1.00 88.19 319 ASP A N 1
ATOM 2479 C CA . ASP A 1 319 ? -22.618 -3.712 1.650 1.00 88.19 319 ASP A CA 1
ATOM 2480 C C . ASP A 1 319 ? -21.226 -3.126 1.882 1.00 88.19 319 ASP A C 1
ATOM 2482 O O . ASP A 1 319 ? -21.055 -1.902 1.958 1.00 88.19 319 ASP A O 1
ATOM 2486 N N . ASN A 1 320 ? -20.223 -4.004 1.927 1.00 85.06 320 ASN A N 1
ATOM 2487 C CA . ASN A 1 320 ? -18.815 -3.639 2.064 1.00 85.06 320 ASN A CA 1
ATOM 2488 C C . ASN A 1 320 ? -18.528 -2.735 3.285 1.00 85.06 320 ASN A C 1
ATOM 2490 O O . ASN A 1 320 ? -17.748 -1.777 3.206 1.00 85.06 320 ASN A O 1
ATOM 2494 N N . MET A 1 321 ? -19.205 -3.016 4.405 1.00 93.12 321 MET A N 1
ATOM 2495 C CA . MET A 1 321 ? -19.168 -2.201 5.623 1.00 93.12 321 MET A CA 1
ATOM 2496 C C . MET A 1 321 ? -17.744 -1.992 6.144 1.00 93.12 321 MET A C 1
ATOM 2498 O O . MET A 1 321 ? -17.395 -0.871 6.502 1.00 93.12 321 MET A O 1
ATOM 2502 N N . PHE A 1 322 ? -16.916 -3.038 6.130 1.00 95.44 322 PHE A N 1
ATOM 2503 C CA . PHE A 1 322 ? -15.551 -2.993 6.645 1.00 95.44 322 PHE A CA 1
ATOM 2504 C C . PHE A 1 322 ? -14.659 -2.001 5.878 1.00 95.44 322 PHE A C 1
ATOM 2506 O O . PHE A 1 322 ? -14.182 -1.016 6.444 1.00 95.44 322 PHE A O 1
ATOM 2513 N N . GLU A 1 323 ? -14.506 -2.188 4.564 1.00 92.44 323 GLU A N 1
ATOM 2514 C CA . GLU A 1 323 ? -13.652 -1.334 3.725 1.00 92.44 323 GLU A CA 1
ATOM 2515 C C . GLU A 1 323 ? -14.138 0.120 3.683 1.00 92.44 323 GLU A C 1
ATOM 2517 O O . GLU A 1 323 ? -13.344 1.067 3.669 1.00 92.44 323 GLU A O 1
ATOM 2522 N N . ARG A 1 324 ? -15.461 0.335 3.652 1.00 91.56 324 ARG A N 1
ATOM 2523 C CA . ARG A 1 324 ? -16.023 1.692 3.712 1.00 91.56 324 ARG A CA 1
ATOM 2524 C C . ARG A 1 324 ? -15.857 2.301 5.099 1.00 91.56 324 ARG A C 1
ATOM 2526 O O . ARG A 1 324 ? -15.552 3.489 5.184 1.00 91.56 324 ARG A O 1
ATOM 2533 N N . GLY A 1 325 ? -16.029 1.504 6.148 1.00 95.00 325 GLY A N 1
ATOM 2534 C CA . GLY A 1 325 ? -15.847 1.890 7.541 1.00 95.00 325 GLY A CA 1
ATOM 2535 C C . GLY A 1 325 ? -14.444 2.424 7.792 1.00 95.00 325 GLY A C 1
ATOM 2536 O O . GLY A 1 325 ? -14.318 3.558 8.246 1.00 95.00 325 GLY A O 1
ATOM 2537 N N . LEU A 1 326 ? -13.403 1.687 7.383 1.00 95.31 326 LEU A N 1
ATOM 2538 C CA . LEU A 1 326 ? -12.005 2.125 7.508 1.00 95.31 326 LEU A CA 1
ATOM 2539 C C . LEU A 1 326 ? -11.754 3.464 6.803 1.00 95.31 326 LEU A C 1
ATOM 2541 O O . LEU A 1 326 ? -11.191 4.390 7.387 1.00 95.31 326 LEU A O 1
ATOM 2545 N N . LYS A 1 327 ? -12.226 3.611 5.558 1.00 92.94 327 LYS A N 1
ATOM 2546 C CA . LYS A 1 327 ? -12.059 4.855 4.785 1.00 92.94 327 LYS A CA 1
ATOM 2547 C C . LYS A 1 327 ? -12.766 6.045 5.428 1.00 92.94 327 LYS A C 1
ATOM 2549 O O . LYS A 1 327 ? -12.238 7.158 5.418 1.00 92.94 327 LYS A O 1
ATOM 2554 N N . LEU A 1 328 ? -13.975 5.834 5.945 1.00 94.44 328 LEU A N 1
ATOM 2555 C CA . LEU A 1 328 ? -14.748 6.884 6.604 1.00 94.44 328 LEU A CA 1
ATOM 2556 C C . LEU A 1 328 ? -14.137 7.272 7.948 1.00 94.44 328 LEU A C 1
ATOM 2558 O O . LEU A 1 328 ? -14.076 8.466 8.236 1.00 94.44 328 LEU A O 1
ATOM 2562 N N . TRP A 1 329 ? -13.647 6.293 8.709 1.00 95.94 329 TRP A N 1
ATOM 2563 C CA . TRP A 1 329 ? -12.926 6.515 9.957 1.00 95.94 329 TRP A CA 1
ATOM 2564 C C . TRP A 1 329 ? -11.675 7.358 9.712 1.00 95.94 329 TRP A C 1
ATOM 2566 O O . TRP A 1 329 ? -11.574 8.461 10.238 1.00 95.94 329 TRP A O 1
ATOM 2576 N N . LYS A 1 330 ? -10.803 6.923 8.789 1.00 94.00 330 LYS A N 1
ATOM 2577 C CA . LYS A 1 330 ? -9.562 7.628 8.424 1.00 94.00 330 LYS A CA 1
ATOM 2578 C C . LYS A 1 330 ? -9.791 9.081 8.003 1.00 94.00 330 LYS A C 1
ATOM 2580 O O . LYS A 1 330 ? -9.001 9.964 8.315 1.00 94.00 330 LYS A O 1
ATOM 2585 N N . ARG A 1 331 ? -10.866 9.350 7.255 1.00 91.75 331 ARG A N 1
ATOM 2586 C CA . ARG A 1 331 ? -11.167 10.701 6.752 1.00 91.75 331 ARG A CA 1
ATOM 2587 C C . ARG A 1 331 ? -11.761 11.618 7.827 1.00 91.75 331 ARG A C 1
ATOM 2589 O O . ARG A 1 331 ? -11.780 12.837 7.646 1.00 91.75 331 ARG A O 1
ATOM 2596 N N . ASN A 1 332 ? -12.299 11.063 8.909 1.00 91.62 332 ASN A N 1
ATOM 2597 C CA . ASN A 1 332 ? -13.001 11.830 9.924 1.00 91.62 332 ASN A CA 1
ATOM 2598 C C . ASN A 1 332 ? -12.035 12.286 11.024 1.00 91.62 332 ASN A C 1
ATOM 2600 O O . ASN A 1 332 ? -11.683 11.522 11.909 1.00 91.62 332 ASN A O 1
ATOM 2604 N N . LYS A 1 333 ? -11.672 13.573 11.025 1.00 89.12 333 LYS A N 1
ATOM 2605 C CA . LYS A 1 333 ? -10.754 14.163 12.022 1.00 89.12 333 LYS A CA 1
ATOM 2606 C C . LYS A 1 333 ? -11.248 14.080 13.473 1.00 89.12 333 LYS A C 1
ATOM 2608 O O . LYS A 1 333 ? -10.472 14.315 14.389 1.00 89.12 333 LYS A O 1
ATOM 2613 N N . LYS A 1 334 ? -12.543 13.818 13.686 1.00 91.50 334 LYS A N 1
ATOM 2614 C CA . LYS A 1 334 ? -13.133 13.627 15.017 1.00 91.50 334 LYS A CA 1
ATOM 2615 C C . LYS A 1 334 ? -13.180 12.154 15.432 1.00 91.50 334 LYS A C 1
ATOM 2617 O O . LYS A 1 334 ? -13.623 11.882 16.543 1.00 91.50 334 LYS A O 1
ATOM 2622 N N . ALA A 1 335 ? -12.783 11.223 14.564 1.00 91.00 335 ALA A N 1
ATOM 2623 C CA . ALA A 1 335 ? -12.752 9.805 14.885 1.00 91.00 335 ALA A CA 1
ATOM 2624 C C . ALA A 1 335 ? -11.585 9.530 15.834 1.00 91.00 335 ALA A C 1
ATOM 2626 O O . ALA A 1 335 ? -10.444 9.377 15.419 1.00 91.00 335 ALA A O 1
ATOM 2627 N N . THR A 1 336 ? -11.889 9.538 17.125 1.00 91.56 336 THR A N 1
ATOM 2628 C CA . THR A 1 336 ? -10.971 9.171 18.199 1.00 91.56 336 THR A CA 1
ATOM 2629 C C . THR A 1 336 ? -11.755 8.378 19.244 1.00 91.56 336 THR A C 1
ATOM 2631 O O . THR A 1 336 ? -12.963 8.600 19.377 1.00 91.56 336 THR A O 1
ATOM 2634 N N . PRO A 1 337 ? -11.107 7.499 20.029 1.00 92.81 337 PRO A N 1
ATOM 2635 C CA . PRO A 1 337 ? -11.800 6.694 21.042 1.00 92.81 337 PRO A CA 1
ATOM 2636 C C . PRO A 1 337 ? -12.511 7.516 22.126 1.00 92.81 337 PRO A C 1
ATOM 2638 O O . PRO A 1 337 ? -13.485 7.053 22.719 1.00 92.81 337 PRO A O 1
ATOM 2641 N N . ILE A 1 338 ? -12.029 8.742 22.360 1.00 93.81 338 ILE A N 1
ATOM 2642 C CA . ILE A 1 338 ? -12.571 9.689 23.340 1.00 93.81 338 ILE A CA 1
ATOM 2643 C C . ILE A 1 338 ? -13.936 10.218 22.892 1.00 93.81 338 ILE A C 1
ATOM 2645 O O . ILE A 1 338 ? -14.795 10.472 23.728 1.00 93.81 338 ILE A O 1
ATOM 2649 N N . ASN A 1 339 ? -14.162 10.377 21.586 1.00 95.00 339 ASN A N 1
ATOM 2650 C CA . ASN A 1 339 ? -15.422 10.904 21.081 1.00 95.00 339 ASN A CA 1
ATOM 2651 C C . ASN A 1 339 ? -16.448 9.763 20.900 1.00 95.00 339 ASN A C 1
ATOM 2653 O O . ASN A 1 339 ? -16.124 8.727 20.324 1.00 95.00 339 ASN A O 1
ATOM 2657 N N . PRO A 1 340 ? -17.710 9.932 21.319 1.00 95.00 340 PRO A N 1
ATOM 2658 C CA . PRO A 1 340 ? -18.781 8.987 21.038 1.00 95.00 340 PRO A CA 1
ATOM 2659 C C . PRO A 1 340 ? -19.006 8.764 19.536 1.00 95.00 340 PRO A C 1
ATOM 2661 O O . PRO A 1 340 ? -19.263 9.706 18.773 1.00 95.00 340 PRO A O 1
ATOM 2664 N N . LEU A 1 341 ? -18.975 7.494 19.132 1.00 96.44 341 LEU A N 1
ATOM 2665 C CA . LEU A 1 341 ? -19.308 7.028 17.791 1.00 96.44 341 LEU A CA 1
ATOM 2666 C C . LEU A 1 341 ? -20.831 6.933 17.624 1.00 96.44 341 LEU A C 1
ATOM 2668 O O . LEU A 1 341 ? -21.532 6.356 18.463 1.00 96.44 341 LEU A O 1
ATOM 2672 N N . ARG A 1 342 ? -21.338 7.447 16.501 1.00 94.56 342 ARG A N 1
ATOM 2673 C CA . ARG A 1 342 ? -22.720 7.241 16.044 1.00 94.56 342 ARG A CA 1
ATOM 2674 C C . ARG A 1 342 ? -22.747 6.638 14.649 1.00 94.56 342 ARG A C 1
ATOM 2676 O O . ARG A 1 342 ? -22.051 7.116 13.755 1.00 94.56 342 ARG A O 1
ATOM 2683 N N . ILE A 1 343 ? -23.591 5.634 14.449 1.00 95.12 343 ILE A N 1
ATOM 2684 C CA . ILE A 1 343 ? -23.741 4.950 13.162 1.00 95.12 343 ILE A CA 1
ATOM 2685 C C . ILE A 1 343 ? -25.081 5.281 12.512 1.00 95.12 343 ILE A C 1
ATOM 2687 O O . ILE A 1 343 ? -26.126 5.281 13.157 1.00 95.12 343 ILE A O 1
ATOM 2691 N N . LYS A 1 344 ? -25.063 5.531 11.202 1.00 92.38 344 LYS A N 1
ATOM 2692 C CA . LYS A 1 344 ? -26.265 5.528 10.364 1.00 92.38 344 LYS A CA 1
ATOM 2693 C C . LYS A 1 344 ? -26.061 4.597 9.181 1.00 92.38 344 LYS A C 1
ATOM 2695 O O . LYS A 1 344 ? -25.066 4.718 8.464 1.00 92.38 344 LYS A O 1
ATOM 2700 N N . PHE A 1 345 ? -27.015 3.700 8.957 1.00 91.69 345 PHE A N 1
ATOM 2701 C CA . PHE A 1 345 ? -27.031 2.878 7.755 1.00 91.69 345 PHE A CA 1
ATOM 2702 C C . PHE A 1 345 ? -27.755 3.603 6.620 1.00 91.69 345 PHE A C 1
ATOM 2704 O O . PHE A 1 345 ? -28.832 4.173 6.797 1.00 91.69 345 PHE A O 1
ATOM 2711 N N . LEU A 1 346 ? -27.123 3.636 5.446 1.00 88.38 346 LEU A N 1
ATOM 2712 C CA . LEU A 1 346 ? -27.653 4.324 4.272 1.00 88.38 346 LEU A CA 1
ATOM 2713 C C . LEU A 1 346 ? -28.993 3.710 3.848 1.00 88.38 346 LEU A C 1
ATOM 2715 O O . LEU A 1 346 ? -29.054 2.533 3.513 1.00 88.38 346 LEU A O 1
ATOM 2719 N N . GLY A 1 347 ? -30.041 4.536 3.806 1.00 84.81 347 GLY A N 1
ATOM 2720 C CA . GLY A 1 347 ? -31.386 4.113 3.403 1.00 84.81 347 GLY A CA 1
ATOM 2721 C C . GLY A 1 347 ? -32.232 3.505 4.526 1.00 84.81 347 GLY A C 1
ATOM 2722 O O . GLY A 1 347 ? -33.372 3.134 4.269 1.00 84.81 347 GLY A O 1
ATOM 2723 N N . GLU A 1 348 ? -31.722 3.442 5.758 1.00 88.00 348 GLU A N 1
ATOM 2724 C CA . GLU A 1 348 ? -32.451 2.900 6.907 1.00 88.00 348 GLU A CA 1
ATOM 2725 C C . GLU A 1 348 ? -32.949 4.007 7.838 1.00 88.00 348 GLU A C 1
ATOM 2727 O O . GLU A 1 348 ? -32.222 4.937 8.197 1.00 88.00 348 GLU A O 1
ATOM 2732 N N . VAL A 1 349 ? -34.207 3.889 8.263 1.00 77.94 349 VAL A N 1
ATOM 2733 C CA . VAL A 1 349 ? -34.797 4.747 9.294 1.00 77.94 349 VAL A CA 1
ATOM 2734 C C . VAL A 1 349 ? -34.417 4.199 10.670 1.00 77.94 349 VAL A C 1
ATOM 2736 O O . VAL A 1 349 ? -35.149 3.430 11.282 1.00 77.94 349 VAL A O 1
ATOM 2739 N N . GLY A 1 350 ? -33.226 4.558 11.146 1.00 75.94 350 GLY A N 1
ATOM 2740 C CA . GLY A 1 350 ? -32.707 4.104 12.435 1.00 75.94 350 GLY A CA 1
ATOM 2741 C C . GLY A 1 350 ? -31.930 5.197 13.158 1.00 75.94 350 GLY A C 1
ATOM 2742 O O . GLY A 1 350 ? -31.070 5.855 12.573 1.00 75.94 350 GLY A O 1
ATOM 2743 N N . ILE A 1 351 ? -32.229 5.389 14.445 1.00 80.94 351 ILE A N 1
ATOM 2744 C CA . ILE A 1 351 ? -31.417 6.210 15.346 1.00 80.94 351 ILE A CA 1
ATOM 2745 C C . ILE A 1 351 ? -30.535 5.259 16.145 1.00 80.94 351 ILE A C 1
ATOM 2747 O O . ILE A 1 351 ? -31.032 4.345 16.799 1.00 80.94 351 ILE A O 1
ATOM 2751 N N . ASP A 1 352 ? -29.227 5.479 16.099 1.00 85.56 352 ASP A N 1
ATOM 2752 C CA . ASP A 1 352 ? -28.279 4.691 16.875 1.00 85.56 352 ASP A CA 1
ATOM 2753 C C . ASP A 1 352 ? -28.400 4.985 18.372 1.00 85.56 352 ASP A C 1
ATOM 2755 O O . ASP A 1 352 ? -27.897 5.991 18.873 1.00 85.56 352 ASP A O 1
ATOM 2759 N N . THR A 1 353 ? -29.082 4.085 19.075 1.00 83.25 353 THR A N 1
ATOM 2760 C CA . THR A 1 353 ? -29.146 4.018 20.541 1.00 83.25 353 THR A CA 1
ATOM 2761 C C . THR A 1 353 ? -28.083 3.079 21.126 1.00 83.25 353 THR A C 1
ATOM 2763 O O . THR A 1 353 ? -28.078 2.825 22.327 1.00 83.25 353 THR A O 1
ATOM 2766 N N . GLY A 1 354 ? -27.164 2.568 20.296 1.00 86.75 354 GLY A N 1
ATOM 2767 C CA . GLY A 1 354 ? -26.071 1.672 20.678 1.00 86.75 354 GLY A CA 1
ATOM 2768 C C . GLY A 1 354 ? -26.070 0.344 19.920 1.00 86.75 354 GLY A C 1
ATOM 2769 O O . GLY A 1 354 ? -25.004 -0.234 19.723 1.00 86.75 354 GLY A O 1
ATOM 2770 N N . ALA A 1 355 ? -27.227 -0.132 19.449 1.00 92.19 355 ALA A N 1
ATOM 2771 C CA . ALA A 1 355 ? -27.317 -1.390 18.703 1.00 92.19 355 ALA A CA 1
ATOM 2772 C C . ALA A 1 355 ? -26.601 -1.311 17.342 1.00 92.19 355 ALA A C 1
ATOM 2774 O O . ALA A 1 355 ? -25.809 -2.195 17.020 1.00 92.19 355 ALA A O 1
ATOM 2775 N N . LEU A 1 356 ? -26.813 -0.224 16.588 1.00 94.56 356 LEU A N 1
ATOM 2776 C CA . LEU A 1 356 ? -26.164 -0.015 15.288 1.00 94.56 356 LEU A CA 1
ATOM 2777 C C . LEU A 1 356 ? -24.653 0.165 15.456 1.00 94.56 356 LEU A C 1
ATOM 2779 O O . LEU A 1 356 ? -23.869 -0.403 14.696 1.00 94.56 356 LEU A O 1
ATOM 2783 N N . ARG A 1 357 ? -24.230 0.900 16.496 1.00 95.31 357 ARG A N 1
ATOM 2784 C CA . ARG A 1 357 ? -22.816 0.996 16.873 1.00 95.31 357 ARG A CA 1
ATOM 2785 C C . ARG A 1 357 ? -22.211 -0.369 17.192 1.00 95.31 357 ARG A C 1
ATOM 2787 O O . ARG A 1 357 ? -21.133 -0.674 16.688 1.00 95.31 357 ARG A O 1
ATOM 2794 N N . LYS A 1 358 ? -22.881 -1.194 18.000 1.00 95.81 358 LYS A N 1
ATOM 2795 C CA . LYS A 1 358 ? -22.393 -2.531 18.363 1.00 95.81 358 LYS A CA 1
ATOM 2796 C C . LYS A 1 358 ? -22.264 -3.438 17.140 1.00 95.81 358 LYS A C 1
ATOM 2798 O O . LYS A 1 358 ? -21.249 -4.116 17.000 1.00 95.81 358 LYS A O 1
ATOM 2803 N N . GLU A 1 359 ? -23.250 -3.427 16.247 1.00 95.88 359 GLU A N 1
ATOM 2804 C CA . GLU A 1 359 ? -23.218 -4.168 14.979 1.00 95.88 359 GLU A CA 1
ATOM 2805 C C . GLU A 1 359 ? -22.030 -3.738 14.105 1.00 95.88 359 GLU A C 1
ATOM 2807 O O . GLU A 1 359 ? -21.241 -4.574 13.654 1.00 95.88 359 GLU A O 1
ATOM 2812 N N . PHE A 1 360 ? -21.860 -2.426 13.923 1.00 97.06 360 PHE A N 1
ATOM 2813 C CA . PHE A 1 360 ? -20.753 -1.870 13.154 1.00 97.06 360 PHE A CA 1
ATOM 2814 C C . PHE A 1 360 ? -19.400 -2.262 13.750 1.00 97.06 360 PHE A C 1
ATOM 2816 O O . PHE A 1 360 ? -18.567 -2.829 13.050 1.00 97.06 360 PHE A O 1
ATOM 2823 N N . LEU A 1 361 ? -19.184 -2.026 15.047 1.00 98.06 361 LEU A N 1
ATOM 2824 C CA . LEU A 1 361 ? -17.924 -2.353 15.721 1.00 98.06 361 LEU A CA 1
ATOM 2825 C C . LEU A 1 361 ? -17.625 -3.853 15.683 1.00 98.06 361 LEU A C 1
ATOM 2827 O O . LEU A 1 361 ? -16.477 -4.232 15.487 1.00 98.06 361 LEU A O 1
ATOM 2831 N N . THR A 1 362 ? -18.647 -4.705 15.791 1.00 97.88 362 THR A N 1
ATOM 2832 C CA . THR A 1 362 ? -18.483 -6.159 15.639 1.00 97.88 362 THR A CA 1
ATOM 2833 C C . THR A 1 362 ? -17.952 -6.512 14.253 1.00 97.88 362 THR A C 1
ATOM 2835 O O . THR A 1 362 ? -16.982 -7.261 14.133 1.00 97.88 362 THR A O 1
ATOM 2838 N N . THR A 1 363 ? -18.531 -5.912 13.213 1.00 97.88 363 THR A N 1
ATOM 2839 C CA . THR A 1 363 ? -18.076 -6.098 11.829 1.00 97.88 363 THR A CA 1
ATOM 2840 C C . THR A 1 363 ? -16.660 -5.557 11.627 1.00 97.88 363 THR A C 1
ATOM 2842 O O . THR A 1 363 ? -15.840 -6.206 10.981 1.00 97.88 363 THR A O 1
ATOM 2845 N N . MET A 1 364 ? -16.339 -4.397 12.209 1.00 98.25 364 MET A N 1
ATOM 2846 C CA . MET A 1 364 ? -15.009 -3.795 12.103 1.00 98.25 364 MET A CA 1
ATOM 2847 C C . MET A 1 364 ? -13.937 -4.638 12.793 1.00 98.25 364 MET A C 1
ATOM 2849 O O . MET A 1 364 ? -12.907 -4.899 12.184 1.00 98.25 364 MET A O 1
ATOM 2853 N N . VAL A 1 365 ? -14.171 -5.093 14.028 1.00 98.19 365 VAL A N 1
ATOM 2854 C CA . VAL A 1 365 ? -13.211 -5.921 14.777 1.00 98.19 365 VAL A CA 1
ATOM 2855 C C . VAL A 1 365 ? -12.960 -7.244 14.054 1.00 98.19 365 VAL A C 1
ATOM 2857 O O . VAL A 1 365 ? -11.806 -7.638 13.911 1.00 98.19 365 VAL A O 1
ATOM 2860 N N . SER A 1 366 ? -14.008 -7.885 13.527 1.00 96.88 366 SER A N 1
ATOM 2861 C CA . SER A 1 366 ? -13.868 -9.118 12.743 1.00 96.88 366 SER A CA 1
ATOM 2862 C C . SER A 1 366 ? -13.133 -8.896 11.414 1.00 96.88 366 SER A C 1
ATOM 2864 O O . SER A 1 366 ? -12.263 -9.684 11.054 1.00 96.88 366 SER A O 1
ATOM 2866 N N . GLY A 1 367 ? -13.422 -7.804 10.699 1.00 97.06 367 GLY A N 1
ATOM 2867 C CA . GLY A 1 367 ? -12.709 -7.467 9.464 1.00 97.06 367 GLY A CA 1
ATOM 2868 C C . GLY A 1 367 ? -11.233 -7.137 9.706 1.00 97.06 367 GLY A C 1
ATOM 2869 O O . GLY A 1 367 ? -10.371 -7.582 8.951 1.00 97.06 367 GLY A O 1
ATOM 2870 N N . ILE A 1 368 ? -10.923 -6.419 10.794 1.00 97.69 368 ILE A N 1
ATOM 2871 C CA . ILE A 1 368 ? -9.542 -6.154 11.222 1.00 97.69 368 ILE A CA 1
ATOM 2872 C C . ILE A 1 368 ? -8.820 -7.471 11.507 1.00 97.69 368 ILE A C 1
ATOM 2874 O O . ILE A 1 368 ? -7.711 -7.666 11.021 1.00 97.69 368 ILE A O 1
ATOM 2878 N N . GLU A 1 369 ? -9.450 -8.375 12.261 1.00 96.12 369 GLU A N 1
ATOM 2879 C CA . GLU A 1 369 ? -8.890 -9.688 12.584 1.00 96.12 369 GLU A CA 1
ATOM 2880 C C . GLU A 1 369 ? -8.516 -10.490 11.328 1.00 96.12 369 GLU A C 1
ATOM 2882 O O . GLU A 1 369 ? -7.508 -11.190 11.323 1.00 96.12 369 GLU A O 1
ATOM 2887 N N . GLN A 1 370 ? -9.335 -10.427 10.278 1.00 94.81 370 GLN A N 1
ATOM 2888 C CA . GLN A 1 370 ? -9.102 -11.174 9.040 1.00 94.81 370 GLN A CA 1
ATOM 2889 C C . GLN A 1 370 ? -8.053 -10.522 8.136 1.00 94.81 370 GLN A C 1
ATOM 2891 O O . GLN A 1 370 ? -7.365 -11.229 7.405 1.00 94.81 370 GLN A O 1
ATOM 2896 N N . ARG A 1 371 ? -7.949 -9.188 8.154 1.00 94.12 371 ARG A N 1
ATOM 2897 C CA . ARG A 1 371 ? -7.087 -8.436 7.233 1.00 94.12 371 ARG A CA 1
ATOM 2898 C C . ARG A 1 371 ? -5.700 -8.131 7.793 1.00 94.12 371 ARG A C 1
ATOM 2900 O O . ARG A 1 371 ? -4.739 -8.161 7.035 1.00 94.12 371 ARG A O 1
ATOM 2907 N N . LEU A 1 372 ? -5.607 -7.769 9.073 1.00 94.56 372 LEU A N 1
ATOM 2908 C CA . LEU A 1 372 ? -4.384 -7.229 9.689 1.00 94.56 372 LEU A CA 1
ATOM 2909 C C . LEU A 1 372 ? -3.694 -8.212 10.643 1.00 94.56 372 LEU A C 1
ATOM 2911 O O . LEU A 1 372 ? -2.662 -7.883 11.222 1.00 94.56 372 LEU A O 1
ATOM 2915 N N . PHE A 1 373 ? -4.274 -9.393 10.860 1.00 93.56 373 PHE A N 1
ATOM 2916 C CA . PHE A 1 373 ? -3.758 -10.368 11.814 1.00 93.56 373 PHE A CA 1
ATOM 2917 C C . PHE A 1 373 ? -3.756 -11.774 11.216 1.00 93.56 373 PHE A C 1
ATOM 2919 O O . PHE A 1 373 ? -4.709 -12.191 10.562 1.00 93.56 373 PHE A O 1
ATOM 2926 N N . GLU A 1 374 ? -2.694 -12.527 11.483 1.00 87.94 374 GLU A N 1
ATOM 2927 C CA . GLU A 1 374 ? -2.490 -13.888 10.986 1.00 87.94 374 GLU A CA 1
ATOM 2928 C C . GLU A 1 374 ? -2.270 -14.886 12.126 1.00 87.94 374 GLU A C 1
ATOM 2930 O O . GLU A 1 374 ? -1.831 -14.526 13.218 1.00 87.94 374 GLU A O 1
ATOM 2935 N N . GLY A 1 375 ? -2.622 -16.149 11.886 1.00 83.19 375 GLY A N 1
ATOM 2936 C CA . GLY A 1 375 ? -2.596 -17.224 12.880 1.00 83.19 375 GLY A CA 1
ATOM 2937 C C . GLY A 1 375 ? -3.944 -17.937 13.016 1.00 83.19 375 GLY A C 1
ATOM 2938 O O . GLY A 1 375 ? -4.973 -17.469 12.530 1.00 83.19 375 GLY A O 1
ATOM 2939 N N . VAL A 1 376 ? -3.942 -19.103 13.669 1.00 79.38 376 VAL A N 1
ATOM 2940 C CA . VAL A 1 376 ? -5.124 -19.984 13.729 1.00 79.38 376 VAL A CA 1
ATOM 2941 C C . VAL A 1 376 ? -6.065 -19.601 14.876 1.00 79.38 376 VAL A C 1
ATOM 2943 O O . VAL A 1 376 ? -7.171 -19.127 14.641 1.00 79.38 376 VAL A O 1
ATOM 2946 N N . LYS A 1 377 ? -5.639 -19.822 16.128 1.00 77.44 377 LYS A N 1
ATOM 2947 C CA . LYS A 1 377 ? -6.442 -19.544 17.339 1.00 77.44 377 LYS A CA 1
ATOM 2948 C C . LYS A 1 377 ? -5.995 -18.291 18.088 1.00 77.44 377 LYS A C 1
ATOM 2950 O O . LYS A 1 377 ? -6.808 -17.644 18.736 1.00 77.44 377 LYS A O 1
ATOM 2955 N N . SER A 1 378 ? -4.710 -17.964 18.005 1.00 84.62 378 SER A N 1
ATOM 2956 C CA . SER A 1 378 ? -4.124 -16.763 18.590 1.00 84.62 378 SER A CA 1
ATOM 2957 C C . SER A 1 378 ? -3.224 -16.133 17.543 1.00 84.62 378 SER A C 1
ATOM 2959 O O . SER A 1 378 ? -2.295 -16.774 17.046 1.00 84.62 378 SER A O 1
ATOM 2961 N N . LYS A 1 379 ? -3.558 -14.903 17.183 1.00 90.12 379 LYS A N 1
ATOM 2962 C CA . LYS A 1 379 ? -3.056 -14.199 16.017 1.00 90.12 379 LYS A CA 1
ATOM 2963 C C . LYS A 1 379 ? -2.072 -13.108 16.396 1.00 90.12 379 LYS A C 1
ATOM 2965 O O . LYS A 1 379 ? -2.157 -12.520 17.475 1.00 90.12 379 LYS A O 1
ATOM 2970 N N . MET A 1 380 ? -1.162 -12.831 15.482 1.00 86.25 380 MET A N 1
ATOM 2971 C CA . MET A 1 380 ? -0.216 -11.727 15.558 1.00 86.25 380 MET A CA 1
ATOM 2972 C C . MET A 1 380 ? -0.451 -10.753 14.402 1.00 86.25 380 MET A C 1
ATOM 2974 O O . MET A 1 380 ? -1.084 -11.147 13.421 1.00 86.25 380 MET A O 1
ATOM 2978 N N . PRO A 1 381 ? -0.018 -9.484 14.517 1.00 89.12 381 PRO A N 1
ATOM 2979 C CA . PRO A 1 381 ? -0.064 -8.553 13.394 1.00 89.12 381 PRO A CA 1
ATOM 2980 C C . PRO A 1 381 ? 0.639 -9.166 12.183 1.00 89.12 381 PRO A C 1
ATOM 2982 O O . PRO A 1 381 ? 1.758 -9.656 12.326 1.00 89.12 381 PRO A O 1
ATOM 2985 N N . ASN A 1 382 ? -0.001 -9.146 11.015 1.00 87.81 382 ASN A N 1
ATOM 2986 C CA . ASN A 1 382 ? 0.663 -9.595 9.798 1.00 87.81 382 ASN A CA 1
ATOM 2987 C C . ASN A 1 382 ? 1.699 -8.561 9.338 1.00 87.81 382 ASN A C 1
ATOM 2989 O O . ASN A 1 382 ? 1.580 -7.357 9.584 1.00 87.81 382 ASN A O 1
ATOM 2993 N N . TYR A 1 383 ? 2.740 -9.029 8.657 1.00 81.06 383 TYR A N 1
ATOM 2994 C CA . TYR A 1 383 ? 3.746 -8.135 8.101 1.00 81.06 383 TYR A CA 1
ATOM 2995 C C . TYR A 1 383 ? 3.228 -7.490 6.807 1.00 81.06 383 TYR A C 1
ATOM 2997 O O . TYR A 1 383 ? 3.223 -8.109 5.745 1.00 81.06 383 TYR A O 1
ATOM 3005 N N . SER A 1 384 ? 2.789 -6.230 6.888 1.00 81.81 384 SER A N 1
ATOM 3006 C CA . SER A 1 384 ? 2.315 -5.458 5.733 1.00 81.81 384 SER A CA 1
ATOM 3007 C C . SER A 1 384 ? 2.784 -4.006 5.802 1.00 81.81 384 SER A C 1
ATOM 3009 O O . SER A 1 384 ? 2.236 -3.184 6.539 1.00 81.81 384 SER A O 1
ATOM 3011 N N . VAL A 1 385 ? 3.783 -3.667 4.981 1.00 78.19 385 VAL A N 1
ATOM 3012 C CA . VAL A 1 385 ? 4.287 -2.287 4.848 1.00 78.19 385 VAL A CA 1
ATOM 3013 C C . VAL A 1 385 ? 3.197 -1.358 4.307 1.00 78.19 385 VAL A C 1
ATOM 3015 O O . VAL A 1 385 ? 3.073 -0.226 4.753 1.00 78.19 385 VAL A O 1
ATOM 3018 N N . ASN A 1 386 ? 2.343 -1.850 3.402 1.00 79.81 386 ASN A N 1
ATOM 3019 C CA . ASN A 1 386 ? 1.241 -1.063 2.847 1.00 79.81 386 ASN A CA 1
ATOM 3020 C C . ASN A 1 386 ? 0.204 -0.695 3.912 1.00 79.81 386 ASN A C 1
ATOM 3022 O O . ASN A 1 386 ? -0.229 0.454 3.969 1.00 79.81 386 ASN A O 1
ATOM 3026 N N . ASP A 1 387 ? -0.222 -1.658 4.733 1.00 85.62 387 ASP A N 1
ATOM 3027 C CA . ASP A 1 387 ? -1.217 -1.395 5.774 1.00 85.62 387 ASP A CA 1
ATOM 3028 C C . ASP A 1 387 ? -0.610 -0.557 6.918 1.00 85.62 387 ASP A C 1
ATOM 3030 O O . ASP A 1 387 ? -1.324 0.221 7.556 1.00 85.62 387 ASP A O 1
ATOM 3034 N N . PHE A 1 388 ? 0.710 -0.646 7.132 1.00 79.56 388 PHE A N 1
ATOM 3035 C CA . PHE A 1 388 ? 1.458 0.249 8.017 1.00 79.56 388 PHE A CA 1
ATOM 3036 C C . PHE A 1 388 ? 1.501 1.692 7.489 1.00 79.56 388 PHE A C 1
ATOM 3038 O O . PHE A 1 388 ? 1.060 2.600 8.193 1.00 79.56 388 PHE A O 1
ATOM 3045 N N . ASP A 1 389 ? 1.924 1.901 6.238 1.00 81.25 389 ASP A N 1
ATOM 3046 C CA . ASP A 1 389 ? 1.972 3.215 5.574 1.00 81.25 389 ASP A CA 1
ATOM 3047 C C . ASP A 1 389 ? 0.577 3.848 5.442 1.00 81.25 389 ASP A C 1
ATOM 3049 O O . ASP A 1 389 ? 0.403 5.067 5.513 1.00 81.25 389 ASP A O 1
ATOM 3053 N N . GLU A 1 390 ? -0.461 3.026 5.266 1.00 87.19 390 GLU A N 1
ATOM 3054 C CA . GLU A 1 390 ? -1.851 3.477 5.274 1.00 87.19 390 GLU A CA 1
ATOM 3055 C C . GLU A 1 390 ? -2.410 3.727 6.683 1.00 87.19 390 GLU A C 1
ATOM 3057 O O . GLU A 1 390 ? -3.582 4.098 6.806 1.00 87.19 390 GLU A O 1
ATOM 3062 N N . GLU A 1 391 ? -1.587 3.614 7.725 1.00 92.00 391 GLU A N 1
ATOM 3063 C CA . GLU A 1 391 ? -1.930 3.845 9.130 1.00 92.00 391 GLU A CA 1
ATOM 3064 C C . GLU A 1 391 ? -3.056 2.919 9.629 1.00 92.00 391 GLU A C 1
ATOM 3066 O O . GLU A 1 391 ? -3.756 3.237 10.595 1.00 92.00 391 GLU A O 1
ATOM 3071 N N . LEU A 1 392 ? -3.263 1.766 8.982 1.00 93.69 392 LEU A N 1
ATOM 3072 C CA . LEU A 1 392 ? -4.377 0.874 9.302 1.00 93.69 392 LEU A CA 1
ATOM 3073 C C . LEU A 1 392 ? -4.210 0.221 10.670 1.00 93.69 392 LEU A C 1
ATOM 3075 O O . LEU A 1 392 ? -5.206 0.042 11.362 1.00 93.69 392 LEU A O 1
ATOM 3079 N N . PHE A 1 393 ? -2.980 -0.063 11.105 1.00 93.38 393 PHE A N 1
ATOM 3080 C CA . PHE A 1 393 ? -2.721 -0.551 12.465 1.00 93.38 393 PHE A CA 1
ATOM 3081 C C . PHE A 1 393 ? -3.042 0.503 13.533 1.00 93.38 393 PHE A C 1
ATOM 3083 O O . PHE A 1 393 ? -3.594 0.168 14.581 1.00 93.38 393 PHE A O 1
ATOM 3090 N N . ARG A 1 394 ? -2.787 1.791 13.249 1.00 94.56 394 ARG A N 1
ATOM 3091 C CA . ARG A 1 394 ? -3.197 2.895 14.132 1.00 94.56 394 ARG A CA 1
ATOM 3092 C C . ARG A 1 394 ? -4.719 2.976 14.220 1.00 94.56 394 ARG A C 1
ATOM 3094 O O . ARG A 1 394 ? -5.271 2.985 15.317 1.00 94.56 394 ARG A O 1
ATOM 3101 N N . ILE A 1 395 ? -5.395 2.966 13.070 1.00 96.50 395 ILE A N 1
ATOM 3102 C CA . ILE A 1 395 ? -6.864 2.986 12.989 1.00 96.50 395 ILE A CA 1
ATOM 3103 C C . ILE A 1 395 ? -7.465 1.753 13.677 1.00 96.50 395 ILE A C 1
ATOM 3105 O O . ILE A 1 395 ? -8.467 1.868 14.377 1.00 96.50 395 ILE A O 1
ATOM 3109 N N . ALA A 1 396 ? -6.855 0.576 13.531 1.00 96.94 396 ALA A N 1
ATOM 3110 C CA . ALA A 1 396 ? -7.280 -0.635 14.222 1.00 96.94 396 ALA A CA 1
ATOM 3111 C C . ALA A 1 396 ? -7.201 -0.472 15.744 1.00 96.94 396 ALA A C 1
ATOM 3113 O O . ALA A 1 396 ? -8.163 -0.802 16.433 1.00 96.94 396 ALA A O 1
ATOM 3114 N N . GLY A 1 397 ? -6.112 0.108 16.261 1.00 95.94 397 GLY A N 1
ATOM 3115 C CA . GLY A 1 397 ? -5.980 0.451 17.678 1.00 95.94 397 GLY A CA 1
ATOM 3116 C C . GLY A 1 397 ? -7.069 1.417 18.160 1.00 95.94 397 GLY A C 1
ATOM 3117 O O . GLY A 1 397 ? -7.691 1.178 19.196 1.00 95.94 397 GLY A O 1
ATOM 3118 N N . GLU A 1 398 ? -7.371 2.461 17.384 1.00 97.00 398 GLU A N 1
ATOM 3119 C CA . GLU A 1 398 ? -8.472 3.389 17.684 1.00 97.00 398 GLU A CA 1
ATOM 3120 C C . GLU A 1 398 ? -9.835 2.680 17.702 1.00 97.00 398 GLU A C 1
ATOM 3122 O O . GLU A 1 398 ? -10.654 2.910 18.596 1.00 97.00 398 GLU A O 1
ATOM 3127 N N . ILE A 1 399 ? -10.085 1.794 16.736 1.00 97.88 399 ILE A N 1
ATOM 3128 C CA . ILE A 1 399 ? -11.320 1.012 16.658 1.00 97.88 399 ILE A CA 1
ATOM 3129 C C . ILE A 1 399 ? -11.418 0.050 17.843 1.00 97.88 399 ILE A C 1
ATOM 3131 O O . ILE A 1 399 ? -12.487 -0.039 18.439 1.00 97.88 399 ILE A O 1
ATOM 3135 N N . PHE A 1 400 ? -10.336 -0.630 18.232 1.00 97.25 400 PHE A N 1
ATOM 3136 C CA . PHE A 1 400 ? -10.322 -1.512 19.403 1.00 97.25 400 PHE A CA 1
ATOM 3137 C C . PHE A 1 400 ? -10.634 -0.745 20.686 1.00 97.25 400 PHE A C 1
ATOM 3139 O O . PHE A 1 400 ? -11.517 -1.158 21.436 1.00 97.25 400 PHE A O 1
ATOM 3146 N N . ALA A 1 401 ? -9.979 0.396 20.907 1.00 96.19 401 ALA A N 1
ATOM 3147 C CA . ALA A 1 401 ? -10.235 1.243 22.068 1.00 96.19 401 ALA A CA 1
ATOM 3148 C C . ALA A 1 401 ? -11.685 1.758 22.086 1.00 96.19 401 ALA A C 1
ATOM 3150 O O . ALA A 1 401 ? -12.361 1.676 23.111 1.00 96.19 401 ALA A O 1
ATOM 3151 N N . THR A 1 402 ? -12.200 2.208 20.936 1.00 97.06 402 THR A N 1
ATOM 3152 C CA . THR A 1 402 ? -13.607 2.624 20.795 1.00 97.06 402 THR A CA 1
ATOM 3153 C C . THR A 1 402 ? -14.558 1.462 21.071 1.00 97.06 402 THR A C 1
ATOM 3155 O O . THR A 1 402 ? -15.581 1.637 21.728 1.00 97.06 402 THR A O 1
ATOM 3158 N N . SER A 1 403 ? -14.219 0.265 20.589 1.00 97.62 403 SER A N 1
ATOM 3159 C CA . SER A 1 403 ? -15.018 -0.940 20.773 1.00 97.62 403 SER A CA 1
ATOM 3160 C C . SER A 1 403 ? -15.149 -1.296 22.248 1.00 97.62 403 SER A C 1
ATOM 3162 O O . SER A 1 403 ? -16.264 -1.424 22.745 1.00 97.62 403 SER A O 1
ATOM 3164 N N . ILE A 1 404 ? -14.029 -1.340 22.970 1.00 95.25 404 ILE A N 1
ATOM 3165 C CA . ILE A 1 404 ? -14.002 -1.652 24.402 1.00 95.25 404 ILE A CA 1
ATOM 3166 C C . ILE A 1 404 ? -14.755 -0.580 25.209 1.00 95.25 404 ILE A C 1
ATOM 3168 O O . ILE A 1 404 ? -15.611 -0.917 26.022 1.00 95.25 404 ILE A O 1
ATOM 3172 N N . ALA A 1 405 ? -14.500 0.708 24.955 1.00 95.19 405 ALA A N 1
ATOM 3173 C CA . ALA A 1 405 ? -15.083 1.798 25.744 1.00 95.19 405 ALA A CA 1
ATOM 3174 C C . ALA A 1 405 ? -16.573 2.066 25.450 1.00 95.19 405 ALA A C 1
ATOM 3176 O O . ALA A 1 405 ? -17.285 2.604 26.298 1.00 95.19 405 ALA A O 1
ATOM 3177 N N . GLN A 1 406 ? -17.063 1.731 24.248 1.00 95.19 406 GLN A N 1
ATOM 3178 C CA . GLN A 1 406 ? -18.395 2.148 23.776 1.00 95.19 406 GLN A CA 1
ATOM 3179 C C . GLN A 1 406 ? -19.360 0.985 23.478 1.00 95.19 406 GLN A C 1
ATOM 3181 O O . GLN A 1 406 ? -20.400 1.195 22.834 1.00 95.19 406 GLN A O 1
ATOM 3186 N N . GLY A 1 407 ? -19.061 -0.218 23.985 1.00 91.88 407 GLY A N 1
ATOM 3187 C CA . GLY A 1 407 ? -19.979 -1.368 24.018 1.00 91.88 407 GLY A CA 1
ATOM 3188 C C . GLY A 1 407 ? -19.896 -2.333 22.827 1.00 91.88 407 GLY A C 1
ATOM 3189 O O . GLY A 1 407 ? -20.841 -3.091 22.585 1.00 91.88 407 GLY A O 1
ATOM 3190 N N . GLY A 1 408 ? -18.801 -2.294 22.069 1.00 95.75 408 GLY A N 1
ATOM 3191 C CA . GLY A 1 408 ? -18.438 -3.293 21.063 1.00 95.75 408 GLY A CA 1
ATOM 3192 C C . GLY A 1 408 ? -17.580 -4.438 21.635 1.00 95.75 408 GLY A C 1
ATOM 3193 O O . GLY A 1 408 ? -17.286 -4.469 22.830 1.00 95.75 408 GLY A O 1
ATOM 3194 N N . PRO A 1 409 ? -17.193 -5.426 20.807 1.00 96.38 409 PRO A N 1
ATOM 3195 C CA . PRO A 1 409 ? -16.356 -6.539 21.251 1.00 96.38 409 PRO A CA 1
ATOM 3196 C C . PRO A 1 409 ? -14.878 -6.146 21.411 1.00 96.38 409 PRO A C 1
ATOM 3198 O O . PRO A 1 409 ? -14.333 -5.380 20.617 1.00 96.38 409 PRO A O 1
ATOM 3201 N N . ALA A 1 410 ? -14.199 -6.728 22.400 1.00 93.88 410 ALA A N 1
ATOM 3202 C CA . ALA A 1 410 ? -12.744 -6.637 22.533 1.00 93.88 410 ALA A CA 1
ATOM 3203 C C . ALA A 1 410 ? -12.026 -7.513 21.477 1.00 93.88 410 ALA A C 1
ATOM 3205 O O . ALA A 1 410 ? -12.582 -8.540 21.070 1.00 93.88 410 ALA A O 1
ATOM 3206 N N . PRO A 1 411 ? -10.789 -7.176 21.061 1.00 93.19 411 PRO A N 1
ATOM 3207 C CA . PRO A 1 411 ? -10.004 -7.988 20.131 1.00 93.19 411 PRO A CA 1
ATOM 3208 C C . PRO A 1 411 ? -9.464 -9.240 20.838 1.00 93.19 411 PRO A C 1
ATOM 3210 O O . PRO A 1 411 ? -8.311 -9.275 21.252 1.00 93.19 411 PRO A O 1
ATOM 3213 N N . ARG A 1 412 ? -10.304 -10.268 21.018 1.00 92.94 412 ARG A N 1
ATOM 3214 C CA . ARG A 1 412 ? -10.007 -11.511 21.772 1.00 92.94 412 ARG A CA 1
ATOM 3215 C C . ARG A 1 412 ? -9.181 -12.548 20.997 1.00 92.94 412 ARG A C 1
ATOM 3217 O O . ARG A 1 412 ? -9.175 -13.723 21.349 1.00 92.94 412 ARG A O 1
ATOM 3224 N N . PHE A 1 413 ? -8.526 -12.126 19.925 1.00 93.12 413 PHE A N 1
ATOM 3225 C CA . PHE A 1 413 ? -7.785 -12.999 19.020 1.00 93.12 413 PHE A CA 1
ATOM 3226 C C . PHE A 1 413 ? -6.270 -12.807 19.109 1.00 93.12 413 PHE A C 1
ATOM 3228 O O . PHE A 1 413 ? -5.551 -13.565 18.472 1.00 93.12 413 PHE A O 1
ATOM 3235 N N . LEU A 1 414 ? -5.763 -11.818 19.853 1.00 91.00 414 LEU A N 1
ATOM 3236 C CA . LEU A 1 414 ? -4.328 -11.518 19.890 1.00 91.00 414 LEU A CA 1
ATOM 3237 C C . LEU A 1 414 ? -3.538 -12.560 20.699 1.00 91.00 414 LEU A C 1
ATOM 3239 O O . LEU A 1 414 ? -4.038 -13.128 21.671 1.00 91.00 414 LEU A O 1
ATOM 3243 N N . GLN A 1 415 ? -2.278 -12.790 20.326 1.00 87.00 415 GLN A N 1
ATOM 3244 C CA . GLN A 1 415 ? -1.346 -13.563 21.148 1.00 87.00 415 GLN A CA 1
ATOM 3245 C C . GLN A 1 415 ? -1.013 -12.832 22.456 1.00 87.00 415 GLN A C 1
ATOM 3247 O O . GLN A 1 415 ? -1.039 -11.603 22.539 1.00 87.00 415 GLN A O 1
ATOM 3252 N N . ARG A 1 416 ? -0.657 -13.601 23.495 1.00 85.19 416 ARG A N 1
ATOM 3253 C CA . ARG A 1 416 ? -0.375 -13.064 24.837 1.00 85.19 416 ARG A CA 1
ATOM 3254 C C . ARG A 1 416 ? 0.720 -11.997 24.827 1.00 85.19 416 ARG A C 1
ATOM 3256 O O . ARG A 1 416 ? 0.572 -10.974 25.492 1.00 85.19 416 ARG A O 1
ATOM 3263 N N . TRP A 1 417 ? 1.770 -12.196 24.032 1.00 81.94 417 TRP A N 1
ATOM 3264 C CA . TRP A 1 417 ? 2.848 -11.219 23.904 1.00 81.94 417 TRP A CA 1
ATOM 3265 C C . TRP A 1 417 ? 2.367 -9.887 23.312 1.00 81.94 417 TRP A C 1
ATOM 3267 O O . TRP A 1 417 ? 2.879 -8.847 23.711 1.00 81.94 417 TRP A O 1
ATOM 3277 N N . CYS A 1 418 ? 1.354 -9.880 22.433 1.00 87.69 418 CYS A N 1
ATOM 3278 C CA . CYS A 1 418 ? 0.795 -8.641 21.892 1.00 87.69 418 CYS A CA 1
ATOM 3279 C C . CYS A 1 418 ? 0.132 -7.818 23.002 1.00 87.69 418 CYS A C 1
ATOM 3281 O O . CYS A 1 418 ? 0.362 -6.616 23.089 1.00 87.69 418 CYS A O 1
ATOM 3283 N N . TYR A 1 419 ? -0.644 -8.456 23.886 1.00 87.75 419 TYR A N 1
ATOM 3284 C CA . TYR A 1 419 ? -1.224 -7.767 25.044 1.00 87.75 419 TYR A CA 1
ATOM 3285 C C . TYR A 1 419 ? -0.137 -7.245 25.989 1.00 87.75 419 TYR A C 1
ATOM 3287 O O . TYR A 1 419 ? -0.199 -6.092 26.408 1.00 87.75 419 TYR A O 1
ATOM 3295 N N . ASN A 1 420 ? 0.889 -8.053 26.274 1.00 85.56 420 ASN A N 1
ATOM 3296 C CA . ASN A 1 420 ? 2.010 -7.622 27.112 1.00 85.56 420 ASN A CA 1
ATOM 3297 C C . ASN A 1 420 ? 2.742 -6.422 26.497 1.00 85.56 420 ASN A C 1
ATOM 3299 O O . ASN A 1 420 ? 3.085 -5.485 27.216 1.00 85.56 420 ASN A O 1
ATOM 3303 N N . PHE A 1 421 ? 2.952 -6.423 25.179 1.00 85.88 421 PHE A N 1
ATOM 3304 C CA . PHE A 1 421 ? 3.577 -5.316 24.461 1.00 85.88 421 PHE A CA 1
ATOM 3305 C C . PHE A 1 421 ? 2.724 -4.045 24.526 1.00 85.88 421 PHE A C 1
ATOM 3307 O O . PHE A 1 421 ? 3.254 -2.981 24.827 1.00 85.88 421 PHE A O 1
ATOM 3314 N N . LEU A 1 422 ? 1.405 -4.148 24.326 1.00 87.88 422 LEU A N 1
ATOM 3315 C CA . LEU A 1 422 ? 0.491 -3.002 24.416 1.00 87.88 422 LEU A CA 1
ATOM 3316 C C . LEU A 1 422 ? 0.486 -2.346 25.805 1.00 87.88 422 LEU A C 1
ATOM 3318 O O . LEU A 1 422 ? 0.308 -1.136 25.899 1.00 87.88 422 LEU A O 1
ATOM 3322 N N . VAL A 1 423 ? 0.683 -3.128 26.872 1.00 85.81 423 VAL A N 1
ATOM 3323 C CA . VAL A 1 423 ? 0.719 -2.621 28.255 1.00 85.81 423 VAL A CA 1
ATOM 3324 C C . VAL A 1 423 ? 2.105 -2.104 28.643 1.00 85.81 423 VAL A C 1
ATOM 3326 O O . VAL A 1 423 ? 2.219 -1.066 29.285 1.00 85.81 423 VAL A O 1
ATOM 3329 N N . SER A 1 424 ? 3.165 -2.834 28.289 1.00 84.75 424 SER A N 1
ATOM 3330 C CA . SER A 1 424 ? 4.522 -2.573 28.794 1.00 84.75 424 SER A CA 1
ATOM 3331 C C . SER A 1 424 ? 5.416 -1.777 27.843 1.00 84.75 424 SER A C 1
ATOM 3333 O O . SER A 1 424 ? 6.459 -1.284 28.267 1.00 84.75 424 SER A O 1
ATOM 3335 N N . GLY A 1 425 ? 5.072 -1.713 26.553 1.00 80.25 425 GLY A N 1
ATOM 3336 C CA . GLY A 1 425 ? 5.939 -1.196 25.490 1.00 80.25 425 GLY A CA 1
ATOM 3337 C C . GLY A 1 425 ? 7.185 -2.049 25.216 1.00 80.25 425 GLY A C 1
ATOM 3338 O O . GLY A 1 425 ? 8.027 -1.652 24.415 1.00 80.25 425 GLY A O 1
ATOM 3339 N N . LYS A 1 426 ? 7.332 -3.209 25.873 1.00 75.88 426 LYS A N 1
ATOM 3340 C CA . LYS A 1 426 ? 8.509 -4.082 25.773 1.00 75.88 426 LYS A CA 1
ATOM 3341 C C . LYS A 1 426 ? 8.157 -5.383 25.060 1.00 75.88 426 LYS A C 1
ATOM 3343 O O . LYS A 1 426 ? 7.173 -6.043 25.391 1.00 75.88 426 LYS A O 1
ATOM 3348 N N . LEU A 1 427 ? 8.979 -5.758 24.083 1.00 70.94 427 LEU A N 1
ATOM 3349 C CA . LEU A 1 427 ? 8.896 -7.051 23.407 1.00 70.94 427 LEU A CA 1
ATOM 3350 C C . LEU A 1 427 ? 9.626 -8.103 24.250 1.00 70.94 427 LEU A C 1
ATOM 3352 O O . LEU A 1 427 ? 10.809 -7.953 24.537 1.00 70.94 427 LEU A O 1
ATOM 3356 N N . SER A 1 428 ? 8.920 -9.166 24.638 1.00 64.62 428 SER A N 1
ATOM 3357 C CA . SER A 1 428 ? 9.513 -10.384 25.204 1.00 64.62 428 SER A CA 1
ATOM 3358 C C . SER A 1 428 ? 9.275 -11.516 24.212 1.00 64.62 428 SER A C 1
ATOM 3360 O O . SER A 1 428 ? 8.131 -11.818 23.863 1.00 64.62 428 SER A O 1
ATOM 3362 N N . LEU A 1 429 ? 10.370 -12.095 23.719 1.00 59.56 429 LEU A N 1
ATOM 3363 C CA . LEU A 1 429 ? 10.353 -13.160 22.712 1.00 59.56 429 LEU A CA 1
ATOM 3364 C C . LEU A 1 429 ? 10.036 -14.536 23.315 1.00 59.56 429 LEU A C 1
ATOM 3366 O O . LEU A 1 429 ? 9.664 -15.450 22.584 1.00 59.56 429 LEU A O 1
ATOM 3370 N N . ASP A 1 430 ? 10.077 -14.658 24.643 1.00 58.72 430 ASP A N 1
ATOM 3371 C CA . ASP A 1 430 ? 9.872 -15.910 25.388 1.00 58.72 430 ASP A CA 1
ATOM 3372 C C . ASP A 1 430 ? 8.452 -16.492 25.229 1.00 58.72 430 ASP A C 1
ATOM 3374 O O . ASP A 1 430 ? 8.168 -17.601 25.675 1.00 58.72 430 ASP A O 1
ATOM 3378 N N . GLN A 1 431 ? 7.532 -15.732 24.622 1.00 55.59 431 GLN A N 1
ATOM 3379 C CA . GLN A 1 431 ? 6.109 -16.067 24.485 1.00 55.59 431 GLN A CA 1
ATOM 3380 C C . GLN A 1 431 ? 5.608 -16.047 23.029 1.00 55.59 431 GLN A C 1
ATOM 3382 O O . GLN A 1 431 ? 4.393 -16.050 22.804 1.00 55.59 431 GLN A O 1
ATOM 3387 N N . VAL A 1 432 ? 6.505 -16.013 22.035 1.00 58.19 432 VAL A N 1
ATOM 3388 C CA . VAL A 1 432 ? 6.122 -16.074 20.614 1.00 58.19 432 VAL A CA 1
ATOM 3389 C C . VAL A 1 432 ? 5.767 -17.515 20.246 1.00 58.19 432 VAL A C 1
ATOM 3391 O O . VAL A 1 432 ? 6.629 -18.379 20.105 1.00 58.19 432 VAL A O 1
ATOM 3394 N N . LEU A 1 433 ? 4.468 -17.780 20.089 1.00 57.66 433 LEU A N 1
ATOM 3395 C CA . LEU A 1 433 ? 3.948 -19.065 19.624 1.00 57.66 433 LEU A CA 1
ATOM 3396 C C . LEU A 1 433 ? 3.806 -19.015 18.102 1.00 57.66 433 LEU A C 1
ATOM 3398 O O . LEU A 1 433 ? 2.708 -18.836 17.572 1.00 57.66 433 LEU A O 1
ATOM 3402 N N . ASP A 1 434 ? 4.929 -19.150 17.407 1.00 57.72 434 ASP A N 1
ATOM 3403 C CA . ASP A 1 434 ? 4.962 -19.414 15.971 1.00 57.72 434 ASP A CA 1
ATOM 3404 C C . ASP A 1 434 ? 5.580 -20.805 15.743 1.00 57.72 434 ASP A C 1
ATOM 3406 O O . ASP A 1 434 ? 6.756 -20.995 16.058 1.00 57.72 434 ASP A O 1
ATOM 3410 N N . PRO A 1 435 ? 4.838 -21.790 15.203 1.00 53.56 435 PRO A N 1
ATOM 3411 C CA . PRO A 1 435 ? 5.369 -23.126 14.920 1.00 53.56 435 PRO A CA 1
ATOM 3412 C C . PRO A 1 435 ? 6.592 -23.135 13.986 1.00 53.56 435 PRO A C 1
ATOM 3414 O O . PRO A 1 435 ? 7.363 -24.091 14.013 1.00 53.56 435 PRO A O 1
ATOM 3417 N N . SER A 1 436 ? 6.759 -22.098 13.161 1.00 55.38 436 SER A N 1
ATOM 3418 C CA . SER A 1 436 ? 7.832 -21.958 12.173 1.00 55.38 436 SER A CA 1
ATOM 3419 C C . SER A 1 436 ? 9.017 -21.119 12.669 1.00 55.38 436 SER A C 1
ATOM 3421 O O . SER A 1 436 ? 10.161 -21.459 12.371 1.00 55.38 436 SER A O 1
ATOM 3423 N N . LEU A 1 437 ? 8.773 -20.078 13.476 1.00 55.41 437 LEU A N 1
ATOM 3424 C CA . LEU A 1 437 ? 9.827 -19.200 14.012 1.00 55.41 437 LEU A CA 1
ATOM 3425 C C . LEU A 1 437 ? 10.313 -19.600 15.412 1.00 55.41 437 LEU A C 1
ATOM 3427 O O . LEU A 1 437 ? 11.451 -19.301 15.761 1.00 55.41 437 LEU A O 1
ATOM 3431 N N . SER A 1 438 ? 9.508 -20.305 16.212 1.00 56.12 438 SER A N 1
ATOM 3432 C CA . SER A 1 438 ? 9.897 -20.749 17.562 1.00 56.12 438 SER A CA 1
ATOM 3433 C C . SER A 1 438 ? 11.201 -21.575 17.594 1.00 56.12 438 SER A C 1
ATOM 3435 O O . SER A 1 438 ? 12.032 -21.305 18.469 1.00 56.12 438 SER A O 1
ATOM 3437 N N . PRO A 1 439 ? 11.473 -22.488 16.632 1.00 55.22 439 PRO A N 1
ATOM 3438 C CA . PRO A 1 439 ? 12.756 -23.198 16.559 1.00 55.22 439 PRO A CA 1
ATOM 3439 C C . PRO A 1 439 ? 13.939 -22.293 16.177 1.00 55.22 439 PRO A C 1
ATOM 3441 O O . PRO A 1 439 ? 15.066 -22.532 16.605 1.00 55.22 439 PRO A O 1
ATOM 3444 N N . LEU A 1 440 ? 13.693 -21.253 15.370 1.00 53.91 440 LEU A N 1
ATOM 3445 C CA . LEU A 1 440 ? 14.717 -20.310 14.903 1.00 53.91 440 LEU A CA 1
ATOM 3446 C C . LEU A 1 440 ? 15.090 -19.295 15.991 1.00 53.91 440 LEU A C 1
ATOM 3448 O O . LEU A 1 440 ? 16.249 -18.927 16.130 1.00 53.91 440 LEU A O 1
ATOM 3452 N N . ILE A 1 441 ? 14.122 -18.880 16.811 1.00 54.66 441 ILE A N 1
ATOM 3453 C CA . ILE A 1 441 ? 14.351 -17.965 17.938 1.00 54.66 441 ILE A CA 1
ATOM 3454 C C . ILE A 1 441 ? 15.163 -18.654 19.048 1.00 54.66 441 ILE A C 1
ATOM 3456 O O . ILE A 1 441 ? 16.009 -18.019 19.670 1.00 54.66 441 ILE A O 1
ATOM 3460 N N . THR A 1 442 ? 14.959 -19.957 19.268 1.00 54.00 442 THR A N 1
ATOM 3461 C CA . THR A 1 442 ? 15.697 -20.736 20.284 1.00 54.00 442 THR A CA 1
ATOM 3462 C C . THR A 1 442 ? 17.103 -21.160 19.858 1.00 54.00 442 THR A C 1
ATOM 3464 O O . THR A 1 442 ? 17.873 -21.593 20.706 1.00 54.00 442 THR A O 1
ATOM 3467 N N . THR A 1 443 ? 17.462 -21.039 18.577 1.00 49.47 443 THR A N 1
ATOM 3468 C CA . THR A 1 443 ? 18.800 -21.400 18.064 1.00 49.47 443 THR A CA 1
ATOM 3469 C C . THR A 1 443 ? 19.757 -20.213 17.922 1.00 49.47 443 THR A C 1
ATOM 3471 O O . THR A 1 443 ? 20.936 -20.425 17.649 1.00 49.47 443 THR A O 1
ATOM 3474 N N . VAL A 1 444 ? 19.279 -18.978 18.108 1.00 47.50 444 VAL A N 1
ATOM 3475 C CA . VAL A 1 444 ? 20.064 -17.739 17.915 1.00 47.50 444 VAL A CA 1
ATOM 3476 C C . VAL A 1 444 ? 20.508 -17.098 19.247 1.00 47.50 444 VAL A C 1
ATOM 3478 O O . VAL A 1 444 ? 21.193 -16.077 19.234 1.00 47.50 444 VAL A O 1
ATOM 3481 N N . PHE A 1 445 ? 20.201 -17.721 20.391 1.00 39.56 445 PHE A N 1
ATOM 3482 C CA . PHE A 1 445 ? 20.683 -17.307 21.717 1.00 39.56 445 PHE A CA 1
ATOM 3483 C C . PHE A 1 445 ? 21.524 -18.380 22.400 1.00 39.56 445 PHE A C 1
ATOM 3485 O O . PHE A 1 445 ? 21.108 -19.561 22.372 1.00 39.56 445 PHE A O 1
#

InterPro domains:
  IPR000569 HECT domain [PS50237] (333-365)